Protein AF-A0A420IFM3-F1 (afdb_monomer)

Mean predicted aligned error: 18.94 Å

Foldseek 3Di:
DDDDDDDDDDDPPDDPPPPDDDPVVVVVVVVVVVVVCVVDDDPDDDDWDWDWDWDFDPDPDTQTKIWIWTFDQDQLAGTWTWIWIAGPPVRDIDTFIDRPGAQDQWWKKKKAKDADLVQQQKKKWADQQKWKAFDVLRDIDHRHTTDIDGNLCVLVVVLVVLVVCLVVCVVVPVVVSVVSVVSSVVSVCVSVVNDDTTMMMMTGRSNRIDIHDDPPDDPPRMDMDTHQDDQVSLVVVVLNDDPPPDPPPDPPPPPQDDAPPVRHDDAQDWGWDWDQRSRSRHIWIKIWHWHDDVPDAIKIWIWTADPSRRNTDTAIDGDDDQDQWWKKKKFKQQFVVQQFWWKWAALQKWKDWVVLRDTDHRNRVHTDTGGNLVVLVVVLVVVCSVPPPPPVVPPPPPPDPPDDPPDDPVVSVVVVVSSVVSVCVSVSVDIIMMMIIGGRNNIDIDDPPPPDDRPRMDMDIHRDDPVSCVVVCVVVDDPDDPPPPPPPPDPPDDPDDDDDDDD

Radius of gyration: 29.91 Å; Cα contacts (8 Å, |Δi|>4): 785; chains: 1; bounding box: 73×94×93 Å

Organism: NCBI:txid62708

Nearest PDB structures (foldseek):
  2qkd-assembly1_A  TM=4.202E-01  e=2.305E-38  Mus musculus

pLDDT: mean 71.42, std 21.1, range [23.67, 97.06]

InterPro domains:
  IPR004457 Zinc finger, ZPR1-type [PF03367] (63-105)
  IPR004457 Zinc finger, ZPR1-type [PF03367] (269-324)
  IPR004457 Zinc finger, ZPR1-type [SM00709] (62-213)
  IPR004457 Zinc finger, ZPR1-type [SM00709] (275-447)
  IPR004457 Zinc finger, ZPR1-type [TIGR00310] (73-214)
  IPR004457 Zinc finger, ZPR1-type [TIGR00310] (276-479)
  IPR040141 ZPR1 [PTHR10876] (62-484)
  IPR042451 ZPR1, A/B domain [G3DSA:2.60.120.1040] (102-239)
  IPR042451 ZPR1, A/B domain [G3DSA:2.60.120.1040] (321-474)
  IPR042452 ZPR1, zinc finger domain [G3DSA:2.20.25.420] (61-101)
  IPR042452 ZPR1, zinc finger domain [G3DSA:2.20.25.420] (266-320)
  IPR056180 ZPR1, jelly-roll domain [PF22794] (119-239)
  IPR056180 ZPR1, jelly-roll domain [PF22794] (338-474)

Sequence (503 aa):
MIIHSSENENSVVLKSNDLFDDLGKQTKFIAATKEKNEEVGSNTGGTNYVREVTDESSDEESQRGVTRLLLTRIPFFREVILSSFFCSHCSFKNSEIQSAGEIQQKGCRYELRLLNMSDFSRQVVKSDTCTVKFIELDIEIPPGRGQLTNVEGLLRMTLEDLELKQPERKEQTPEIWAKIRELIAKGYKMLDGASFPFRLAINDPAGNSWIEPDHNDGVGKLLKFEFARTVEQNEMLGLGGGNEEDPLNADRNQKLGSLTENNDIIPDEVYSFPATCPGCTKYCVTHMKMVEIPHFKQVVIMSTVCDQCGYRSNEVKTGGEIPEKGKKITLKVMNSTDLARDILKAESCALECPELNLSVNPGTLGGRFTTVEGLLTQVRDDLHQNVFDVEAFENSANGCDIGRDSIDPQVKSTWKNFFDQIDEAIKGQFQFTIILTDPLASSYVQNLCLPDEDPHIKIEEYERTTEEEDDLGLTDMRTENYASDIPLGTENTEMVVEKAHDI

Solvent-accessible surface area (backbone atoms only — not comparable to full-atom values): 29587 Å² total; per-residue (Å²): 136,92,81,86,78,86,90,90,79,86,81,80,81,79,73,92,73,80,86,62,85,58,71,74,59,61,54,51,51,56,52,58,53,51,58,56,51,66,78,48,87,65,97,67,78,91,73,76,48,77,44,84,44,77,50,77,59,94,56,93,77,87,61,70,30,44,32,39,37,36,45,41,70,47,84,84,50,47,51,26,36,37,36,37,36,41,27,87,83,81,68,50,71,47,66,36,43,44,79,70,37,80,67,45,59,38,13,34,34,40,40,36,55,37,71,53,76,74,54,33,70,32,46,29,38,42,32,36,68,23,31,38,31,37,64,82,76,72,43,74,45,68,57,49,78,18,34,79,44,26,50,48,54,55,54,49,53,54,46,53,61,57,52,71,53,38,69,60,30,51,76,79,37,54,72,59,34,53,55,52,50,54,50,46,55,50,51,51,37,43,75,73,58,77,52,65,69,41,38,44,34,39,41,13,62,44,37,65,47,48,68,60,84,60,93,84,59,58,93,78,32,69,41,80,45,77,42,71,47,50,71,69,54,20,40,75,70,68,47,54,76,70,73,95,72,63,103,73,77,71,67,91,76,67,67,58,49,73,54,44,102,84,69,43,83,52,71,75,41,64,31,55,42,88,40,66,30,62,43,47,67,37,83,27,50,33,38,35,32,40,43,77,46,89,100,52,69,44,31,38,40,38,37,34,57,25,93,86,74,67,31,72,47,66,45,46,45,71,50,81,82,78,58,95,39,14,32,36,40,37,38,51,36,76,41,63,70,50,31,64,28,48,29,32,45,25,31,68,27,28,43,36,22,77,81,74,74,42,74,43,60,51,58,76,81,41,20,43,78,43,27,46,36,54,52,51,52,46,54,49,52,53,43,50,62,74,40,80,68,69,65,71,64,74,74,57,84,69,83,71,89,81,83,76,90,82,64,57,71,66,62,55,51,53,52,50,54,48,51,54,50,50,53,36,37,63,71,41,76,45,71,43,45,45,36,38,43,16,60,62,51,60,52,48,68,62,67,88,45,67,95,51,84,39,93,47,54,48,78,45,79,42,80,66,51,71,67,58,34,52,76,70,44,55,77,76,58,73,91,67,75,81,77,76,74,64,79,82,73,87,76,89,70,82,86,79,87,75,84,86,81,93,131

Secondary structure (DSSP, 8-state):
--------S------TTSSS--HHHHHHHHHHHHHHHHHTT---PPPPEEEEEEEE-SSSS--EEEEEEEEEE-TTSSEEEEEEEE-TTT--EEEEEEE-SPPPSSEEEEEEEE-SGGGGG-EEEE-TT-EEEETTTTEEE-S---EEEEHHHHHHHHHHHHHHTHHHHHHH-HHHHHHHHHHHHHHHHHHTTTT-SEEEEEEETTS--EE---TTPPTTSEEEEEEPPPHHHHHHTT--------TT---TTS-PPPBPTTSPBPTT-EEEEEEE-TTT-SEEEEEEEEE--TTS--EEEEEEE-TTT--EEEEEEE-SPPPSSEEEEEEEE-SHHHHTSEEEE-TT-EEEEGGGTEEE-TTSS-SEEEEHHHHHHHHHHHHHHHS--SGGGTS-TT----S-TTS-HHHHHHHHHHHHHHHHHHTT-S-EEEEEEETT---EE--TTTTSPPTTEEEEEEPPPHHHHHHTT-TT---S-GGGGS-----------------

Structure (mmCIF, N/CA/C/O backbone):
data_AF-A0A420IFM3-F1
#
_entry.id   AF-A0A420IFM3-F1
#
loop_
_atom_site.group_PDB
_atom_site.id
_atom_site.type_symbol
_atom_site.label_atom_id
_atom_site.label_alt_id
_atom_site.label_comp_id
_atom_site.label_asym_id
_atom_site.label_entity_id
_atom_site.label_seq_id
_atom_site.pdbx_PDB_ins_code
_atom_site.Cartn_x
_atom_site.Cartn_y
_atom_site.Cartn_z
_atom_site.occupancy
_atom_site.B_iso_or_equiv
_atom_site.auth_seq_id
_atom_site.auth_comp_id
_atom_site.auth_asym_id
_atom_site.auth_atom_id
_atom_site.pdbx_PDB_model_num
ATOM 1 N N . MET A 1 1 ? 4.801 14.428 -50.872 1.00 27.62 1 MET A N 1
ATOM 2 C CA . MET A 1 1 ? 5.208 14.249 -52.280 1.00 27.62 1 MET A CA 1
ATOM 3 C C . MET A 1 1 ? 4.880 12.811 -52.633 1.00 27.62 1 MET A C 1
ATOM 5 O O . MET A 1 1 ? 5.468 11.913 -52.052 1.00 27.62 1 MET A O 1
ATOM 9 N N . ILE A 1 2 ? 3.828 12.610 -53.425 1.00 27.80 2 ILE A N 1
ATOM 10 C CA . ILE A 1 2 ? 3.325 11.285 -53.801 1.00 27.80 2 ILE A CA 1
ATOM 11 C C . ILE A 1 2 ? 4.168 10.807 -54.982 1.00 27.80 2 ILE A C 1
ATOM 13 O O . ILE A 1 2 ? 4.239 11.504 -55.992 1.00 27.80 2 ILE A O 1
ATOM 17 N N . ILE A 1 3 ? 4.802 9.644 -54.850 1.00 24.47 3 ILE A N 1
ATOM 18 C CA . ILE A 1 3 ? 5.433 8.931 -55.961 1.00 24.47 3 ILE A CA 1
ATOM 19 C C . ILE A 1 3 ? 4.821 7.532 -55.981 1.00 24.47 3 ILE A C 1
ATOM 21 O O . ILE A 1 3 ? 5.034 6.738 -55.070 1.00 24.47 3 ILE A O 1
ATOM 25 N N . HIS A 1 4 ? 4.027 7.273 -57.017 1.00 26.33 4 HIS A N 1
ATOM 26 C CA . HIS A 1 4 ? 3.590 5.943 -57.419 1.00 26.33 4 HIS A CA 1
ATOM 27 C C . HIS A 1 4 ? 4.551 5.407 -58.485 1.00 26.33 4 HIS A C 1
ATOM 29 O O . HIS A 1 4 ? 4.819 6.102 -59.465 1.00 26.33 4 HIS A O 1
ATOM 35 N N . SER A 1 5 ? 4.974 4.150 -58.345 1.00 27.25 5 SER A N 1
ATOM 36 C CA . SER A 1 5 ? 5.420 3.312 -59.465 1.00 27.25 5 SER A CA 1
ATOM 37 C C . SER A 1 5 ? 5.159 1.823 -59.170 1.00 27.25 5 SER A C 1
ATOM 39 O O . SER A 1 5 ? 5.794 1.250 -58.289 1.00 27.25 5 SER A O 1
ATOM 41 N N . SER A 1 6 ? 4.173 1.286 -59.904 1.00 26.59 6 SER A N 1
ATOM 42 C CA . SER A 1 6 ? 3.849 -0.101 -60.328 1.00 26.59 6 SER A CA 1
ATOM 43 C C . SER A 1 6 ? 4.795 -1.242 -59.905 1.00 26.59 6 SER A C 1
ATOM 45 O O . SER A 1 6 ? 5.982 -1.189 -60.212 1.00 26.59 6 SER A O 1
ATOM 47 N N . GLU A 1 7 ? 4.327 -2.237 -59.138 1.00 29.77 7 GLU A N 1
ATOM 48 C CA . GLU A 1 7 ? 3.677 -3.512 -59.559 1.00 29.77 7 GLU A CA 1
ATOM 49 C C . GLU A 1 7 ? 4.596 -4.503 -60.304 1.00 29.77 7 GLU A C 1
ATOM 51 O O . GLU A 1 7 ? 4.787 -4.376 -61.510 1.00 29.77 7 GLU A O 1
ATOM 56 N N . ASN A 1 8 ? 5.131 -5.512 -59.594 1.00 26.48 8 ASN A N 1
ATOM 57 C CA . ASN A 1 8 ? 4.690 -6.923 -59.646 1.00 26.48 8 ASN A CA 1
ATOM 58 C C . ASN A 1 8 ? 5.658 -7.815 -58.839 1.00 26.48 8 ASN A C 1
ATOM 60 O O . ASN A 1 8 ? 6.777 -8.027 -59.287 1.00 26.48 8 ASN A O 1
ATOM 64 N N . GLU A 1 9 ? 5.229 -8.376 -57.704 1.00 27.67 9 GLU A N 1
ATOM 65 C CA . GLU A 1 9 ? 5.725 -9.662 -57.180 1.00 27.67 9 GLU A CA 1
ATOM 66 C C . GLU A 1 9 ? 4.771 -10.176 -56.085 1.00 27.67 9 GLU A C 1
ATOM 68 O O . GLU A 1 9 ? 4.264 -9.415 -55.263 1.00 27.67 9 GLU A O 1
ATOM 73 N N . ASN A 1 10 ? 4.443 -11.467 -56.159 1.00 25.33 10 ASN A N 1
ATOM 74 C CA . ASN A 1 10 ? 3.357 -12.133 -55.439 1.00 25.33 10 ASN A CA 1
ATOM 75 C C . ASN A 1 10 ? 3.435 -11.958 -53.913 1.00 25.33 10 ASN A C 1
ATOM 77 O O . ASN A 1 10 ? 4.313 -12.518 -53.259 1.00 25.33 10 ASN A O 1
ATOM 81 N N . SER A 1 11 ? 2.446 -11.280 -53.330 1.00 23.69 11 SER A N 1
ATOM 82 C CA . SER A 1 11 ? 2.211 -11.277 -51.889 1.00 23.69 11 SER A CA 1
ATOM 83 C C . SER A 1 11 ? 1.590 -12.606 -51.450 1.00 23.69 11 SER A C 1
ATOM 85 O O . SER A 1 11 ? 0.383 -12.831 -51.538 1.00 23.69 11 SER A O 1
ATOM 87 N N . VAL A 1 12 ? 2.419 -13.508 -50.926 1.00 24.98 12 VAL A N 1
ATOM 88 C CA . VAL A 1 12 ? 1.923 -14.581 -50.059 1.00 24.98 12 VAL A CA 1
ATOM 89 C C . VAL A 1 12 ? 1.647 -13.951 -48.696 1.00 24.98 12 VAL A C 1
ATOM 91 O O . VAL A 1 12 ? 2.542 -13.761 -47.879 1.00 24.98 12 VAL A O 1
ATOM 94 N N . VAL A 1 13 ? 0.391 -13.571 -48.468 1.00 26.16 13 VAL A N 1
ATOM 95 C CA . VAL A 1 13 ? -0.111 -13.193 -47.144 1.00 26.16 13 VAL A CA 1
ATOM 96 C C . VAL A 1 13 ? -0.119 -14.453 -46.275 1.00 26.16 13 VAL A C 1
ATOM 98 O O . VAL A 1 13 ? -1.035 -15.270 -46.366 1.00 26.16 13 VAL A O 1
ATOM 101 N N . LEU A 1 14 ? 0.907 -14.628 -45.441 1.00 23.67 14 LEU A N 1
ATOM 102 C CA . LEU A 1 14 ? 0.888 -15.614 -44.362 1.00 23.67 14 LEU A CA 1
ATOM 103 C C . LEU A 1 14 ? 0.019 -15.060 -43.228 1.00 23.67 14 LEU A C 1
ATOM 105 O O . LEU A 1 14 ? 0.360 -14.075 -42.576 1.00 23.67 14 LEU A O 1
ATOM 109 N N . LYS A 1 15 ? -1.152 -15.674 -43.039 1.00 25.38 15 LYS A N 1
ATOM 110 C CA . LYS A 1 15 ? -2.042 -15.420 -41.903 1.00 25.38 15 LYS A CA 1
ATOM 111 C C . LYS A 1 15 ? -1.348 -15.882 -40.619 1.00 25.38 15 LYS A C 1
ATOM 113 O O . LYS A 1 15 ? -0.903 -17.020 -40.536 1.00 25.38 15 LYS A O 1
ATOM 118 N N . SER A 1 16 ? -1.321 -15.022 -39.610 1.00 31.59 16 SER A N 1
ATOM 119 C CA . SER A 1 16 ? -0.703 -15.209 -38.288 1.00 31.59 16 SER A CA 1
ATOM 120 C C . SER A 1 16 ? -1.395 -16.239 -37.374 1.00 31.59 16 SER A C 1
ATOM 122 O O . SER A 1 16 ? -1.250 -16.155 -36.160 1.00 31.59 16 SER A O 1
ATOM 124 N N . ASN A 1 17 ? -2.167 -17.186 -37.917 1.00 28.14 17 ASN A N 1
ATOM 125 C CA . ASN A 1 17 ? -3.057 -18.042 -37.122 1.00 28.14 17 ASN A CA 1
ATOM 126 C C . ASN A 1 17 ? -2.541 -19.463 -36.844 1.00 28.14 17 ASN A C 1
ATOM 128 O O . ASN A 1 17 ? -3.231 -20.188 -36.139 1.00 28.14 17 ASN A O 1
ATOM 132 N N . ASP A 1 18 ? -1.358 -19.860 -37.326 1.00 29.89 18 ASP A N 1
ATOM 133 C CA . ASP A 1 18 ? -0.926 -21.270 -37.246 1.00 29.89 18 ASP A CA 1
ATOM 134 C C . ASP A 1 18 ? 0.354 -21.528 -36.421 1.00 29.89 18 ASP A C 1
ATOM 136 O O . ASP A 1 18 ? 0.867 -22.644 -36.451 1.00 29.89 18 ASP A O 1
ATOM 140 N N . LEU A 1 19 ? 0.881 -20.555 -35.656 1.00 35.66 19 LEU A N 1
ATOM 141 C CA . LEU A 1 19 ? 2.097 -20.781 -34.844 1.00 35.66 19 LEU A CA 1
ATOM 142 C C . LEU A 1 19 ? 1.846 -21.120 -33.365 1.00 35.66 19 LEU A C 1
ATOM 144 O O . LEU A 1 19 ? 2.772 -21.537 -32.676 1.00 35.66 19 LEU A O 1
ATOM 148 N N . PHE A 1 20 ? 0.616 -20.982 -32.870 1.00 36.91 20 PHE A N 1
ATOM 149 C CA . PHE A 1 20 ? 0.266 -21.334 -31.494 1.00 36.91 20 PHE A CA 1
ATOM 150 C C . PHE A 1 20 ? -1.147 -21.905 -31.456 1.00 36.91 20 PHE A C 1
ATOM 152 O O . PHE A 1 20 ? -2.091 -21.287 -31.945 1.00 36.91 20 PHE A O 1
ATOM 159 N N . ASP A 1 21 ? -1.288 -23.100 -30.883 1.00 35.38 21 ASP A N 1
ATOM 160 C CA . ASP A 1 21 ? -2.600 -23.661 -30.580 1.00 35.38 21 ASP A CA 1
ATOM 161 C C . ASP A 1 21 ? -3.391 -22.676 -29.699 1.00 35.38 21 ASP A C 1
ATOM 163 O O . ASP A 1 21 ? -2.909 -22.218 -28.664 1.00 35.38 21 ASP A O 1
ATOM 167 N N . ASP A 1 22 ? -4.614 -22.384 -30.140 1.00 34.62 22 ASP A N 1
ATOM 168 C CA . ASP A 1 22 ? -5.616 -21.509 -29.526 1.00 34.62 22 ASP A CA 1
ATOM 169 C C . ASP A 1 22 ? -5.678 -21.649 -27.985 1.00 34.62 22 ASP A C 1
ATOM 171 O O . ASP A 1 22 ? -5.763 -22.769 -27.461 1.00 34.62 22 ASP A O 1
ATOM 175 N N . LEU A 1 23 ? -5.682 -20.521 -27.252 1.00 35.19 23 LEU A N 1
ATOM 176 C CA . LEU A 1 23 ? -5.730 -20.440 -25.774 1.00 35.19 23 LEU A CA 1
ATOM 177 C C . LEU A 1 23 ? -6.840 -21.323 -25.162 1.00 35.19 23 LEU A C 1
ATOM 179 O O . LEU A 1 23 ? -6.731 -21.818 -24.034 1.00 35.19 23 LEU A O 1
ATOM 183 N N . GLY A 1 24 ? -7.906 -21.573 -25.926 1.00 31.12 24 GLY A N 1
ATOM 184 C CA . GLY A 1 24 ? -9.011 -22.457 -25.558 1.00 31.12 24 GLY A CA 1
ATOM 185 C C . GLY A 1 24 ? -8.645 -23.943 -25.406 1.00 31.12 24 GLY A C 1
ATOM 186 O O . GLY A 1 24 ? -9.369 -24.684 -24.741 1.00 31.12 24 GLY A O 1
ATOM 187 N N . LYS A 1 25 ? -7.544 -24.424 -26.000 1.00 37.38 25 LYS A N 1
ATOM 188 C CA . LYS A 1 25 ? -7.084 -25.819 -25.839 1.00 37.38 25 LYS A CA 1
ATOM 189 C C . LYS A 1 25 ? -6.235 -26.008 -24.581 1.00 37.38 25 LYS A C 1
ATOM 191 O O . LYS A 1 25 ? -6.353 -27.046 -23.929 1.00 37.38 25 LYS A O 1
ATOM 196 N N . GLN A 1 26 ? -5.432 -25.012 -24.205 1.00 42.16 26 GLN A N 1
ATOM 197 C CA . GLN A 1 26 ? -4.584 -25.070 -23.007 1.00 42.16 26 GLN A CA 1
ATOM 198 C C . GLN A 1 26 ? -5.407 -24.940 -21.714 1.00 42.16 26 GLN A C 1
ATOM 200 O O . GLN A 1 26 ? -5.177 -25.669 -20.751 1.00 42.16 26 GLN A O 1
ATOM 205 N N . THR A 1 27 ? -6.457 -24.119 -21.729 1.00 38.03 27 THR A N 1
ATOM 206 C CA . THR A 1 27 ? -7.427 -23.998 -20.623 1.00 38.03 27 THR A CA 1
ATOM 207 C C . THR A 1 27 ? -8.250 -25.275 -20.401 1.00 38.03 27 THR A C 1
ATOM 209 O O . THR A 1 27 ? -8.481 -25.670 -19.257 1.00 38.03 27 THR A O 1
ATOM 212 N N . LYS A 1 28 ? -8.618 -26.001 -21.469 1.00 36.34 28 LYS A N 1
ATOM 213 C CA . LYS A 1 28 ? -9.281 -27.319 -21.364 1.00 36.34 28 LYS A CA 1
ATOM 214 C C . LYS A 1 28 ? -8.394 -28.389 -20.721 1.00 36.34 28 LYS A C 1
ATOM 216 O O . LYS A 1 28 ? -8.913 -29.275 -20.049 1.00 36.34 28 LYS A O 1
ATOM 221 N N . PHE A 1 29 ? -7.073 -28.299 -20.881 1.00 41.94 29 PHE A N 1
ATOM 222 C CA . PHE A 1 29 ? -6.132 -29.211 -20.227 1.00 41.94 29 PHE A CA 1
ATOM 223 C C . PHE A 1 29 ? -6.034 -28.945 -18.715 1.00 41.94 29 PHE A C 1
ATOM 225 O O . PHE A 1 29 ? -6.022 -29.888 -17.926 1.00 41.94 29 PHE A O 1
ATOM 232 N N . ILE A 1 30 ? -6.065 -27.676 -18.296 1.00 43.66 30 ILE A N 1
ATOM 233 C CA . ILE A 1 30 ? -6.109 -27.281 -16.877 1.00 43.66 30 ILE A CA 1
ATOM 234 C C . ILE A 1 30 ? -7.414 -27.767 -16.218 1.00 43.66 30 ILE A C 1
ATOM 236 O O . ILE A 1 30 ? -7.380 -28.334 -15.126 1.00 43.66 30 ILE A O 1
ATOM 240 N N . ALA A 1 31 ? -8.553 -27.644 -16.911 1.00 39.62 31 ALA A N 1
ATOM 241 C CA . ALA A 1 31 ? -9.840 -28.163 -16.436 1.00 39.62 31 ALA A CA 1
ATOM 242 C C . ALA A 1 31 ? -9.855 -29.702 -16.316 1.00 39.62 31 ALA A C 1
ATOM 244 O O . ALA A 1 31 ? -10.252 -30.234 -15.283 1.00 39.62 31 ALA A O 1
ATOM 245 N N . ALA A 1 32 ? -9.324 -30.418 -17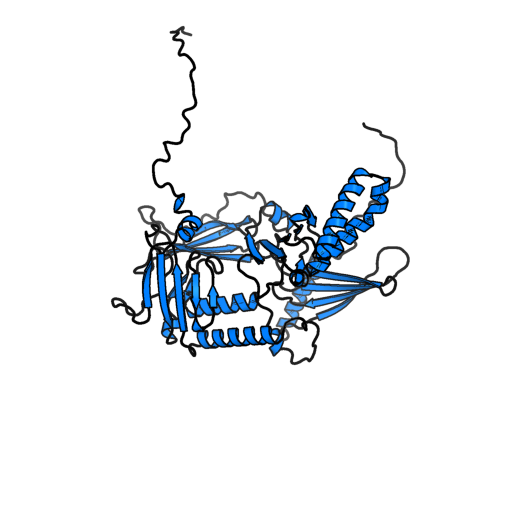.313 1.00 37.66 32 ALA A N 1
ATOM 246 C CA . ALA A 1 32 ? -9.220 -31.882 -17.282 1.00 37.66 32 ALA A CA 1
ATOM 247 C C . ALA A 1 32 ? -8.255 -32.408 -16.197 1.00 37.66 32 ALA A C 1
ATOM 249 O O . ALA A 1 32 ? -8.357 -33.558 -15.768 1.00 37.66 32 ALA A O 1
ATOM 250 N N . THR A 1 33 ? -7.315 -31.574 -15.742 1.00 41.88 33 THR A N 1
ATOM 251 C CA . THR A 1 33 ? -6.392 -31.912 -14.646 1.00 41.88 33 THR A CA 1
ATOM 252 C C . THR A 1 33 ? -7.048 -31.705 -13.273 1.00 41.88 33 THR A C 1
ATOM 254 O O . THR A 1 33 ? -6.757 -32.459 -12.347 1.00 41.88 33 THR A O 1
ATOM 257 N N . LYS A 1 34 ? -8.000 -30.765 -13.148 1.00 39.31 34 LYS A N 1
ATOM 258 C CA . LYS A 1 34 ? -8.846 -30.617 -11.947 1.00 39.31 34 LYS A CA 1
ATOM 259 C C . LYS A 1 34 ? -9.776 -31.814 -11.738 1.00 39.31 34 LYS A C 1
ATOM 261 O O . LYS A 1 34 ? -9.808 -32.344 -10.635 1.00 39.31 34 LYS A O 1
ATOM 266 N N . GLU A 1 35 ? -10.448 -32.292 -12.788 1.00 34.56 35 GLU A N 1
ATOM 267 C CA . GLU A 1 35 ? -11.367 -33.443 -12.684 1.00 34.56 35 GLU A CA 1
ATOM 268 C C . GLU A 1 35 ? -10.649 -34.733 -12.242 1.00 34.56 35 GLU A C 1
ATOM 270 O O . GLU A 1 35 ? -11.179 -35.508 -11.448 1.00 34.56 35 GLU A O 1
ATOM 275 N N . LYS A 1 36 ? -9.393 -34.940 -12.663 1.00 35.56 36 LYS A N 1
ATOM 276 C CA . LYS A 1 36 ? -8.590 -36.093 -12.214 1.00 35.56 36 LYS A CA 1
ATOM 277 C C . LYS A 1 36 ? -8.111 -36.003 -10.762 1.00 35.56 36 LYS A C 1
ATOM 279 O O . LYS A 1 36 ? -7.904 -37.045 -10.145 1.00 35.56 36 LYS A O 1
ATOM 284 N N . ASN A 1 37 ? -7.938 -34.796 -10.223 1.00 36.31 37 ASN A N 1
ATOM 285 C CA . ASN A 1 37 ? -7.558 -34.593 -8.822 1.00 36.31 37 ASN A CA 1
ATOM 286 C C . ASN A 1 37 ? -8.752 -34.729 -7.858 1.00 36.31 37 ASN A C 1
ATOM 288 O O . ASN A 1 37 ? -8.538 -34.977 -6.676 1.00 36.31 37 ASN A O 1
ATOM 292 N N . GLU A 1 38 ? -9.995 -34.614 -8.339 1.00 35.91 38 GLU A N 1
ATOM 293 C CA . GLU A 1 38 ? -11.196 -34.862 -7.524 1.00 35.91 38 GLU A CA 1
ATOM 294 C C . GLU A 1 38 ? -11.572 -36.354 -7.452 1.00 35.91 38 GLU A C 1
ATOM 296 O O . GLU A 1 38 ? -12.056 -36.811 -6.416 1.00 35.91 38 GLU A O 1
ATOM 301 N N . GLU A 1 39 ? -11.291 -37.152 -8.491 1.00 31.36 39 GLU A N 1
ATOM 302 C CA . GLU A 1 39 ? -11.527 -38.610 -8.462 1.00 31.36 39 GLU A CA 1
ATOM 303 C C . GLU A 1 39 ? -10.477 -39.393 -7.652 1.00 31.36 39 GLU A C 1
ATOM 305 O O . GLU A 1 39 ? -10.742 -40.511 -7.199 1.00 31.36 39 GLU A O 1
ATOM 310 N N . VAL A 1 40 ? -9.296 -38.814 -7.415 1.00 32.72 40 VAL A N 1
ATOM 311 C CA . VAL A 1 40 ? -8.255 -39.394 -6.559 1.00 32.72 40 VAL A CA 1
ATOM 312 C C . VAL A 1 40 ? -8.054 -38.470 -5.368 1.00 32.72 40 VAL A C 1
ATOM 314 O O . VAL A 1 40 ? -7.265 -37.536 -5.428 1.00 32.72 40 VAL A O 1
ATOM 317 N N . GLY A 1 41 ? -8.778 -38.728 -4.278 1.00 33.03 41 GLY A N 1
ATOM 318 C CA . GLY A 1 41 ? -8.696 -37.947 -3.043 1.00 33.03 41 GLY A CA 1
ATOM 319 C C . GLY A 1 41 ? -7.297 -37.939 -2.416 1.00 33.03 41 GLY A C 1
ATOM 320 O O . GLY A 1 41 ? -7.030 -38.699 -1.485 1.00 33.03 41 GLY A O 1
ATOM 321 N N . SER A 1 42 ? -6.412 -37.059 -2.891 1.00 27.30 42 SER A N 1
ATOM 322 C CA . SER A 1 42 ? -5.112 -36.788 -2.281 1.00 27.30 42 SER A CA 1
ATOM 323 C C . SER A 1 42 ? -5.010 -35.332 -1.832 1.00 27.30 42 SER A C 1
ATOM 325 O O . SER A 1 42 ? -4.844 -34.413 -2.632 1.00 27.30 42 SER A O 1
ATOM 327 N N . ASN A 1 43 ? -5.060 -35.157 -0.513 1.00 30.31 43 ASN A N 1
ATOM 328 C CA . ASN A 1 43 ? -4.699 -33.948 0.224 1.00 30.31 43 ASN A CA 1
ATOM 329 C C . ASN A 1 43 ? -3.170 -33.735 0.190 1.00 30.31 43 ASN A C 1
ATOM 331 O O . ASN A 1 43 ? -2.488 -33.909 1.199 1.00 30.31 43 ASN A O 1
ATOM 335 N N . THR A 1 44 ? -2.604 -33.389 -0.965 1.00 26.50 44 THR A N 1
ATOM 336 C CA . THR A 1 44 ? -1.174 -33.052 -1.075 1.00 26.50 44 THR A CA 1
ATOM 337 C C . THR A 1 44 ? -0.966 -31.834 -1.962 1.00 26.50 44 THR A C 1
ATOM 339 O O . THR A 1 44 ? -1.411 -31.809 -3.107 1.00 26.50 44 THR A O 1
ATOM 342 N N . GLY A 1 45 ? -0.310 -30.824 -1.381 1.00 30.02 45 GLY A N 1
ATOM 343 C CA . GLY A 1 45 ? -0.053 -29.507 -1.953 1.00 30.02 45 GLY A CA 1
ATOM 344 C C . GLY A 1 45 ? 0.700 -29.516 -3.284 1.00 30.02 45 GLY A C 1
ATOM 345 O O . GLY A 1 45 ? 1.341 -30.497 -3.662 1.00 30.02 45 GLY A O 1
ATOM 346 N N . GLY A 1 46 ? 0.570 -28.390 -3.992 1.00 31.20 46 GLY A N 1
ATOM 347 C CA . GLY A 1 46 ? 1.074 -28.166 -5.345 1.00 31.20 46 GLY A CA 1
ATOM 348 C C . GLY A 1 46 ? 2.519 -28.622 -5.527 1.00 31.20 46 GLY A C 1
ATOM 349 O O . GLY A 1 46 ? 3.434 -28.152 -4.857 1.00 31.20 46 GLY A O 1
ATOM 350 N N . THR A 1 47 ? 2.710 -29.557 -6.450 1.00 33.94 47 THR A N 1
ATOM 351 C CA . THR A 1 47 ? 4.020 -30.030 -6.891 1.00 33.94 47 THR A CA 1
ATOM 352 C C . THR A 1 47 ? 4.525 -29.104 -7.998 1.00 33.94 47 THR A C 1
ATOM 354 O O . THR A 1 47 ? 3.817 -28.867 -8.975 1.00 33.94 47 THR A O 1
ATOM 357 N N . ASN A 1 48 ? 5.746 -28.574 -7.864 1.00 38.25 48 ASN A N 1
ATOM 358 C CA . ASN A 1 48 ? 6.414 -27.855 -8.953 1.00 38.25 48 ASN A CA 1
ATOM 359 C C . ASN A 1 48 ? 6.584 -28.810 -10.144 1.00 38.25 48 ASN A C 1
ATOM 361 O O . ASN A 1 48 ? 7.205 -29.868 -10.011 1.00 38.25 48 ASN A O 1
ATOM 365 N N . TYR A 1 49 ? 6.032 -28.446 -11.301 1.00 41.47 49 TYR A N 1
ATOM 366 C CA . TYR A 1 49 ? 6.091 -29.267 -12.508 1.00 41.47 49 TYR A CA 1
ATOM 367 C C . TYR A 1 49 ? 7.146 -28.703 -13.459 1.00 41.47 49 TYR A C 1
ATOM 369 O O . TYR A 1 49 ? 7.030 -27.573 -13.938 1.00 41.47 49 TYR A O 1
ATOM 377 N N . VAL A 1 50 ? 8.179 -29.498 -13.741 1.00 42.38 50 VAL A N 1
ATOM 378 C CA . VAL A 1 50 ? 9.203 -29.173 -14.741 1.00 42.38 50 VAL A CA 1
ATOM 379 C C . VAL A 1 50 ? 8.868 -29.914 -16.026 1.00 42.38 50 VAL A C 1
ATOM 381 O O . VAL A 1 50 ? 8.838 -31.145 -16.049 1.00 42.38 50 VAL A O 1
ATOM 384 N N . ARG A 1 51 ? 8.637 -29.171 -17.108 1.00 43.41 51 ARG A N 1
ATOM 385 C CA . ARG A 1 51 ? 8.462 -29.721 -18.454 1.00 43.41 51 ARG A CA 1
ATOM 386 C C . ARG A 1 51 ? 9.571 -29.207 -19.357 1.00 43.41 51 ARG A C 1
ATOM 388 O O . ARG A 1 51 ? 9.736 -28.003 -19.513 1.00 43.41 51 ARG A O 1
ATOM 395 N N . GLU A 1 52 ? 10.294 -30.115 -19.998 1.00 45.31 52 GLU A N 1
ATOM 396 C CA . GLU A 1 52 ? 11.192 -29.754 -21.095 1.00 45.31 52 GLU A CA 1
ATOM 397 C C . GLU A 1 52 ? 10.403 -29.798 -22.409 1.00 45.31 52 GLU A C 1
ATOM 399 O O . GLU A 1 52 ? 9.774 -30.807 -22.740 1.00 45.31 52 GLU A O 1
ATOM 404 N N . VAL A 1 53 ? 10.397 -28.683 -23.135 1.00 56.81 53 VAL A N 1
ATOM 405 C CA . VAL A 1 53 ? 9.820 -28.560 -24.475 1.00 56.81 53 VAL A CA 1
ATOM 406 C C . VAL A 1 53 ? 10.964 -28.254 -25.438 1.00 56.81 53 VAL A C 1
ATOM 408 O O . VAL A 1 53 ? 11.860 -27.465 -25.140 1.00 56.81 53 VAL A O 1
ATOM 411 N N . THR A 1 54 ? 10.982 -28.950 -26.570 1.00 49.75 54 THR A N 1
ATOM 412 C CA . THR A 1 54 ? 11.943 -28.696 -27.648 1.00 49.75 54 THR A CA 1
ATOM 413 C C . THR A 1 54 ? 11.254 -27.809 -28.669 1.00 49.75 54 THR A C 1
ATOM 415 O O . THR A 1 54 ? 10.329 -28.263 -29.337 1.00 49.75 54 THR A O 1
ATOM 418 N N . ASP A 1 55 ? 11.682 -26.551 -28.750 1.00 50.19 55 ASP A N 1
ATOM 419 C CA . ASP A 1 55 ? 11.109 -25.582 -29.681 1.00 50.19 55 ASP A CA 1
ATOM 420 C C . ASP A 1 55 ? 11.913 -25.586 -30.987 1.00 50.19 55 ASP A C 1
ATOM 422 O O . ASP A 1 55 ? 13.147 -25.491 -30.990 1.00 50.19 55 ASP A O 1
ATOM 426 N N . GLU A 1 56 ? 11.206 -25.729 -32.109 1.00 46.78 56 GLU A N 1
ATOM 427 C CA . GLU A 1 56 ? 11.775 -25.620 -33.451 1.00 46.78 56 GLU A CA 1
ATOM 428 C C . GLU A 1 56 ? 11.676 -24.157 -33.899 1.00 46.78 56 GLU A C 1
ATOM 430 O O . GLU A 1 56 ? 10.583 -23.624 -34.084 1.00 46.78 56 GLU A O 1
ATOM 435 N N . SER A 1 57 ? 12.815 -23.475 -34.047 1.00 41.12 57 SER A N 1
ATOM 436 C CA . SER A 1 57 ? 12.837 -22.133 -34.629 1.00 41.12 57 SER A CA 1
ATOM 437 C C . SER A 1 57 ? 12.495 -22.219 -36.115 1.00 41.12 57 SER A C 1
ATOM 439 O O . SER A 1 57 ? 13.147 -22.954 -36.859 1.00 41.12 57 SER A O 1
ATOM 441 N N . SER A 1 58 ? 11.486 -21.464 -36.544 1.00 45.16 58 SER A N 1
ATOM 442 C CA . SER A 1 58 ? 11.070 -21.347 -37.939 1.00 45.16 58 SER A CA 1
ATOM 443 C C . SER A 1 58 ? 12.036 -20.458 -38.723 1.00 45.16 58 SER A C 1
ATOM 445 O O . SER A 1 58 ? 11.707 -19.318 -39.014 1.00 45.16 58 SER A O 1
ATOM 447 N N . ASP A 1 59 ? 13.218 -20.979 -39.027 1.00 42.72 59 ASP A N 1
ATOM 448 C CA . ASP A 1 59 ? 14.071 -20.542 -40.131 1.00 42.72 59 ASP A CA 1
ATOM 449 C C . ASP A 1 59 ? 14.930 -21.745 -40.550 1.00 42.72 59 ASP A C 1
ATOM 451 O O . ASP A 1 59 ? 15.276 -22.599 -39.731 1.00 42.72 59 ASP A O 1
ATOM 455 N N . GLU A 1 60 ? 15.167 -21.871 -41.854 1.00 46.97 60 GLU A N 1
ATOM 456 C CA . GLU A 1 60 ? 15.742 -23.048 -42.510 1.00 46.97 60 GLU A CA 1
ATOM 457 C C . GLU A 1 60 ? 17.049 -23.550 -41.848 1.00 46.97 60 GLU A C 1
ATOM 459 O O . GLU A 1 60 ? 17.915 -22.767 -41.473 1.00 46.97 60 GLU A O 1
ATOM 464 N N . GLU A 1 61 ? 17.174 -24.884 -41.747 1.00 43.72 61 GLU A N 1
ATOM 465 C CA . GLU A 1 61 ? 18.149 -25.675 -40.962 1.00 43.72 61 GLU A CA 1
ATOM 466 C C . GLU A 1 61 ? 17.900 -25.730 -39.441 1.00 43.72 61 GLU A C 1
ATOM 468 O O . GLU A 1 61 ? 18.510 -25.043 -38.630 1.00 43.72 61 GLU A O 1
ATOM 473 N N . SER A 1 62 ? 17.040 -26.683 -39.064 1.00 48.03 62 SER A N 1
ATOM 474 C CA . SER A 1 62 ? 16.727 -27.171 -37.712 1.00 48.03 62 SER A CA 1
ATOM 475 C C . SER A 1 62 ? 17.875 -27.079 -36.690 1.00 48.03 62 SER A C 1
ATOM 477 O O . SER A 1 62 ? 18.654 -28.020 -36.512 1.00 48.03 62 SER A O 1
ATOM 479 N N . GLN A 1 63 ? 17.910 -25.975 -35.944 1.00 54.38 63 GLN A N 1
ATOM 480 C CA . GLN A 1 63 ? 18.695 -25.812 -34.723 1.00 54.38 63 GLN A CA 1
ATOM 481 C C . GLN A 1 63 ? 17.736 -25.858 -33.530 1.00 54.38 63 GLN A C 1
ATOM 483 O O . GLN A 1 63 ? 16.969 -24.935 -33.285 1.00 54.38 63 GLN A O 1
ATOM 488 N N . ARG A 1 64 ? 17.743 -26.980 -32.805 1.00 56.38 64 ARG A N 1
ATOM 489 C CA . ARG A 1 64 ? 16.835 -27.219 -31.674 1.00 56.38 64 ARG A CA 1
ATOM 490 C C . ARG A 1 64 ? 17.371 -26.535 -30.418 1.00 56.38 64 ARG A C 1
ATOM 492 O O . ARG A 1 64 ? 18.415 -26.935 -29.902 1.00 56.38 64 ARG A O 1
ATOM 499 N N . GLY A 1 65 ? 16.661 -25.523 -29.929 1.00 63.56 65 GLY A N 1
ATOM 500 C CA . GLY A 1 65 ? 16.842 -25.010 -28.573 1.00 63.56 65 GLY A CA 1
ATOM 501 C C . GLY A 1 65 ? 16.046 -25.843 -27.567 1.00 63.56 65 GLY A C 1
ATOM 502 O O . GLY A 1 65 ? 15.086 -26.524 -27.932 1.00 63.56 65 GLY A O 1
ATOM 503 N N . VAL A 1 66 ? 16.455 -25.821 -26.298 1.00 69.56 66 VAL A N 1
ATOM 504 C CA . VAL A 1 66 ? 15.699 -26.463 -25.213 1.00 69.56 66 VAL A CA 1
ATOM 505 C C . VAL A 1 66 ? 15.063 -25.376 -24.363 1.00 69.56 66 VAL A C 1
ATOM 507 O O . VAL A 1 66 ? 15.775 -24.551 -23.788 1.00 69.56 66 VAL A O 1
ATOM 510 N N . THR A 1 67 ? 13.738 -25.412 -24.261 1.00 68.62 67 THR A N 1
ATOM 511 C CA . THR A 1 67 ? 12.955 -24.552 -23.376 1.00 68.62 67 THR A CA 1
ATOM 512 C C . THR A 1 67 ? 12.529 -25.358 -22.159 1.00 68.62 67 THR A C 1
ATOM 514 O O . THR A 1 67 ? 11.801 -26.347 -22.254 1.00 68.62 67 THR A O 1
ATOM 517 N N . ARG A 1 68 ? 12.992 -24.950 -20.983 1.00 70.44 68 ARG A N 1
ATOM 518 C CA . ARG A 1 68 ? 12.561 -25.512 -19.705 1.00 70.44 68 ARG A CA 1
ATOM 519 C C . ARG A 1 68 ? 11.435 -24.660 -19.159 1.00 70.44 68 ARG A C 1
ATOM 521 O O . ARG A 1 68 ? 11.672 -23.521 -18.772 1.00 70.44 68 ARG A O 1
ATOM 528 N N . LEU A 1 69 ? 10.234 -25.223 -19.122 1.00 63.19 69 LEU A N 1
ATOM 529 C CA . LEU A 1 69 ? 9.087 -24.620 -18.463 1.00 63.19 69 LEU A CA 1
ATOM 530 C C . LEU A 1 69 ? 9.054 -25.116 -17.021 1.00 63.19 69 LEU A C 1
ATOM 532 O O . LEU A 1 69 ? 8.838 -26.300 -16.755 1.00 63.19 69 LEU A O 1
ATOM 536 N N . LEU A 1 70 ? 9.284 -24.200 -16.096 1.00 66.94 70 LEU A N 1
ATOM 537 C CA . LEU A 1 70 ? 9.095 -24.391 -14.673 1.00 66.94 70 LEU A CA 1
ATOM 538 C C . LEU A 1 70 ? 7.791 -23.690 -14.296 1.00 66.94 70 LEU A C 1
ATOM 540 O O . LEU A 1 70 ? 7.747 -22.465 -14.192 1.00 66.94 70 LEU A O 1
ATOM 544 N N . LEU A 1 71 ? 6.729 -24.474 -14.100 1.00 58.16 71 LEU A N 1
ATOM 545 C CA . LEU A 1 71 ? 5.543 -23.960 -13.428 1.00 58.16 71 LEU A CA 1
ATOM 546 C C . LEU A 1 71 ? 5.880 -23.867 -11.949 1.00 58.16 71 LEU A C 1
ATOM 548 O O . LEU A 1 71 ? 6.089 -24.882 -11.281 1.00 58.16 71 LEU A O 1
ATOM 552 N N . THR A 1 72 ? 5.975 -22.639 -11.470 1.00 54.19 72 THR A N 1
ATOM 553 C CA . THR A 1 72 ? 6.230 -22.346 -10.070 1.00 54.19 72 THR A CA 1
ATOM 554 C C . THR A 1 72 ? 5.263 -21.273 -9.608 1.00 54.19 72 THR A C 1
ATOM 556 O O . THR A 1 72 ? 4.658 -20.548 -10.398 1.00 54.19 72 THR A O 1
ATOM 559 N N . ARG A 1 73 ? 5.100 -21.167 -8.301 1.00 47.88 73 ARG A N 1
ATOM 560 C CA . ARG A 1 73 ? 4.402 -20.051 -7.689 1.00 47.88 73 ARG A CA 1
ATOM 561 C C . ARG A 1 73 ? 5.473 -19.134 -7.121 1.00 47.88 73 ARG A C 1
ATOM 563 O O . ARG A 1 73 ? 6.115 -19.469 -6.131 1.00 47.88 73 ARG A O 1
ATOM 570 N N . ILE A 1 74 ? 5.716 -18.006 -7.782 1.00 49.78 74 ILE A N 1
ATOM 571 C CA . ILE A 1 74 ? 6.557 -16.947 -7.212 1.00 49.78 74 ILE A CA 1
ATOM 572 C C . ILE A 1 74 ? 5.633 -16.112 -6.321 1.00 49.78 74 ILE A C 1
ATOM 574 O O . ILE A 1 74 ? 4.586 -15.717 -6.814 1.00 49.78 74 ILE A O 1
ATOM 578 N N . PRO A 1 75 ? 5.969 -15.830 -5.050 1.00 38.44 75 PRO A N 1
ATOM 579 C CA . PRO A 1 75 ? 5.190 -14.927 -4.199 1.00 38.44 75 PRO A CA 1
ATOM 580 C C . PRO A 1 75 ? 4.812 -13.634 -4.941 1.00 38.44 75 PRO A C 1
ATOM 582 O O . PRO A 1 75 ? 5.577 -13.182 -5.791 1.00 38.44 75 PRO A O 1
ATOM 585 N N . PHE A 1 76 ? 3.634 -13.067 -4.654 1.00 41.16 76 PHE A N 1
ATOM 586 C CA . PHE A 1 76 ? 2.966 -11.966 -5.391 1.00 41.16 76 PHE A CA 1
ATOM 587 C C . PHE A 1 76 ? 2.438 -12.292 -6.779 1.00 41.16 76 PHE A C 1
ATOM 589 O O . PHE A 1 76 ? 1.407 -11.759 -7.188 1.00 41.16 76 PHE A O 1
ATOM 596 N N . PHE A 1 77 ? 3.092 -13.204 -7.483 1.00 45.22 77 PHE A N 1
ATOM 597 C CA . PHE A 1 77 ? 2.498 -13.829 -8.639 1.00 45.22 77 PHE A CA 1
ATOM 598 C C . PHE A 1 77 ? 1.643 -15.010 -8.187 1.00 45.22 77 PHE A C 1
ATOM 600 O O . PHE A 1 77 ? 1.926 -15.728 -7.228 1.00 45.22 77 PHE A O 1
ATOM 607 N N . ARG A 1 78 ? 0.524 -15.224 -8.871 1.00 52.53 78 ARG A N 1
ATOM 608 C CA . ARG A 1 78 ? -0.167 -16.510 -8.767 1.00 52.53 78 ARG A CA 1
ATOM 609 C C . ARG A 1 78 ? 0.687 -17.538 -9.523 1.00 52.53 78 ARG A C 1
ATOM 611 O O . ARG A 1 78 ? 1.914 -17.482 -9.492 1.00 52.53 78 ARG A O 1
ATOM 618 N N . GLU A 1 79 ? 0.088 -18.512 -10.179 1.00 54.81 79 GLU A N 1
ATOM 619 C CA . GLU A 1 79 ? 0.867 -19.434 -11.003 1.00 54.81 79 GLU A CA 1
ATOM 620 C C . GLU A 1 79 ? 1.670 -18.641 -12.055 1.00 54.81 7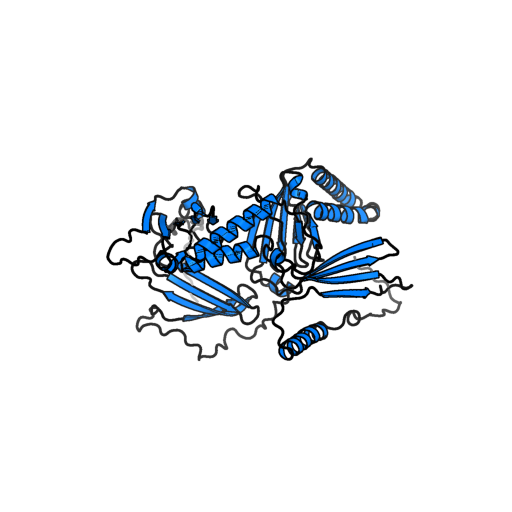9 GLU A C 1
ATOM 622 O O . GLU A 1 79 ? 1.132 -17.774 -12.746 1.00 54.81 79 GLU A O 1
ATOM 627 N N . VAL A 1 80 ? 2.978 -18.885 -12.132 1.00 58.69 80 VAL A N 1
ATOM 628 C CA . VAL A 1 80 ? 3.874 -18.299 -13.133 1.00 58.69 80 VAL A CA 1
ATOM 629 C C . VAL A 1 80 ? 4.633 -19.401 -13.833 1.00 58.69 80 VAL A C 1
ATOM 631 O O . VAL A 1 80 ? 5.073 -20.385 -13.237 1.00 58.69 80 VAL A O 1
ATOM 634 N N . ILE A 1 81 ? 4.792 -19.218 -15.132 1.00 65.56 81 ILE A N 1
ATOM 635 C CA . ILE A 1 81 ? 5.549 -20.119 -15.976 1.00 65.56 81 ILE A CA 1
ATOM 636 C C . ILE A 1 81 ? 6.893 -19.442 -16.213 1.00 65.56 81 ILE A C 1
ATOM 638 O O . ILE A 1 81 ? 6.994 -18.467 -16.955 1.00 65.56 81 ILE A O 1
ATOM 642 N N . LEU A 1 82 ? 7.926 -19.945 -15.543 1.00 64.81 82 LEU A N 1
ATOM 643 C CA . LEU A 1 82 ? 9.307 -19.594 -15.841 1.00 64.81 82 LEU A CA 1
ATOM 644 C C . LEU A 1 82 ? 9.750 -20.411 -17.051 1.00 64.81 82 LEU A C 1
ATOM 646 O O . LEU A 1 82 ? 9.894 -21.628 -16.966 1.00 64.81 82 LEU A O 1
ATOM 650 N N . SER A 1 83 ? 9.968 -19.746 -18.176 1.00 67.50 83 SER A N 1
ATOM 651 C CA . SER A 1 83 ? 10.471 -20.345 -19.404 1.00 67.50 83 SER A CA 1
ATOM 652 C C . SER A 1 83 ? 11.949 -20.009 -19.564 1.00 67.50 83 SER A C 1
ATOM 654 O O . SER A 1 83 ? 12.311 -18.868 -19.834 1.00 67.50 83 SER A O 1
ATOM 656 N N . SER A 1 84 ? 12.829 -20.990 -19.370 1.00 70.88 84 SER A N 1
ATOM 657 C CA . SER A 1 84 ? 14.266 -20.832 -19.596 1.00 70.88 84 SER A CA 1
ATOM 658 C C . SER A 1 84 ? 14.661 -21.498 -20.908 1.00 70.88 84 SER A C 1
ATOM 660 O O . SER A 1 84 ? 14.688 -22.724 -21.005 1.00 70.88 84 SER A O 1
ATOM 662 N N . PHE A 1 85 ? 14.966 -20.691 -21.919 1.00 72.62 85 PHE A N 1
ATOM 663 C CA . PHE A 1 85 ? 15.465 -21.148 -23.209 1.00 72.62 85 PHE A CA 1
ATOM 664 C C . PHE A 1 85 ? 16.993 -21.149 -23.220 1.00 72.62 85 PHE A C 1
ATOM 666 O O . PHE A 1 85 ? 17.642 -20.152 -22.887 1.00 72.62 85 PHE A O 1
ATOM 673 N N . PHE A 1 86 ? 17.573 -22.255 -23.675 1.00 68.25 86 PHE A N 1
ATOM 674 C CA . PHE A 1 86 ? 18.996 -22.367 -23.951 1.00 68.25 86 PHE A CA 1
ATOM 675 C C . PHE A 1 86 ? 19.226 -22.964 -25.337 1.00 68.25 86 PHE A C 1
ATOM 677 O O . PHE A 1 86 ? 18.784 -24.077 -25.632 1.00 68.25 86 PHE A O 1
ATOM 684 N N . CYS A 1 87 ? 19.985 -22.253 -26.169 1.00 64.62 87 CYS A N 1
ATOM 685 C CA . CYS A 1 87 ? 20.498 -22.800 -27.417 1.00 64.62 87 CYS A CA 1
ATOM 686 C C . CYS A 1 87 ? 21.937 -23.285 -27.225 1.00 64.62 87 CYS A C 1
ATOM 688 O O . CYS A 1 87 ? 22.849 -22.495 -26.979 1.00 64.62 87 CYS A O 1
ATOM 690 N N . SER A 1 88 ? 22.163 -24.586 -27.408 1.00 68.88 88 SER A N 1
ATOM 691 C CA . SER A 1 88 ? 23.494 -25.197 -27.306 1.00 68.88 88 SER A CA 1
ATOM 692 C C . SER A 1 88 ? 24.459 -24.778 -28.419 1.00 68.88 88 SER A C 1
ATOM 694 O O . SER A 1 88 ? 25.653 -25.029 -28.299 1.00 68.88 88 SER A O 1
ATOM 696 N N . HIS A 1 89 ? 23.962 -24.167 -29.499 1.00 64.62 89 HIS A N 1
ATOM 697 C CA . HIS A 1 89 ? 24.765 -23.815 -30.670 1.00 64.62 89 HIS A CA 1
ATOM 698 C C . HIS A 1 89 ? 25.248 -22.356 -30.644 1.00 64.62 89 HIS A C 1
ATOM 700 O O . HIS A 1 89 ? 26.446 -22.106 -30.738 1.00 64.62 89 HIS A O 1
ATOM 706 N N . CYS A 1 90 ? 24.347 -21.388 -30.441 1.00 66.44 90 CYS A N 1
ATOM 707 C CA . CYS A 1 90 ? 24.712 -19.968 -30.347 1.00 66.44 90 CYS A CA 1
ATOM 708 C C . CYS A 1 90 ? 24.928 -19.479 -28.904 1.00 66.44 90 CYS A C 1
ATOM 710 O O . CYS A 1 90 ? 25.222 -18.307 -28.693 1.00 66.44 90 CYS A O 1
ATOM 712 N N . SER A 1 91 ? 24.791 -20.363 -27.905 1.00 70.94 91 SER A N 1
ATOM 713 C CA . SER A 1 91 ? 24.883 -20.045 -26.467 1.00 70.94 91 SER A CA 1
ATOM 714 C C . SER A 1 91 ? 23.903 -18.968 -25.988 1.00 70.94 91 SER A C 1
ATOM 716 O O . SER A 1 91 ? 24.047 -18.458 -24.875 1.00 70.94 91 SER A O 1
ATOM 718 N N . PHE A 1 92 ? 22.894 -18.642 -26.799 1.00 57.97 92 PHE A N 1
ATOM 719 C CA . PHE A 1 92 ? 21.834 -17.722 -26.427 1.00 57.97 92 PHE A CA 1
ATOM 720 C C . PHE A 1 92 ? 21.045 -18.300 -25.252 1.00 57.97 92 PHE A C 1
ATOM 722 O O . PHE A 1 92 ? 20.624 -19.463 -25.274 1.00 57.97 92 PHE A O 1
ATOM 729 N N . LYS A 1 93 ? 20.875 -17.475 -24.219 1.00 61.69 93 LYS A N 1
ATOM 730 C CA . LYS A 1 93 ? 20.110 -17.790 -23.017 1.00 61.69 93 LYS A CA 1
ATOM 731 C C . LYS A 1 93 ? 18.990 -16.780 -22.908 1.00 61.69 93 LYS A C 1
ATOM 733 O O . LYS A 1 93 ? 19.240 -15.585 -23.017 1.00 61.69 93 LYS A O 1
ATOM 738 N N . ASN A 1 94 ? 17.786 -17.257 -22.652 1.00 61.72 94 ASN A N 1
ATOM 739 C CA . ASN A 1 94 ? 16.657 -16.401 -22.342 1.00 61.72 94 ASN A CA 1
ATOM 740 C C . ASN A 1 94 ? 15.914 -16.985 -21.142 1.00 61.72 94 ASN A C 1
ATOM 742 O O . ASN A 1 94 ? 15.835 -18.200 -20.991 1.00 61.72 94 ASN A O 1
ATOM 746 N N . SER A 1 95 ? 15.428 -16.128 -20.255 1.00 63.59 95 SER A N 1
ATOM 747 C CA . SER A 1 95 ? 14.573 -16.520 -19.136 1.00 63.59 95 SER A CA 1
ATOM 748 C C . SER A 1 95 ? 13.387 -15.576 -19.120 1.00 63.59 95 SER A C 1
ATOM 750 O O . SER A 1 95 ? 13.543 -14.373 -18.935 1.00 63.59 95 SER A O 1
ATOM 752 N N . GLU A 1 96 ? 12.216 -16.128 -19.378 1.00 64.31 96 GLU A N 1
ATOM 753 C CA . GLU A 1 96 ? 10.963 -15.410 -19.512 1.00 64.31 96 GLU A CA 1
ATOM 754 C C . GLU A 1 96 ? 10.047 -15.798 -18.358 1.00 64.31 96 GLU A C 1
ATOM 756 O O . GLU A 1 96 ? 9.951 -16.968 -17.987 1.00 64.31 96 GLU A O 1
ATOM 761 N N . ILE A 1 97 ? 9.374 -14.804 -17.789 1.00 66.50 97 ILE A N 1
ATOM 762 C CA . ILE A 1 97 ? 8.251 -15.040 -16.888 1.00 66.50 97 ILE A CA 1
ATOM 763 C C . ILE A 1 97 ? 6.985 -14.798 -17.681 1.00 66.50 97 ILE A C 1
ATOM 765 O O . ILE A 1 97 ? 6.758 -13.689 -18.164 1.00 66.50 97 ILE A O 1
ATOM 769 N N . GLN A 1 98 ? 6.149 -15.825 -17.754 1.00 60.06 98 GLN A N 1
ATOM 770 C CA . GL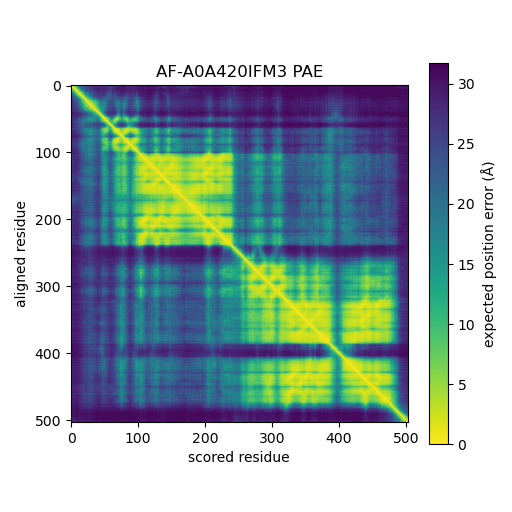N A 1 98 ? 4.771 -15.685 -18.180 1.00 60.06 98 GLN A CA 1
ATOM 771 C C . GLN A 1 98 ? 3.876 -15.767 -16.954 1.00 60.06 98 GLN A C 1
ATOM 773 O O . GLN A 1 98 ? 3.840 -16.763 -16.227 1.00 60.06 98 GLN A O 1
ATOM 778 N N . SER A 1 99 ? 3.162 -14.679 -16.721 1.00 59.44 99 SER A N 1
ATOM 779 C CA . SER A 1 99 ? 2.113 -14.578 -15.720 1.00 59.44 99 SER A CA 1
ATOM 780 C C . SER A 1 99 ? 0.958 -15.486 -16.142 1.00 59.44 99 SER A C 1
ATOM 782 O O . SER A 1 99 ? 0.200 -15.130 -17.035 1.00 59.44 99 SER A O 1
ATOM 784 N N . ALA A 1 100 ? 0.803 -16.656 -15.518 1.00 53.41 100 ALA A N 1
ATOM 785 C CA . ALA A 1 100 ? -0.432 -17.441 -15.641 1.00 53.41 100 ALA A CA 1
ATOM 786 C C . ALA A 1 100 ? -1.504 -16.970 -14.632 1.00 53.41 100 ALA A C 1
ATOM 788 O O . ALA A 1 100 ? -2.613 -17.499 -14.593 1.00 53.41 100 ALA A O 1
ATOM 789 N N . GLY A 1 101 ? -1.176 -15.965 -13.811 1.00 55.66 101 GLY A N 1
ATOM 790 C CA . GLY A 1 101 ? -2.066 -15.369 -12.825 1.00 55.66 101 GLY A CA 1
ATOM 791 C C . GLY A 1 101 ? -3.128 -14.444 -13.417 1.00 55.66 101 GLY A C 1
ATOM 792 O O . GLY A 1 101 ? -2.892 -13.741 -14.395 1.00 55.66 101 GLY A O 1
ATOM 793 N N . GLU A 1 102 ? -4.292 -14.408 -12.764 1.00 60.53 102 GLU A N 1
ATOM 794 C CA . GLU A 1 102 ? -5.322 -13.397 -13.012 1.00 60.53 102 GLU A CA 1
ATOM 795 C C . GLU A 1 102 ? -4.758 -11.987 -12.795 1.00 60.53 102 GLU A C 1
ATOM 797 O O . GLU A 1 102 ? -3.998 -11.744 -11.855 1.00 60.53 102 GLU A O 1
ATOM 802 N N . ILE A 1 103 ? -5.160 -11.056 -13.658 1.00 70.62 103 ILE A N 1
ATOM 803 C CA . ILE A 1 103 ? -4.826 -9.636 -13.550 1.00 70.62 103 ILE A CA 1
ATOM 804 C C . ILE A 1 103 ? -5.274 -9.121 -12.171 1.00 70.62 103 ILE A C 1
ATOM 806 O O . ILE A 1 103 ? -6.405 -9.385 -11.753 1.00 70.62 103 ILE A O 1
ATOM 810 N N . GLN A 1 104 ? -4.423 -8.364 -11.470 1.00 73.50 104 GLN A N 1
ATOM 811 C CA . GLN A 1 104 ? -4.740 -7.888 -10.122 1.00 73.50 104 GLN A CA 1
ATOM 812 C C . GLN A 1 104 ? -5.941 -6.933 -10.106 1.00 73.50 104 GLN A C 1
ATOM 814 O O . GLN A 1 104 ? -6.396 -6.407 -11.128 1.00 73.50 104 GLN A O 1
ATOM 819 N N . GLN A 1 105 ? -6.469 -6.687 -8.906 1.00 68.00 105 GLN A N 1
ATOM 820 C CA . GLN A 1 105 ? -7.607 -5.791 -8.693 1.00 68.00 105 GLN A CA 1
ATOM 821 C C . GLN A 1 105 ? -7.280 -4.324 -9.012 1.00 68.00 105 GLN A C 1
ATOM 823 O O . GLN A 1 105 ? -8.131 -3.619 -9.561 1.00 68.00 105 GLN A O 1
ATOM 828 N N . LYS A 1 106 ? -6.054 -3.889 -8.702 1.00 77.75 106 LYS A N 1
ATOM 829 C CA . LYS A 1 106 ? -5.524 -2.542 -8.946 1.00 77.75 106 LYS A CA 1
ATOM 830 C C . LYS A 1 106 ? -4.224 -2.627 -9.745 1.00 77.75 106 LYS A C 1
ATOM 832 O O . LYS A 1 106 ? -3.513 -3.625 -9.650 1.00 77.75 106 LYS A O 1
ATOM 837 N N . GLY A 1 107 ? -3.916 -1.573 -10.496 1.00 84.06 107 GLY A N 1
ATOM 838 C CA . GLY A 1 107 ? -2.577 -1.382 -11.046 1.00 84.06 107 GLY A CA 1
ATOM 839 C C . GLY A 1 107 ? -1.611 -0.948 -9.945 1.00 84.06 107 GLY A C 1
ATOM 840 O O . GLY A 1 107 ? -2.032 -0.400 -8.922 1.00 84.06 107 GLY A O 1
ATOM 841 N N . CYS A 1 108 ? -0.317 -1.177 -10.145 1.00 86.69 108 CYS A N 1
ATOM 842 C CA . CYS A 1 108 ? 0.718 -0.775 -9.199 1.00 86.69 108 CYS A CA 1
ATOM 843 C C . CYS A 1 108 ? 1.767 0.111 -9.869 1.00 86.69 108 CYS A C 1
ATOM 845 O O . CYS A 1 108 ? 2.185 -0.125 -11.004 1.00 86.69 108 CYS A O 1
ATOM 847 N N . ARG A 1 109 ? 2.237 1.118 -9.137 1.00 92.06 109 ARG A N 1
ATOM 848 C CA . ARG A 1 109 ? 3.363 1.965 -9.504 1.00 92.06 109 ARG A CA 1
ATOM 849 C C . ARG A 1 109 ? 4.388 1.948 -8.381 1.00 92.06 109 ARG A C 1
ATOM 851 O O . ARG A 1 109 ? 4.068 2.301 -7.252 1.00 92.06 109 ARG A O 1
ATOM 858 N N . TYR A 1 110 ? 5.620 1.598 -8.710 1.00 90.62 110 TYR A N 1
ATOM 859 C CA . TYR A 1 110 ? 6.759 1.702 -7.810 1.00 90.62 110 TYR A CA 1
ATOM 860 C C . TYR A 1 110 ? 7.642 2.876 -8.223 1.00 90.62 110 TYR A C 1
ATOM 862 O O . TYR A 1 110 ? 7.888 3.079 -9.411 1.00 90.62 110 TYR A O 1
ATOM 870 N N . GLU A 1 111 ? 8.138 3.633 -7.251 1.00 92.69 111 GLU A N 1
ATOM 871 C CA . GLU A 1 111 ? 9.185 4.635 -7.438 1.00 92.69 111 GLU A CA 1
ATOM 872 C C . GLU A 1 111 ? 10.320 4.345 -6.455 1.00 92.69 111 GLU A C 1
ATOM 874 O O . GLU A 1 111 ? 10.155 4.458 -5.242 1.00 92.69 111 GLU A O 1
ATOM 879 N N . LEU A 1 112 ? 11.468 3.933 -6.989 1.00 92.06 112 LEU A N 1
ATOM 880 C CA . LEU A 1 112 ? 12.682 3.636 -6.241 1.00 92.06 112 LEU A CA 1
ATOM 881 C C . LEU A 1 112 ? 13.700 4.753 -6.465 1.00 92.06 112 LEU A C 1
ATOM 883 O O . LEU A 1 112 ? 14.094 5.026 -7.599 1.00 92.06 112 LEU A O 1
ATOM 887 N N . ARG A 1 113 ? 14.177 5.362 -5.381 1.00 91.12 113 ARG A N 1
ATOM 888 C CA . ARG A 1 113 ? 15.297 6.303 -5.390 1.00 91.12 113 ARG A CA 1
ATOM 889 C C . ARG A 1 113 ? 16.599 5.555 -5.117 1.00 91.12 113 ARG A C 1
ATOM 891 O O . ARG A 1 113 ? 16.838 5.098 -4.003 1.00 91.12 113 ARG A O 1
ATOM 898 N N . LEU A 1 114 ? 17.454 5.476 -6.129 1.00 90.00 114 LEU A N 1
ATOM 899 C CA . LEU A 1 114 ? 18.778 4.885 -6.022 1.00 90.00 114 LEU A CA 1
ATOM 900 C C . LEU A 1 114 ? 19.766 5.928 -5.502 1.00 90.00 114 LEU A C 1
ATOM 902 O O . LEU A 1 114 ? 19.930 6.999 -6.095 1.00 90.00 114 LEU A O 1
ATOM 906 N N . LEU A 1 115 ? 20.411 5.609 -4.381 1.00 88.00 115 LEU A N 1
ATOM 907 C CA . LEU A 1 115 ? 21.393 6.474 -3.721 1.00 88.00 115 LEU A CA 1
ATOM 908 C C . LEU A 1 115 ? 22.796 5.866 -3.766 1.00 88.00 115 LEU A C 1
ATOM 910 O O . LEU A 1 115 ? 23.774 6.602 -3.869 1.00 88.00 115 LEU A O 1
ATOM 914 N N . ASN A 1 116 ? 22.877 4.534 -3.693 1.00 88.06 116 ASN A N 1
ATOM 915 C CA . ASN A 1 116 ? 24.124 3.792 -3.550 1.00 88.06 116 ASN A CA 1
ATOM 916 C C . ASN A 1 116 ? 24.205 2.634 -4.551 1.00 88.06 116 ASN A C 1
ATOM 918 O O . ASN A 1 116 ? 23.197 2.149 -5.059 1.00 88.06 116 ASN A O 1
ATOM 922 N N . MET A 1 117 ? 25.415 2.098 -4.739 1.00 86.81 117 MET A N 1
ATOM 923 C CA . MET A 1 117 ? 25.641 0.913 -5.577 1.00 86.81 117 MET A CA 1
ATOM 924 C C . MET A 1 117 ? 24.902 -0.341 -5.089 1.00 86.81 117 MET A C 1
ATOM 926 O O . MET A 1 117 ? 24.578 -1.200 -5.897 1.00 86.81 117 MET A O 1
ATOM 930 N N . SER A 1 118 ? 24.593 -0.450 -3.795 1.00 85.38 118 SER A N 1
ATOM 931 C CA . SER A 1 118 ? 23.805 -1.568 -3.259 1.00 85.38 118 SER A CA 1
ATOM 932 C C . SER A 1 118 ? 22.360 -1.577 -3.765 1.00 85.38 118 SER A C 1
ATOM 934 O O . SER A 1 118 ? 21.739 -2.629 -3.814 1.00 85.38 118 SER A O 1
ATOM 936 N N . ASP A 1 119 ? 21.810 -0.432 -4.180 1.00 86.69 119 ASP A N 1
ATOM 937 C CA . ASP A 1 119 ? 20.435 -0.379 -4.685 1.00 86.69 119 ASP A CA 1
ATOM 938 C C . ASP A 1 119 ? 20.302 -1.054 -6.061 1.00 86.69 119 ASP A C 1
ATOM 940 O O . ASP A 1 119 ? 19.213 -1.485 -6.439 1.00 86.69 119 ASP A O 1
ATOM 944 N N . PHE A 1 120 ? 21.411 -1.202 -6.795 1.00 87.38 120 PHE A N 1
ATOM 945 C CA . PHE A 1 120 ? 21.443 -1.861 -8.099 1.00 87.38 120 PHE A CA 1
ATOM 946 C C . PHE A 1 120 ? 21.220 -3.378 -8.035 1.00 87.38 120 PHE A C 1
ATOM 948 O O . PHE A 1 120 ? 20.736 -3.959 -9.010 1.00 87.38 120 PHE A O 1
ATOM 955 N N . SER A 1 121 ? 21.542 -4.019 -6.905 1.00 86.00 121 SER A N 1
ATOM 956 C CA . SER A 1 121 ? 21.372 -5.467 -6.734 1.00 86.00 121 SER A CA 1
ATOM 957 C C . SER A 1 121 ? 19.935 -5.885 -6.432 1.00 86.00 121 SER A C 1
ATOM 959 O O . SER A 1 121 ? 19.655 -7.082 -6.463 1.00 86.00 121 SER A O 1
ATOM 961 N N . ARG A 1 122 ? 19.037 -4.925 -6.172 1.00 86.00 122 ARG A N 1
ATOM 962 C CA . ARG A 1 122 ? 17.625 -5.199 -5.891 1.00 86.00 122 ARG A CA 1
ATOM 963 C C . ARG A 1 122 ? 16.976 -5.947 -7.033 1.00 86.00 122 ARG A C 1
ATOM 965 O O . ARG A 1 122 ? 17.059 -5.512 -8.185 1.00 86.00 122 ARG A O 1
ATOM 972 N N . GLN A 1 123 ? 16.293 -7.028 -6.691 1.00 82.38 123 GLN A N 1
ATOM 973 C CA . GLN A 1 123 ? 15.503 -7.790 -7.639 1.00 82.38 123 GLN A CA 1
ATOM 974 C C . GLN A 1 123 ? 14.306 -6.968 -8.126 1.00 82.38 123 GLN A C 1
ATOM 976 O O . GLN A 1 123 ? 13.637 -6.262 -7.372 1.00 82.38 123 GLN A O 1
ATOM 981 N N . VAL A 1 124 ? 14.048 -7.070 -9.421 1.00 86.19 124 VAL A N 1
ATOM 982 C CA . VAL A 1 124 ? 12.966 -6.420 -10.142 1.00 86.19 124 VAL A CA 1
ATOM 983 C C . VAL A 1 124 ? 12.256 -7.485 -10.958 1.00 86.19 124 VAL A C 1
ATOM 985 O O . VAL A 1 124 ? 12.846 -8.134 -11.826 1.00 86.19 124 VAL A O 1
ATOM 988 N N . VAL A 1 125 ? 10.962 -7.627 -10.708 1.00 82.94 125 VAL A N 1
ATOM 989 C CA . VAL A 1 125 ? 10.069 -8.382 -11.576 1.00 82.94 125 VAL A CA 1
ATOM 990 C C . VAL A 1 125 ? 9.356 -7.378 -12.463 1.00 82.94 125 VAL A C 1
ATOM 992 O O . VAL A 1 125 ? 8.539 -6.586 -11.995 1.00 82.94 125 VAL A O 1
ATOM 995 N N . LYS A 1 126 ? 9.683 -7.396 -13.751 1.00 85.81 126 LYS A N 1
ATOM 996 C CA . LYS A 1 126 ? 8.995 -6.614 -14.773 1.00 85.81 126 LYS A CA 1
ATOM 997 C C . LYS A 1 126 ? 7.951 -7.517 -15.419 1.00 85.81 126 LYS A C 1
ATOM 999 O O . LYS A 1 126 ? 8.329 -8.502 -16.048 1.00 85.81 126 LYS A O 1
ATOM 1004 N N . SER A 1 127 ? 6.667 -7.189 -15.308 1.00 83.69 127 SER A N 1
ATOM 1005 C CA . SER A 1 127 ? 5.622 -7.880 -16.071 1.00 83.69 127 SER A CA 1
ATOM 1006 C C . SER A 1 127 ? 5.643 -7.485 -17.557 1.00 83.69 127 SER A C 1
ATOM 1008 O O . SER A 1 127 ? 6.371 -6.584 -18.001 1.00 83.69 127 SER A O 1
ATOM 1010 N N . ASP A 1 128 ? 4.855 -8.190 -18.356 1.00 82.06 128 ASP A N 1
ATOM 1011 C CA . ASP A 1 128 ? 4.690 -7.925 -19.779 1.00 82.06 128 ASP A CA 1
ATOM 1012 C C . ASP A 1 128 ? 3.959 -6.601 -20.058 1.00 82.06 128 ASP A C 1
ATOM 1014 O O . ASP A 1 128 ? 4.322 -5.851 -20.964 1.00 82.06 128 ASP A O 1
ATOM 1018 N N . THR A 1 129 ? 3.009 -6.240 -19.203 1.00 84.69 129 THR A N 1
ATOM 1019 C CA . THR A 1 129 ? 2.216 -5.003 -19.287 1.00 84.69 129 THR A CA 1
ATOM 1020 C C . THR A 1 129 ? 2.893 -3.785 -18.660 1.00 84.69 129 THR A C 1
ATOM 1022 O O . THR A 1 129 ? 2.356 -2.678 -18.703 1.00 84.69 129 THR A O 1
ATOM 1025 N N . CYS A 1 130 ? 4.077 -3.970 -18.080 1.00 89.56 130 CYS A N 1
ATOM 1026 C CA . CYS A 1 130 ? 4.776 -2.948 -17.323 1.00 89.56 130 CYS A CA 1
ATOM 1027 C C . CYS A 1 130 ? 5.622 -2.001 -18.179 1.00 89.56 130 CYS A C 1
ATOM 1029 O O . CYS A 1 130 ? 6.485 -2.437 -18.947 1.00 89.56 130 CYS A O 1
ATOM 1031 N N . THR A 1 131 ? 5.491 -0.706 -17.895 1.00 92.38 131 THR A N 1
ATOM 1032 C CA . THR A 1 131 ? 6.379 0.357 -18.375 1.00 92.38 131 THR A CA 1
ATOM 1033 C C . THR A 1 131 ? 7.423 0.694 -17.315 1.00 92.38 131 THR A C 1
ATOM 1035 O O . THR A 1 131 ? 7.089 0.907 -16.148 1.00 92.38 131 THR A O 1
ATOM 1038 N N . VAL A 1 132 ? 8.692 0.784 -17.708 1.00 94.44 132 VAL A N 1
ATOM 1039 C CA . VAL A 1 132 ? 9.796 1.150 -16.807 1.00 94.44 132 VAL A CA 1
ATOM 1040 C C . VAL A 1 132 ? 10.392 2.477 -17.261 1.00 94.44 132 VAL A C 1
ATOM 1042 O O . VAL A 1 132 ? 10.663 2.656 -18.443 1.00 94.44 132 VAL A O 1
ATOM 1045 N N . LYS A 1 133 ? 10.626 3.411 -16.339 1.00 94.62 133 LYS A N 1
ATOM 1046 C CA . LYS A 1 133 ? 11.195 4.726 -16.628 1.00 94.62 133 LYS A CA 1
ATOM 1047 C C . LYS A 1 133 ? 12.386 5.042 -15.727 1.00 94.62 133 LYS A C 1
ATOM 1049 O O . LYS A 1 133 ? 12.257 5.040 -14.504 1.00 94.62 133 LYS A O 1
ATOM 1054 N N . PHE A 1 134 ? 13.517 5.387 -16.339 1.00 93.56 134 PHE A N 1
ATOM 1055 C CA . PHE A 1 134 ? 14.655 6.011 -15.660 1.00 93.56 134 PHE A CA 1
ATOM 1056 C C . PHE A 1 134 ? 14.498 7.528 -15.769 1.00 93.56 134 PHE A C 1
ATOM 1058 O O . PHE A 1 134 ? 14.719 8.096 -16.839 1.00 93.56 134 PHE A O 1
ATOM 1065 N N . ILE A 1 135 ? 14.066 8.178 -14.685 1.00 90.50 135 ILE A N 1
ATOM 1066 C CA . ILE A 1 135 ? 13.538 9.551 -14.731 1.00 90.50 135 ILE A CA 1
ATOM 1067 C C . ILE A 1 135 ? 14.612 10.553 -15.169 1.00 90.50 135 ILE A C 1
ATOM 1069 O O . ILE A 1 135 ? 14.387 11.347 -16.075 1.00 90.50 135 ILE A O 1
ATOM 1073 N N . GLU A 1 136 ? 15.794 10.500 -14.564 1.00 90.12 136 GLU A N 1
ATOM 1074 C CA . GLU A 1 136 ? 16.886 11.445 -14.816 1.00 90.12 136 GLU A CA 1
ATOM 1075 C C . GLU A 1 136 ? 17.631 11.155 -16.131 1.00 90.12 136 GLU A C 1
ATOM 1077 O O . GLU A 1 136 ? 18.327 12.029 -16.649 1.00 90.12 136 GLU A O 1
ATOM 1082 N N . LEU A 1 137 ? 17.481 9.945 -16.684 1.00 87.06 137 LEU A N 1
ATOM 1083 C CA . LEU A 1 137 ? 18.020 9.572 -17.997 1.00 87.06 137 LEU A CA 1
ATOM 1084 C C . LEU A 1 137 ? 17.011 9.820 -19.135 1.00 87.06 137 LEU A C 1
ATOM 1086 O O . LEU A 1 137 ? 17.388 9.741 -20.301 1.00 87.06 137 LEU A O 1
ATOM 1090 N N . ASP A 1 138 ? 15.756 10.119 -18.783 1.00 87.19 138 ASP A N 1
ATOM 1091 C CA . ASP A 1 138 ? 14.597 10.257 -19.673 1.00 87.19 138 ASP A CA 1
ATOM 1092 C C . ASP A 1 138 ? 14.457 9.088 -20.666 1.00 87.19 138 ASP A C 1
ATOM 1094 O O . ASP A 1 138 ? 14.167 9.260 -21.849 1.00 87.19 138 ASP A O 1
ATOM 1098 N N . ILE A 1 139 ? 14.701 7.870 -20.169 1.00 90.00 139 ILE A N 1
ATOM 1099 C CA . ILE A 1 139 ? 14.471 6.627 -20.911 1.00 90.00 139 ILE A CA 1
ATOM 1100 C C . ILE A 1 139 ? 13.195 5.985 -20.401 1.00 90.00 139 ILE A C 1
ATOM 1102 O O . ILE A 1 139 ? 13.051 5.742 -19.202 1.00 90.00 139 ILE A O 1
ATOM 1106 N N . GLU A 1 140 ? 12.321 5.637 -21.336 1.00 91.56 140 GLU A N 1
ATOM 1107 C CA . GLU A 1 140 ? 11.121 4.857 -21.087 1.00 91.56 140 GLU A CA 1
ATOM 1108 C C . GLU A 1 140 ? 11.178 3.550 -21.881 1.00 91.56 140 GLU A C 1
ATOM 1110 O O . GLU A 1 140 ? 11.383 3.542 -23.095 1.00 91.56 140 GLU A O 1
ATOM 1115 N N . ILE A 1 141 ? 11.028 2.440 -21.167 1.00 90.38 141 ILE A N 1
ATOM 1116 C CA . ILE A 1 141 ? 10.969 1.086 -21.700 1.00 90.38 141 ILE A CA 1
ATOM 1117 C C . ILE A 1 141 ? 9.484 0.717 -21.765 1.00 90.38 141 ILE A C 1
ATOM 1119 O O . ILE A 1 141 ? 8.852 0.604 -20.706 1.00 90.38 141 ILE A O 1
ATOM 1123 N N . PRO A 1 142 ? 8.913 0.550 -22.970 1.00 89.25 142 PRO A N 1
ATOM 1124 C CA . PRO A 1 142 ? 7.498 0.248 -23.129 1.00 89.25 142 PRO A CA 1
ATOM 1125 C C . PRO A 1 142 ? 7.147 -1.164 -22.621 1.00 89.25 142 PRO A C 1
ATOM 1127 O O . PRO A 1 142 ? 8.046 -1.990 -22.399 1.00 89.25 142 PRO A O 1
ATOM 1130 N N . PRO A 1 143 ? 5.841 -1.468 -22.485 1.00 87.19 143 PRO A N 1
ATOM 1131 C CA . PRO A 1 143 ? 5.360 -2.826 -22.258 1.00 87.19 143 PRO A CA 1
ATOM 1132 C C . PRO A 1 143 ? 5.958 -3.795 -23.282 1.00 87.19 143 PRO A C 1
ATOM 1134 O O . PRO A 1 143 ? 6.182 -3.452 -24.445 1.00 87.19 143 PRO A O 1
ATOM 1137 N N . GLY A 1 144 ? 6.278 -5.002 -22.838 1.00 82.56 144 GLY A N 1
ATOM 1138 C CA . GLY A 1 144 ? 7.062 -5.946 -23.621 1.00 82.56 144 GLY A CA 1
ATOM 1139 C C . GLY A 1 144 ? 7.085 -7.310 -22.961 1.00 82.56 144 GLY A C 1
ATOM 1140 O O . GLY A 1 144 ? 6.093 -7.741 -22.405 1.00 82.56 144 GLY A O 1
ATOM 1141 N N . ARG A 1 145 ? 8.213 -8.014 -22.994 1.00 77.06 145 ARG A N 1
ATOM 1142 C CA . ARG A 1 145 ? 8.308 -9.323 -22.330 1.00 77.06 145 ARG A CA 1
ATOM 1143 C C . ARG A 1 145 ? 8.491 -9.175 -20.820 1.00 77.06 145 ARG A C 1
ATOM 1145 O O . ARG A 1 145 ? 9.118 -8.206 -20.368 1.00 77.06 145 ARG A O 1
ATOM 1152 N N . GLY A 1 146 ? 7.953 -10.141 -20.076 1.00 77.56 146 GLY A N 1
ATOM 1153 C CA . GLY A 1 146 ? 8.147 -10.270 -18.636 1.00 77.56 146 GLY A CA 1
ATOM 1154 C C . GLY A 1 146 ? 9.547 -10.790 -18.301 1.00 77.56 146 GLY A C 1
ATOM 1155 O O . GLY A 1 146 ? 10.057 -11.687 -18.975 1.00 77.56 146 GLY A O 1
ATOM 1156 N N . GLN A 1 147 ? 10.195 -10.207 -17.293 1.00 77.50 147 GLN A N 1
ATOM 1157 C CA . GLN A 1 147 ? 11.588 -10.489 -16.936 1.00 77.50 147 GLN A CA 1
ATOM 1158 C C . GLN A 1 147 ? 11.790 -10.448 -15.417 1.00 77.50 147 GLN A C 1
ATOM 1160 O O . GLN A 1 147 ? 11.296 -9.541 -14.747 1.00 77.50 147 GLN A O 1
ATOM 1165 N N . LEU A 1 148 ? 12.569 -11.397 -14.893 1.00 79.81 148 LEU A N 1
ATOM 1166 C CA . LEU A 1 148 ? 13.163 -11.326 -13.555 1.00 79.81 148 LEU A CA 1
ATOM 1167 C C . LEU A 1 148 ? 14.618 -10.910 -13.707 1.00 79.81 148 LEU A C 1
ATOM 1169 O O . LEU A 1 148 ? 15.421 -11.641 -14.283 1.00 79.81 148 LEU A O 1
ATOM 1173 N N . THR A 1 149 ? 14.941 -9.727 -13.213 1.00 84.12 149 THR A N 1
ATOM 1174 C CA . THR A 1 149 ? 16.281 -9.147 -13.296 1.00 84.12 149 THR A CA 1
ATOM 1175 C C . THR A 1 149 ? 16.555 -8.334 -12.037 1.00 84.12 149 THR A C 1
ATOM 1177 O O . THR A 1 149 ? 15.755 -8.339 -11.111 1.00 84.12 149 THR A O 1
ATOM 1180 N N . ASN A 1 150 ? 17.675 -7.631 -11.976 1.00 88.62 150 ASN A N 1
ATOM 1181 C CA . ASN A 1 150 ? 17.913 -6.589 -10.986 1.00 88.62 150 ASN A CA 1
ATOM 1182 C C . ASN A 1 150 ? 17.933 -5.208 -11.659 1.00 88.62 150 ASN A C 1
ATOM 1184 O O . ASN A 1 150 ? 17.891 -5.095 -12.889 1.00 88.62 150 ASN A O 1
ATOM 1188 N N . VAL A 1 151 ? 17.984 -4.138 -10.865 1.00 90.44 151 VAL A N 1
ATOM 1189 C CA . VAL A 1 151 ? 17.996 -2.769 -11.413 1.00 90.44 151 VAL A CA 1
ATOM 1190 C C . VAL A 1 151 ? 19.196 -2.546 -12.346 1.00 90.44 151 VAL A C 1
ATOM 1192 O O . VAL A 1 151 ? 19.059 -1.895 -13.385 1.00 90.44 151 VAL A O 1
ATOM 1195 N N . GLU A 1 152 ? 20.359 -3.120 -12.019 1.00 89.94 152 GLU A N 1
ATOM 1196 C CA . GLU A 1 152 ? 21.563 -3.047 -12.859 1.00 89.94 152 GLU A CA 1
ATOM 1197 C C . GLU A 1 152 ? 21.352 -3.684 -14.233 1.00 89.94 152 GLU A C 1
ATOM 1199 O O . GLU A 1 152 ? 21.649 -3.078 -15.262 1.00 89.94 152 GLU A O 1
ATOM 1204 N N . GLY A 1 153 ? 20.832 -4.910 -14.243 1.00 88.25 153 GLY A N 1
ATOM 1205 C CA . GLY A 1 153 ? 20.597 -5.703 -15.438 1.00 88.25 153 GLY A CA 1
ATOM 1206 C C . GLY A 1 153 ? 19.568 -5.044 -16.342 1.00 88.25 153 GLY A C 1
ATOM 1207 O O . GLY A 1 153 ? 19.764 -5.003 -17.554 1.00 88.25 153 GLY A O 1
ATOM 1208 N N . LEU A 1 154 ? 18.525 -4.446 -15.760 1.00 90.00 154 LEU A N 1
ATOM 1209 C CA . LEU A 1 154 ? 17.520 -3.697 -16.510 1.00 90.00 154 LEU A CA 1
ATOM 1210 C C . LEU A 1 154 ? 18.128 -2.487 -17.235 1.00 90.00 154 LEU A C 1
ATOM 1212 O O . LEU A 1 154 ? 17.877 -2.292 -18.427 1.00 90.00 154 LEU A O 1
ATOM 1216 N N . LEU A 1 155 ? 18.959 -1.695 -16.546 1.00 90.56 155 LEU A N 1
ATOM 1217 C CA . LEU A 1 155 ? 19.629 -0.544 -17.156 1.00 90.56 155 LEU A CA 1
ATOM 1218 C C . LEU A 1 155 ? 20.650 -0.988 -18.212 1.00 90.56 155 LEU A C 1
ATOM 1220 O O . LEU A 1 155 ? 20.664 -0.452 -19.317 1.00 90.56 155 LEU A O 1
ATOM 1224 N N . ARG A 1 156 ? 21.476 -1.989 -17.898 1.00 90.00 156 ARG A N 1
ATOM 1225 C CA . ARG A 1 156 ? 22.520 -2.496 -18.796 1.00 90.00 156 ARG A CA 1
ATOM 1226 C C . ARG A 1 156 ? 21.944 -3.039 -20.097 1.00 90.00 156 ARG A C 1
ATOM 1228 O O . ARG A 1 156 ? 22.374 -2.605 -21.160 1.00 90.00 156 ARG A O 1
ATOM 1235 N N . MET A 1 157 ? 20.937 -3.904 -20.012 1.00 87.94 157 MET A N 1
ATOM 1236 C CA . MET A 1 157 ? 20.263 -4.465 -21.185 1.00 87.94 157 MET A CA 1
ATOM 1237 C C . MET A 1 157 ? 19.677 -3.356 -22.069 1.00 87.94 157 MET A C 1
ATOM 1239 O O . MET A 1 157 ? 19.844 -3.370 -23.283 1.00 87.94 157 MET A O 1
ATOM 1243 N N . THR A 1 158 ? 19.070 -2.333 -21.460 1.00 88.75 158 THR A N 1
ATOM 1244 C CA . THR A 1 158 ? 18.511 -1.191 -22.201 1.00 88.75 158 THR A CA 1
ATOM 1245 C C . THR A 1 158 ? 19.589 -0.400 -22.949 1.00 88.75 158 THR A C 1
ATOM 1247 O O . THR A 1 158 ? 19.370 0.047 -24.075 1.00 88.75 158 THR A O 1
ATOM 1250 N N . LEU A 1 159 ? 20.766 -0.219 -22.345 1.00 90.00 159 LEU A N 1
ATOM 1251 C CA . LEU A 1 159 ? 21.888 0.472 -22.984 1.00 90.00 159 LEU A CA 1
ATOM 1252 C C . LEU A 1 159 ? 22.498 -0.357 -24.121 1.00 90.00 159 LEU A C 1
ATOM 1254 O O . LEU A 1 159 ? 22.768 0.199 -25.186 1.00 90.00 159 LEU A O 1
ATOM 1258 N N . GLU A 1 160 ? 22.655 -1.666 -23.922 1.00 89.19 160 GLU A N 1
ATOM 1259 C CA . GLU A 1 160 ? 23.148 -2.602 -24.940 1.00 89.19 160 GLU A CA 1
ATOM 1260 C C . GLU A 1 160 ? 22.209 -2.646 -26.161 1.00 89.19 160 GLU A C 1
ATOM 1262 O O . GLU A 1 160 ? 22.666 -2.524 -27.302 1.00 89.19 160 GLU A O 1
ATOM 1267 N N . ASP A 1 161 ? 20.891 -2.692 -25.940 1.00 86.81 161 ASP A N 1
ATOM 1268 C CA . ASP A 1 161 ? 19.880 -2.646 -27.005 1.00 86.81 161 ASP A CA 1
ATOM 1269 C C . ASP A 1 161 ? 19.924 -1.329 -27.800 1.00 86.81 161 ASP A C 1
ATOM 1271 O O . ASP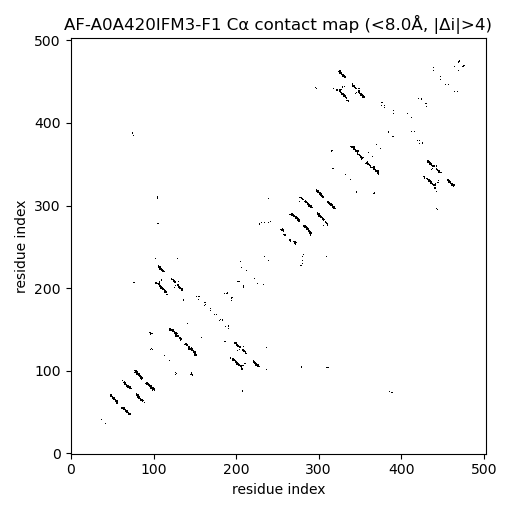 A 1 161 ? 19.759 -1.303 -29.029 1.00 86.81 161 ASP A O 1
ATOM 1275 N N . LEU A 1 162 ? 20.158 -0.205 -27.112 1.00 87.06 162 LEU A N 1
ATOM 1276 C CA . LEU A 1 162 ? 20.316 1.097 -27.758 1.00 87.06 162 LEU A CA 1
ATOM 1277 C C . LEU A 1 162 ? 21.607 1.178 -28.573 1.00 87.06 162 LEU A C 1
ATOM 1279 O O . LEU A 1 162 ? 21.587 1.797 -29.645 1.00 87.06 162 LEU A O 1
ATOM 1283 N N . GLU A 1 163 ? 22.694 0.571 -28.090 1.00 88.56 163 GLU A N 1
ATOM 1284 C CA . GLU A 1 163 ? 24.003 0.547 -28.743 1.00 88.56 163 GLU A CA 1
ATOM 1285 C C . GLU A 1 163 ? 24.008 -0.332 -29.997 1.00 88.56 163 GLU A C 1
ATOM 1287 O O . GLU A 1 163 ? 24.561 0.080 -31.020 1.00 88.56 163 GLU A O 1
ATOM 1292 N N . LEU A 1 164 ? 23.310 -1.472 -29.970 1.00 87.56 164 LEU A N 1
ATOM 1293 C CA . LEU A 1 164 ? 23.240 -2.418 -31.087 1.00 87.56 164 LEU A CA 1
ATOM 1294 C C . LEU A 1 164 ? 22.817 -1.751 -32.408 1.00 87.56 164 LEU A C 1
ATOM 1296 O O . LEU A 1 164 ? 23.369 -2.046 -33.465 1.00 87.56 164 LEU A O 1
ATOM 1300 N N . LYS A 1 165 ? 21.877 -0.799 -32.346 1.00 83.88 165 LYS A N 1
ATOM 1301 C CA . LYS A 1 165 ? 21.342 -0.080 -33.520 1.00 83.88 165 LYS A CA 1
ATOM 1302 C C . LYS A 1 165 ? 22.123 1.190 -33.890 1.00 83.88 165 LYS A C 1
ATOM 1304 O O . LYS A 1 165 ? 21.763 1.886 -34.840 1.00 83.88 165 LYS A O 1
ATOM 1309 N N . GLN A 1 166 ? 23.181 1.547 -33.157 1.00 84.00 166 GLN A N 1
ATOM 1310 C CA . GLN A 1 166 ? 23.963 2.760 -33.433 1.00 84.00 166 GLN A CA 1
ATOM 1311 C C . GLN A 1 166 ? 24.749 2.742 -34.757 1.00 84.00 166 GLN A C 1
ATOM 1313 O O . GLN A 1 166 ? 24.844 3.814 -35.361 1.00 84.00 166 GLN A O 1
ATOM 1318 N N . PRO A 1 167 ? 25.311 1.618 -35.245 1.00 87.19 167 PRO A N 1
ATOM 1319 C CA . PRO A 1 167 ? 26.007 1.594 -36.534 1.00 87.19 167 PRO A CA 1
ATOM 1320 C C . PRO A 1 167 ? 25.102 2.019 -37.697 1.00 87.19 167 PRO A C 1
ATOM 1322 O O . PRO A 1 167 ? 25.469 2.910 -38.457 1.00 87.19 167 PRO A O 1
ATOM 1325 N N . GLU A 1 168 ? 23.881 1.482 -37.757 1.00 85.94 168 GLU A N 1
ATOM 1326 C CA . GLU A 1 168 ? 22.882 1.815 -38.783 1.00 85.94 168 GLU A CA 1
ATOM 1327 C C . GLU A 1 168 ? 22.422 3.277 -38.681 1.00 85.94 168 GLU A C 1
ATOM 1329 O O . GLU A 1 168 ? 22.368 4.006 -39.675 1.00 85.94 168 GLU A O 1
ATOM 1334 N N . ARG A 1 169 ? 22.157 3.756 -37.456 1.00 86.06 169 ARG A N 1
ATOM 1335 C CA . ARG A 1 169 ? 21.754 5.153 -37.210 1.00 86.06 169 ARG A CA 1
ATOM 1336 C C . ARG A 1 169 ? 22.835 6.155 -37.600 1.00 86.06 169 ARG A C 1
ATOM 1338 O O . ARG A 1 169 ? 22.505 7.269 -37.996 1.00 86.06 169 ARG A O 1
ATOM 1345 N N . LYS A 1 170 ? 24.114 5.784 -37.506 1.00 85.69 170 LYS A N 1
ATOM 1346 C CA . LYS A 1 170 ? 25.228 6.654 -37.903 1.00 85.69 170 LYS A CA 1
ATOM 1347 C C . LYS A 1 170 ? 25.203 6.967 -39.401 1.00 85.69 170 LYS A C 1
ATOM 1349 O O . LYS A 1 170 ? 25.601 8.062 -39.789 1.00 85.69 170 LYS A O 1
ATOM 1354 N N . GLU A 1 171 ? 24.746 6.023 -40.217 1.00 85.50 171 GLU A N 1
ATOM 1355 C CA . GLU A 1 171 ? 24.669 6.168 -41.672 1.00 85.50 171 GLU A CA 1
ATOM 1356 C C . GLU A 1 171 ? 23.367 6.841 -42.113 1.00 85.50 171 GLU A C 1
ATOM 1358 O O . GLU A 1 171 ? 23.393 7.731 -42.960 1.00 85.50 171 GLU A O 1
ATOM 1363 N N . GLN A 1 172 ? 22.235 6.463 -41.511 1.00 87.81 172 GLN A N 1
ATOM 1364 C CA . GLN A 1 172 ? 20.916 6.963 -41.915 1.00 87.81 172 GLN A CA 1
ATOM 1365 C C . GLN A 1 172 ? 20.552 8.308 -41.275 1.00 87.81 172 GLN A C 1
ATOM 1367 O O . GLN A 1 172 ? 19.895 9.140 -41.904 1.00 87.81 172 GLN A O 1
ATOM 1372 N N . THR A 1 173 ? 20.926 8.543 -40.012 1.00 87.56 173 THR A N 1
ATOM 1373 C CA . THR A 1 173 ? 20.497 9.737 -39.264 1.00 87.56 173 THR A CA 1
ATOM 1374 C C . THR A 1 173 ? 21.539 10.176 -38.216 1.00 87.56 173 THR A C 1
ATOM 1376 O O . THR A 1 173 ? 21.383 9.920 -37.015 1.00 87.56 173 THR A O 1
ATOM 1379 N N . PRO A 1 174 ? 22.593 10.905 -38.642 1.00 86.88 174 PRO A N 1
ATOM 1380 C CA . PRO A 1 174 ? 23.714 11.309 -37.782 1.00 86.88 174 PRO A CA 1
ATOM 1381 C C . PRO A 1 174 ? 23.321 12.160 -36.562 1.00 86.88 174 PRO A C 1
ATOM 1383 O O . PRO A 1 174 ? 23.964 12.079 -35.515 1.00 86.88 174 PRO A O 1
ATOM 1386 N N . GLU A 1 175 ? 22.256 12.961 -36.669 1.00 89.50 175 GLU A N 1
ATOM 1387 C CA . GLU A 1 175 ? 21.773 13.807 -35.568 1.00 89.50 175 GLU A CA 1
ATOM 1388 C C . GLU A 1 175 ? 21.198 12.986 -34.403 1.00 89.50 175 GLU A C 1
ATOM 1390 O O . GLU A 1 175 ? 21.496 13.261 -33.239 1.00 89.50 175 GLU A O 1
ATOM 1395 N N . ILE A 1 176 ? 20.408 11.947 -34.704 1.00 86.38 176 ILE A N 1
ATOM 1396 C CA . ILE A 1 176 ? 19.825 11.049 -33.693 1.00 86.38 176 ILE A CA 1
ATOM 1397 C C . ILE A 1 176 ? 20.927 10.220 -33.037 1.00 86.38 176 ILE A C 1
ATOM 1399 O O . ILE A 1 176 ? 20.953 10.065 -31.815 1.00 86.38 176 ILE A O 1
ATOM 1403 N N . TRP A 1 177 ? 21.881 9.742 -33.836 1.00 90.00 177 TRP A N 1
ATOM 1404 C CA . TRP A 1 177 ? 23.030 8.989 -33.346 1.00 90.00 177 TRP A CA 1
ATOM 1405 C C . TRP A 1 177 ? 23.822 9.746 -32.270 1.00 90.00 177 TRP A C 1
ATOM 1407 O O . TRP A 1 177 ? 24.201 9.150 -31.257 1.00 90.00 177 TRP A O 1
ATOM 1417 N N . ALA A 1 178 ? 24.044 11.054 -32.460 1.00 88.62 178 ALA A N 1
ATOM 1418 C CA . ALA A 1 178 ? 24.783 11.885 -31.511 1.00 88.62 178 ALA A CA 1
ATOM 1419 C C . ALA A 1 178 ? 24.050 12.005 -30.165 1.00 88.62 178 ALA A C 1
ATOM 1421 O O . ALA A 1 178 ? 24.671 11.831 -29.116 1.00 88.62 178 ALA A O 1
ATOM 1422 N N . LYS A 1 179 ? 22.727 12.219 -30.196 1.00 89.12 179 LYS A N 1
ATOM 1423 C CA . LYS A 1 179 ? 21.890 12.300 -28.986 1.00 89.12 179 LYS A CA 1
ATOM 1424 C C . LYS A 1 179 ? 21.853 10.973 -28.226 1.00 89.12 179 LYS A C 1
ATOM 1426 O O . LYS A 1 179 ? 22.053 10.954 -27.015 1.00 89.12 179 LYS A O 1
ATOM 1431 N N . ILE A 1 180 ? 21.667 9.856 -28.934 1.00 87.00 180 ILE A N 1
ATOM 1432 C CA . ILE A 1 180 ? 21.640 8.520 -28.317 1.00 87.00 180 ILE A CA 1
ATOM 1433 C C . ILE A 1 180 ? 23.006 8.166 -27.728 1.00 87.00 180 ILE A C 1
ATOM 1435 O O . ILE A 1 180 ? 23.077 7.597 -26.647 1.00 87.00 180 ILE A O 1
ATOM 1439 N N . ARG A 1 181 ? 24.106 8.548 -28.384 1.00 89.81 181 ARG A N 1
ATOM 1440 C CA . ARG A 1 181 ? 25.454 8.344 -27.843 1.00 89.81 181 ARG A CA 1
ATOM 1441 C C . ARG A 1 181 ? 25.670 9.101 -26.532 1.00 89.81 181 ARG A C 1
ATOM 1443 O O . ARG A 1 181 ? 26.274 8.549 -25.617 1.00 89.81 181 ARG A O 1
ATOM 1450 N N . GLU A 1 182 ? 25.213 10.349 -26.440 1.00 89.75 182 GLU A N 1
ATOM 1451 C CA . GLU A 1 182 ? 25.306 11.123 -25.197 1.00 89.75 182 GLU A CA 1
ATOM 1452 C C . GLU A 1 182 ? 24.509 10.455 -24.068 1.00 89.75 182 GLU A C 1
ATOM 1454 O O . GLU A 1 182 ? 24.992 10.348 -22.942 1.00 89.75 182 GLU A O 1
ATOM 1459 N N . LEU A 1 183 ? 23.316 9.954 -24.389 1.00 89.56 183 LEU A N 1
ATOM 1460 C CA . LEU A 1 183 ? 22.452 9.237 -23.458 1.00 89.56 183 LEU A CA 1
ATOM 1461 C C . LEU A 1 183 ? 23.078 7.908 -23.003 1.00 89.56 183 LEU A C 1
ATOM 1463 O O . LEU A 1 183 ? 23.134 7.655 -21.803 1.00 89.56 183 LEU A O 1
ATOM 1467 N N . ILE A 1 184 ? 23.649 7.116 -23.918 1.00 89.75 184 ILE A N 1
ATOM 1468 C CA . ILE A 1 184 ? 24.378 5.883 -23.579 1.00 89.75 184 ILE A CA 1
ATOM 1469 C C . ILE A 1 184 ? 25.553 6.196 -22.640 1.00 89.75 184 ILE A C 1
ATOM 1471 O O . ILE A 1 184 ? 25.736 5.532 -21.622 1.00 89.75 184 ILE A O 1
ATOM 1475 N N . ALA A 1 185 ? 26.314 7.257 -22.926 1.00 90.44 185 ALA A N 1
ATOM 1476 C CA . ALA A 1 185 ? 27.422 7.679 -22.071 1.00 90.44 185 ALA A CA 1
ATOM 1477 C C . ALA A 1 185 ? 26.959 8.117 -20.669 1.00 90.44 185 ALA A C 1
ATOM 1479 O O . ALA A 1 185 ? 27.661 7.865 -19.690 1.00 90.44 185 ALA A O 1
ATOM 1480 N N . LYS A 1 186 ? 25.790 8.762 -20.547 1.00 89.88 186 LYS A N 1
ATOM 1481 C CA . LYS A 1 186 ? 25.175 9.074 -19.244 1.00 89.88 186 LYS A CA 1
ATOM 1482 C C . LYS A 1 186 ? 24.730 7.803 -18.515 1.00 89.88 186 LYS A C 1
ATOM 1484 O O . LYS A 1 186 ? 24.986 7.690 -17.322 1.00 89.88 186 LYS A O 1
ATOM 1489 N N . GLY A 1 187 ? 24.148 6.837 -19.224 1.00 89.31 187 GLY A N 1
ATOM 1490 C CA . GLY A 1 187 ? 23.732 5.554 -18.655 1.00 89.31 187 GLY A CA 1
ATOM 1491 C C . GLY A 1 187 ? 24.897 4.749 -18.072 1.00 89.31 187 GLY A C 1
ATOM 1492 O O . GLY A 1 187 ? 24.814 4.289 -16.937 1.00 89.31 187 GLY A O 1
ATOM 1493 N N . TYR A 1 188 ? 26.026 4.660 -18.781 1.00 91.06 188 TYR A N 1
ATOM 1494 C CA . TYR A 1 188 ? 27.223 4.007 -18.236 1.00 91.06 188 TYR A CA 1
ATOM 1495 C C . TYR A 1 188 ? 27.804 4.747 -17.024 1.00 91.06 188 TYR A C 1
ATOM 1497 O O . TYR A 1 188 ? 28.201 4.106 -16.060 1.00 91.06 188 TYR A O 1
ATOM 1505 N N . LYS A 1 189 ? 27.759 6.088 -16.993 1.00 89.88 189 LYS A N 1
ATOM 1506 C CA . LYS A 1 189 ? 28.142 6.850 -15.787 1.00 89.88 189 LYS A CA 1
ATOM 1507 C C . LYS A 1 189 ? 27.234 6.570 -14.586 1.00 89.88 189 LYS A C 1
ATOM 1509 O O . LYS A 1 189 ? 27.708 6.632 -13.453 1.00 89.88 189 LYS A O 1
ATOM 1514 N N . MET A 1 190 ? 25.950 6.285 -14.816 1.00 88.31 190 MET A N 1
ATOM 1515 C CA . MET A 1 190 ? 25.036 5.840 -13.758 1.00 88.31 190 MET A CA 1
ATOM 1516 C C . MET A 1 190 ? 25.414 4.442 -13.257 1.00 88.31 190 MET A C 1
ATOM 1518 O O . MET A 1 190 ? 25.469 4.250 -12.046 1.00 88.31 190 MET A O 1
ATOM 1522 N N . LEU A 1 191 ? 25.743 3.506 -14.158 1.00 88.06 191 LEU A N 1
ATOM 1523 C CA . LEU A 1 191 ? 26.220 2.160 -13.800 1.00 88.06 191 LEU A CA 1
ATOM 1524 C C . LEU A 1 191 ? 27.551 2.180 -13.030 1.00 88.06 191 LEU A C 1
ATOM 1526 O O . LEU A 1 191 ? 27.735 1.382 -12.118 1.00 88.06 191 LEU A O 1
ATOM 1530 N N . ASP A 1 192 ? 28.445 3.118 -13.344 1.00 87.44 192 ASP A N 1
ATOM 1531 C CA . ASP A 1 192 ? 29.711 3.319 -12.621 1.00 87.44 192 ASP A CA 1
ATOM 1532 C C . ASP A 1 192 ? 29.525 4.018 -11.257 1.00 87.44 192 ASP A C 1
ATOM 1534 O O . ASP A 1 192 ? 30.490 4.247 -10.525 1.00 87.44 192 ASP A O 1
ATOM 1538 N N . GLY A 1 193 ? 28.294 4.411 -10.915 1.00 83.25 193 GLY A N 1
ATOM 1539 C CA . GLY A 1 193 ? 27.966 5.100 -9.669 1.00 83.25 193 GLY A CA 1
ATOM 1540 C C . GLY A 1 193 ? 28.379 6.574 -9.617 1.00 83.25 193 GLY A C 1
ATOM 1541 O O . GLY A 1 193 ? 28.354 7.193 -8.555 1.00 83.25 193 GLY A O 1
ATOM 1542 N N . ALA A 1 194 ? 28.734 7.177 -10.753 1.00 81.50 194 ALA A N 1
ATOM 1543 C CA . ALA A 1 194 ? 29.166 8.573 -10.839 1.00 81.50 194 ALA A CA 1
ATOM 1544 C C . ALA A 1 194 ? 28.001 9.575 -10.972 1.00 81.50 194 ALA A C 1
ATOM 1546 O O . ALA A 1 194 ? 28.233 10.775 -11.113 1.00 81.50 194 ALA A O 1
ATOM 1547 N N . SER A 1 195 ? 26.749 9.108 -11.014 1.00 82.06 195 SER A N 1
ATOM 1548 C CA . SER A 1 195 ? 25.566 9.939 -11.313 1.00 82.06 195 SER A CA 1
ATOM 1549 C C . SER A 1 195 ? 24.385 9.696 -10.367 1.00 82.06 195 SER A C 1
ATOM 1551 O O . SER A 1 195 ? 23.233 9.830 -10.768 1.00 82.06 195 SER A O 1
ATOM 1553 N N . PHE A 1 196 ? 24.668 9.365 -9.105 1.00 83.00 196 PHE A N 1
ATOM 1554 C CA . PHE A 1 196 ? 23.661 9.368 -8.042 1.00 83.00 196 PHE A CA 1
ATOM 1555 C C . PHE A 1 196 ? 23.311 10.796 -7.579 1.00 83.00 196 PHE A C 1
ATOM 1557 O O . PHE A 1 196 ? 24.172 11.681 -7.631 1.00 83.00 196 PHE A O 1
ATOM 1564 N N . PRO A 1 197 ? 22.096 11.020 -7.044 1.00 88.62 197 PRO A N 1
ATOM 1565 C CA . PRO A 1 197 ? 20.963 10.093 -6.979 1.00 88.62 197 PRO A CA 1
ATOM 1566 C C . PRO A 1 197 ? 20.120 10.113 -8.264 1.00 88.62 197 PRO A C 1
ATOM 1568 O O . PRO A 1 197 ? 20.053 11.128 -8.953 1.00 88.62 197 PRO A O 1
ATOM 1571 N N . PHE A 1 198 ? 19.428 9.013 -8.554 1.00 90.75 198 PHE A N 1
ATOM 1572 C CA . PHE A 1 198 ? 18.444 8.944 -9.640 1.00 90.75 198 PHE A CA 1
ATOM 1573 C C . PHE A 1 198 ? 17.296 8.003 -9.268 1.00 90.75 198 PHE A C 1
ATOM 1575 O O . PHE A 1 198 ? 17.332 7.325 -8.239 1.00 90.75 198 PHE A O 1
ATOM 1582 N N . ARG A 1 199 ? 16.240 7.991 -10.075 1.00 92.44 199 ARG A N 1
ATOM 1583 C CA . ARG A 1 199 ? 14.982 7.315 -9.790 1.00 92.44 199 ARG A CA 1
ATOM 1584 C C . ARG A 1 199 ? 14.579 6.366 -10.902 1.00 92.44 199 ARG A C 1
ATOM 1586 O O . ARG A 1 199 ? 14.586 6.702 -12.088 1.00 92.44 199 ARG A O 1
ATOM 1593 N N . LEU A 1 200 ? 14.162 5.188 -10.464 1.00 94.19 200 LEU A N 1
ATOM 1594 C CA . LEU A 1 200 ? 13.529 4.165 -11.270 1.00 94.19 200 LEU A CA 1
ATOM 1595 C C . LEU A 1 200 ? 12.037 4.154 -10.947 1.00 94.19 200 LEU A C 1
ATOM 1597 O O . LEU A 1 200 ? 11.653 3.931 -9.802 1.00 94.19 200 LEU A O 1
ATOM 1601 N N . ALA A 1 201 ? 11.200 4.364 -11.955 1.00 93.62 201 ALA A N 1
ATOM 1602 C CA . ALA A 1 201 ? 9.761 4.197 -11.839 1.00 93.62 201 ALA A CA 1
ATOM 1603 C C . ALA A 1 201 ? 9.302 2.981 -12.646 1.00 93.62 201 ALA A C 1
ATOM 1605 O O . ALA A 1 201 ? 9.663 2.828 -13.810 1.00 93.62 201 ALA A O 1
ATOM 1606 N N . ILE A 1 202 ? 8.477 2.137 -12.042 1.00 93.31 202 ILE A N 1
ATOM 1607 C CA . ILE A 1 202 ? 7.856 0.971 -12.671 1.00 93.31 202 ILE A CA 1
ATOM 1608 C C . ILE A 1 202 ? 6.354 1.179 -12.579 1.00 93.31 202 ILE A C 1
ATOM 1610 O O . ILE A 1 202 ? 5.835 1.392 -11.489 1.00 93.31 202 ILE A O 1
ATOM 1614 N N . ASN A 1 203 ? 5.659 1.167 -13.710 1.00 92.38 203 ASN A N 1
ATOM 1615 C CA . ASN A 1 203 ? 4.218 1.352 -13.780 1.00 92.38 203 ASN A CA 1
ATOM 1616 C C . ASN A 1 203 ? 3.593 0.147 -14.473 1.00 92.38 203 ASN A C 1
ATOM 1618 O O . ASN A 1 203 ? 3.799 -0.048 -15.671 1.00 92.38 203 ASN A O 1
ATOM 1622 N N . ASP A 1 204 ? 2.840 -0.646 -13.723 1.00 90.00 204 ASP A N 1
ATOM 1623 C CA . ASP A 1 204 ? 2.190 -1.839 -14.234 1.00 90.00 204 ASP A CA 1
ATOM 1624 C C . ASP A 1 204 ? 0.670 -1.788 -14.024 1.00 90.00 204 ASP A C 1
ATOM 1626 O O . ASP A 1 204 ? 0.188 -1.987 -12.902 1.00 90.00 204 ASP A O 1
ATOM 1630 N N . PRO A 1 205 ? -0.105 -1.585 -15.104 1.00 86.44 205 PRO A N 1
ATOM 1631 C CA . PRO A 1 205 ? -1.559 -1.662 -15.068 1.00 86.44 205 PRO A CA 1
ATOM 1632 C C . PRO A 1 205 ? -2.097 -3.017 -14.594 1.00 86.44 205 PRO A C 1
ATOM 1634 O O . PRO A 1 205 ? -3.182 -3.055 -14.020 1.00 86.44 205 PRO A O 1
ATOM 1637 N N . ALA A 1 206 ? -1.372 -4.122 -14.806 1.00 82.69 206 ALA A N 1
ATOM 1638 C CA . ALA A 1 206 ? -1.813 -5.444 -14.363 1.00 82.69 206 ALA A CA 1
ATOM 1639 C C . ALA A 1 206 ? -1.570 -5.706 -12.869 1.00 82.69 206 ALA A C 1
ATOM 1641 O O . ALA A 1 206 ? -2.113 -6.679 -12.345 1.00 82.69 206 ALA A O 1
ATOM 1642 N N . GLY A 1 207 ? -0.787 -4.855 -12.194 1.00 81.06 207 GLY A N 1
ATOM 1643 C CA . GLY A 1 207 ? -0.476 -4.969 -10.765 1.00 81.06 207 GLY A CA 1
ATOM 1644 C C . GLY A 1 207 ? 0.530 -6.069 -10.409 1.00 81.06 207 GLY A C 1
ATOM 1645 O O . GLY A 1 207 ? 0.629 -6.460 -9.252 1.00 81.06 207 GLY A O 1
ATOM 1646 N N . ASN A 1 208 ? 1.239 -6.600 -11.399 1.00 80.88 208 ASN A N 1
ATOM 1647 C CA . ASN A 1 208 ? 2.046 -7.804 -11.293 1.00 80.88 208 ASN A CA 1
ATOM 1648 C C . ASN A 1 208 ? 3.551 -7.501 -11.163 1.00 80.88 208 ASN A C 1
ATOM 1650 O O . ASN A 1 208 ? 4.305 -8.336 -10.684 1.00 80.88 208 ASN A O 1
ATOM 1654 N N . SER A 1 209 ? 4.025 -6.319 -11.551 1.00 84.12 209 SER A N 1
ATOM 1655 C CA . SER A 1 209 ? 5.425 -5.929 -11.343 1.00 84.12 209 SER A CA 1
ATOM 1656 C C . SER A 1 209 ? 5.782 -5.720 -9.871 1.00 84.12 209 SER A C 1
ATOM 1658 O O . SER A 1 209 ? 4.946 -5.337 -9.056 1.00 84.12 209 SER A O 1
ATOM 1660 N N . TRP A 1 210 ? 7.059 -5.911 -9.537 1.00 84.75 210 TRP A N 1
ATOM 1661 C CA . TRP A 1 210 ? 7.553 -5.820 -8.163 1.00 84.75 210 TRP A CA 1
ATOM 1662 C C . TRP A 1 210 ? 9.014 -5.358 -8.102 1.00 84.75 210 TRP A C 1
ATOM 1664 O O . TRP A 1 210 ? 9.808 -5.667 -8.992 1.00 84.75 210 TRP A O 1
ATOM 1674 N N . ILE A 1 211 ? 9.370 -4.637 -7.037 1.00 84.88 211 ILE A N 1
ATOM 1675 C CA . ILE A 1 211 ? 10.748 -4.255 -6.699 1.00 84.88 211 ILE A CA 1
ATOM 1676 C C . ILE A 1 211 ? 11.032 -4.718 -5.274 1.00 84.88 211 ILE A C 1
ATOM 1678 O O . ILE A 1 211 ? 10.225 -4.469 -4.378 1.00 84.88 211 ILE A O 1
ATOM 1682 N N . GLU A 1 212 ? 12.193 -5.332 -5.071 1.00 80.44 212 GLU A N 1
ATOM 1683 C CA . GLU A 1 212 ? 12.651 -5.790 -3.765 1.00 80.44 212 GLU A CA 1
ATOM 1684 C C . GLU A 1 212 ? 12.768 -4.633 -2.750 1.00 80.44 212 GLU A C 1
ATOM 1686 O O . GLU A 1 212 ? 13.539 -3.683 -2.972 1.00 80.44 212 GLU A O 1
ATOM 1691 N N . PRO A 1 213 ? 12.010 -4.683 -1.635 1.00 79.38 213 PRO A N 1
ATOM 1692 C CA . PRO A 1 213 ? 12.174 -3.746 -0.535 1.00 79.38 213 PRO A CA 1
ATOM 1693 C C . PRO A 1 213 ? 13.428 -4.099 0.274 1.00 79.38 213 PRO A C 1
ATOM 1695 O O . PRO A 1 213 ? 13.706 -5.270 0.523 1.00 79.38 213 PRO A O 1
ATOM 1698 N N . ASP A 1 214 ? 14.167 -3.085 0.721 1.00 77.50 214 ASP A N 1
ATOM 1699 C CA . ASP A 1 214 ? 15.313 -3.253 1.619 1.00 77.50 214 ASP A CA 1
ATOM 1700 C C . ASP A 1 214 ? 14.925 -2.751 3.016 1.00 77.50 214 ASP A C 1
ATOM 1702 O O . ASP A 1 214 ? 14.375 -1.663 3.171 1.00 77.50 214 ASP A O 1
ATOM 1706 N N . HIS A 1 215 ? 15.203 -3.544 4.050 1.00 72.94 215 HIS A N 1
ATOM 1707 C CA . HIS A 1 215 ? 14.878 -3.212 5.439 1.00 72.94 215 HIS A CA 1
ATOM 1708 C C . HIS A 1 215 ? 15.664 -2.004 5.976 1.00 72.94 215 HIS A C 1
ATOM 1710 O O . HIS A 1 215 ? 15.280 -1.418 6.986 1.00 72.94 215 HIS A O 1
ATOM 1716 N N . ASN A 1 216 ? 16.768 -1.632 5.323 1.00 72.88 216 ASN A N 1
ATOM 1717 C CA . ASN A 1 216 ? 17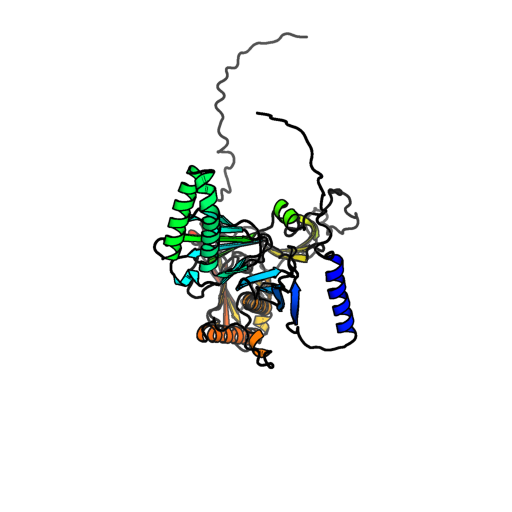.540 -0.433 5.647 1.00 72.88 216 ASN A CA 1
ATOM 1718 C C . ASN A 1 216 ? 16.998 0.822 4.949 1.00 72.88 216 ASN A C 1
ATOM 1720 O O . ASN A 1 216 ? 17.585 1.902 5.079 1.00 72.88 216 ASN A O 1
ATOM 1724 N N . ASP A 1 217 ? 15.920 0.699 4.172 1.00 77.75 217 ASP A N 1
ATOM 1725 C CA . ASP A 1 217 ? 15.323 1.839 3.501 1.00 77.75 217 ASP A CA 1
ATOM 1726 C C . ASP A 1 217 ? 14.659 2.781 4.502 1.00 77.75 217 ASP A C 1
ATOM 1728 O O . ASP A 1 217 ? 13.746 2.421 5.242 1.00 77.75 217 ASP A O 1
ATOM 1732 N N . GLY A 1 218 ? 15.107 4.037 4.490 1.00 72.06 218 GLY A N 1
ATOM 1733 C CA . GLY A 1 218 ? 14.382 5.123 5.133 1.00 72.06 218 GLY A CA 1
ATOM 1734 C C . GLY A 1 218 ? 13.078 5.445 4.397 1.00 72.06 218 GLY A C 1
ATOM 1735 O O . GLY A 1 218 ? 12.887 5.092 3.227 1.00 72.06 218 GLY A O 1
ATOM 1736 N N . VAL A 1 219 ? 12.198 6.183 5.078 1.00 73.88 219 VAL A N 1
ATOM 1737 C CA . VAL A 1 219 ? 10.928 6.665 4.519 1.00 73.88 219 VAL A CA 1
ATOM 1738 C C . VAL A 1 219 ? 11.175 7.385 3.186 1.00 73.88 219 VAL A C 1
ATOM 1740 O O . VAL A 1 219 ? 12.024 8.270 3.084 1.00 73.88 219 VAL A O 1
ATOM 1743 N N . GLY A 1 220 ? 10.437 6.986 2.148 1.00 75.12 220 GLY A N 1
ATOM 1744 C CA . GLY A 1 220 ? 10.473 7.628 0.832 1.00 75.12 220 GLY A CA 1
ATOM 1745 C C . GLY A 1 220 ? 11.550 7.132 -0.137 1.00 75.12 220 GLY A C 1
ATOM 1746 O O . GLY A 1 220 ? 11.662 7.688 -1.232 1.00 75.12 220 GLY A O 1
ATOM 1747 N N . LYS A 1 221 ? 12.341 6.107 0.216 1.00 85.00 221 LYS A N 1
ATOM 1748 C CA . LYS A 1 221 ? 13.311 5.509 -0.717 1.00 85.00 221 LYS A CA 1
ATOM 1749 C C . LYS A 1 221 ? 12.656 4.582 -1.743 1.00 85.00 221 LYS A C 1
ATOM 1751 O O . LYS A 1 221 ? 12.958 4.698 -2.928 1.00 85.00 221 LYS A O 1
ATOM 1756 N N . LEU A 1 222 ? 11.743 3.719 -1.304 1.00 86.38 222 LEU A N 1
ATOM 1757 C CA . LEU A 1 222 ? 10.859 2.938 -2.166 1.00 86.38 222 LEU A CA 1
ATOM 1758 C C . LEU A 1 222 ? 9.416 3.337 -1.859 1.00 86.38 222 LEU A C 1
ATOM 1760 O O . LEU A 1 222 ? 8.962 3.217 -0.724 1.00 86.38 222 LEU A O 1
ATOM 1764 N N . LEU A 1 223 ? 8.703 3.822 -2.868 1.00 83.75 223 LEU A N 1
ATOM 1765 C CA . LEU A 1 223 ? 7.297 4.196 -2.775 1.00 83.75 223 LEU A CA 1
ATOM 1766 C C . LEU A 1 223 ? 6.474 3.254 -3.647 1.00 83.75 223 LEU A C 1
ATOM 1768 O O . LEU A 1 223 ? 6.805 3.052 -4.815 1.00 83.75 223 LEU A O 1
ATOM 1772 N N . LYS A 1 224 ? 5.397 2.700 -3.091 1.00 85.12 224 LYS A N 1
ATOM 1773 C CA . LYS A 1 224 ? 4.410 1.901 -3.821 1.00 85.12 224 LYS A CA 1
ATOM 1774 C C . LYS A 1 224 ? 3.083 2.651 -3.814 1.00 85.12 224 LYS A C 1
ATOM 1776 O O . LYS A 1 224 ? 2.566 2.982 -2.753 1.00 85.12 224 LYS A O 1
ATOM 1781 N N . PHE A 1 225 ? 2.525 2.871 -4.996 1.00 83.94 225 PHE A N 1
ATOM 1782 C CA . PHE A 1 225 ? 1.200 3.441 -5.197 1.00 83.94 225 PHE A CA 1
ATOM 1783 C C . PHE A 1 225 ? 0.332 2.430 -5.930 1.00 83.94 225 PHE A C 1
ATOM 1785 O O . PHE A 1 225 ? 0.738 1.877 -6.951 1.00 83.94 225 PHE A O 1
ATOM 1792 N N . GLU A 1 226 ? -0.874 2.204 -5.437 1.00 83.31 226 GLU A N 1
ATOM 1793 C CA . GLU A 1 226 ? -1.872 1.404 -6.139 1.00 83.31 226 GLU A CA 1
ATOM 1794 C C . GLU A 1 226 ? -2.915 2.335 -6.746 1.00 83.31 226 GLU A C 1
ATOM 1796 O O . GLU A 1 226 ? -3.380 3.264 -6.087 1.00 83.31 226 GLU A O 1
ATOM 1801 N N . PHE A 1 227 ? -3.287 2.097 -8.000 1.00 81.62 227 PHE A N 1
ATOM 1802 C CA . PHE A 1 227 ? -4.226 2.952 -8.723 1.00 81.62 227 PHE A CA 1
ATOM 1803 C C . PHE A 1 227 ? -5.339 2.138 -9.386 1.00 81.62 227 PHE A C 1
ATOM 1805 O O . PHE A 1 227 ? -5.170 0.969 -9.745 1.00 81.62 227 PHE A O 1
ATOM 1812 N N . ALA A 1 228 ? -6.504 2.768 -9.546 1.00 78.81 228 ALA A N 1
ATOM 1813 C CA . ALA A 1 228 ? -7.581 2.226 -10.363 1.00 78.81 228 ALA A CA 1
ATOM 1814 C C . ALA A 1 228 ? -7.211 2.363 -11.846 1.00 78.81 228 ALA A C 1
ATOM 1816 O O . ALA A 1 228 ? -6.753 3.424 -12.275 1.00 78.81 228 ALA A O 1
ATOM 1817 N N . ARG A 1 229 ? -7.390 1.288 -12.618 1.00 84.56 229 ARG A N 1
ATOM 1818 C CA . ARG A 1 229 ? -7.059 1.274 -14.047 1.00 84.56 229 ARG A CA 1
ATOM 1819 C C . ARG A 1 229 ? -7.966 2.217 -14.823 1.00 84.56 229 ARG A C 1
ATOM 1821 O O . ARG A 1 229 ? -9.161 2.314 -14.545 1.00 84.56 229 ARG A O 1
ATOM 1828 N N . THR A 1 230 ? -7.404 2.865 -15.835 1.00 81.88 230 THR A N 1
ATOM 1829 C CA . THR A 1 230 ? -8.198 3.601 -16.822 1.00 81.88 230 THR A CA 1
ATOM 1830 C C . THR A 1 230 ? -8.938 2.635 -17.751 1.00 81.88 230 THR A C 1
ATOM 1832 O O . THR A 1 230 ? -8.613 1.448 -17.831 1.00 81.88 230 THR A O 1
ATOM 1835 N N . VAL A 1 231 ? -9.929 3.145 -18.488 1.00 78.75 231 VAL A N 1
ATOM 1836 C CA . VAL A 1 231 ? -10.659 2.357 -19.499 1.00 78.75 231 VAL A CA 1
ATOM 1837 C C . VAL A 1 231 ? -9.698 1.821 -20.565 1.00 78.75 231 VAL A C 1
ATOM 1839 O O . VAL A 1 231 ? -9.709 0.628 -20.844 1.00 78.75 231 VAL A O 1
ATOM 1842 N N . GLU A 1 232 ? -8.785 2.660 -21.062 1.00 82.44 232 GLU A N 1
ATOM 1843 C CA . GLU A 1 232 ? -7.753 2.271 -22.037 1.00 82.44 232 GLU A CA 1
ATOM 1844 C C . GLU A 1 232 ? -6.842 1.152 -21.503 1.00 82.44 232 GLU A C 1
ATOM 1846 O O . GLU A 1 232 ? -6.513 0.203 -22.213 1.00 82.44 232 GLU A O 1
ATOM 1851 N N . GLN A 1 233 ? -6.458 1.224 -20.223 1.00 82.81 233 GLN A N 1
ATOM 1852 C CA . GLN A 1 233 ? -5.671 0.173 -19.577 1.00 82.81 233 GLN A CA 1
ATOM 1853 C C . GLN A 1 233 ? -6.466 -1.128 -19.447 1.00 82.81 233 GLN A C 1
ATOM 1855 O O . GLN A 1 233 ? -5.908 -2.205 -19.633 1.00 82.81 233 GLN A O 1
ATOM 1860 N N . ASN A 1 234 ? -7.766 -1.052 -19.159 1.00 77.88 234 ASN A N 1
ATOM 1861 C CA . ASN A 1 234 ? -8.629 -2.229 -19.119 1.00 77.88 234 ASN A CA 1
ATOM 1862 C C . ASN A 1 234 ? -8.795 -2.864 -20.501 1.00 77.88 234 ASN A C 1
ATOM 1864 O O . ASN A 1 234 ? -8.727 -4.086 -20.614 1.00 77.88 234 ASN A O 1
ATOM 1868 N N . GLU A 1 235 ? -8.970 -2.070 -21.552 1.00 79.75 235 GLU A N 1
ATOM 1869 C CA . GLU A 1 235 ? -9.010 -2.557 -22.934 1.00 79.75 235 GLU A CA 1
ATOM 1870 C C . GLU A 1 235 ? -7.704 -3.248 -23.329 1.00 79.75 235 GLU A C 1
ATOM 1872 O O . GLU A 1 235 ? -7.739 -4.377 -23.819 1.00 79.75 235 GLU A O 1
ATOM 1877 N N . MET A 1 236 ? -6.554 -2.634 -23.029 1.00 79.06 236 MET A N 1
ATOM 1878 C CA . MET A 1 236 ? -5.233 -3.219 -23.291 1.00 79.06 236 MET A CA 1
ATOM 1879 C C . MET A 1 236 ? -5.044 -4.574 -22.595 1.00 79.06 236 MET A C 1
ATOM 1881 O O . MET A 1 236 ? -4.412 -5.473 -23.143 1.00 79.06 236 MET A O 1
ATOM 1885 N N . LEU A 1 237 ? -5.610 -4.731 -21.399 1.00 76.38 237 LEU A N 1
ATOM 1886 C CA . LEU A 1 237 ? -5.555 -5.965 -20.615 1.00 76.38 237 LEU A CA 1
ATOM 1887 C C . LEU A 1 237 ? -6.637 -6.989 -21.006 1.00 76.38 237 LEU A C 1
ATOM 1889 O O . LEU A 1 237 ? -6.779 -8.011 -20.339 1.00 76.38 237 LEU A O 1
ATOM 1893 N N . GLY A 1 238 ? -7.441 -6.719 -22.040 1.00 72.88 238 GLY A N 1
ATOM 1894 C CA . GLY A 1 238 ? -8.555 -7.585 -22.442 1.00 72.88 238 GLY A CA 1
ATOM 1895 C C . GLY A 1 238 ? -9.715 -7.616 -21.438 1.00 72.88 238 GLY A C 1
ATOM 1896 O O . GLY A 1 238 ? -10.600 -8.466 -21.526 1.00 72.88 238 GLY A O 1
ATOM 1897 N N . LEU A 1 239 ? -9.730 -6.689 -20.477 1.00 69.94 239 LEU A N 1
ATOM 1898 C CA . LEU A 1 239 ? -10.833 -6.465 -19.540 1.00 69.94 239 LEU A CA 1
ATOM 1899 C C . LEU A 1 239 ? -11.926 -5.575 -20.157 1.00 69.94 239 LEU A C 1
ATOM 1901 O O . LEU A 1 239 ? -13.078 -5.619 -19.713 1.00 69.94 239 LEU A O 1
ATOM 1905 N N . GLY A 1 240 ? -11.576 -4.807 -21.193 1.00 53.97 240 GLY A N 1
ATOM 1906 C CA . GLY A 1 240 ? -12.479 -3.992 -22.002 1.00 53.97 240 GLY A CA 1
ATOM 1907 C C . GLY A 1 240 ? -13.293 -4.850 -22.966 1.00 53.97 240 GLY A C 1
ATOM 1908 O O . GLY A 1 240 ? -12.874 -5.156 -24.075 1.00 53.97 240 GLY A O 1
ATOM 1909 N N . GLY A 1 241 ? -14.466 -5.268 -22.507 1.00 51.34 241 GLY A N 1
ATOM 1910 C CA . GLY A 1 241 ? -15.427 -6.047 -23.286 1.00 51.34 241 GLY A CA 1
ATOM 1911 C C . GLY A 1 241 ? -16.809 -5.993 -22.653 1.00 51.34 241 GLY A C 1
ATOM 1912 O O . GLY A 1 241 ? -17.463 -7.020 -22.492 1.00 51.34 241 GLY A O 1
ATOM 1913 N N . GLY A 1 242 ? -17.199 -4.816 -22.163 1.00 47.75 242 GLY A N 1
ATOM 1914 C CA . GLY A 1 242 ? -18.584 -4.528 -21.822 1.00 47.75 242 GLY A CA 1
ATOM 1915 C C . GLY A 1 242 ? -19.197 -3.803 -23.005 1.00 47.75 242 GLY A C 1
ATOM 1916 O O . GLY A 1 242 ? -18.825 -2.662 -23.257 1.00 47.75 242 GLY A O 1
ATOM 1917 N N . ASN A 1 243 ? -20.071 -4.485 -23.743 1.00 41.19 243 ASN A N 1
ATOM 1918 C CA . ASN A 1 243 ? -20.904 -3.880 -24.772 1.00 41.19 243 ASN A CA 1
ATOM 1919 C C . ASN A 1 243 ? -21.508 -2.559 -24.266 1.00 41.19 243 ASN A C 1
ATOM 1921 O O . ASN A 1 243 ? -21.876 -2.449 -23.094 1.00 41.19 243 ASN A O 1
ATOM 1925 N N . GLU A 1 244 ? -21.694 -1.610 -25.181 1.00 43.75 244 GLU A N 1
ATOM 1926 C CA . GLU A 1 244 ? -22.655 -0.504 -25.078 1.00 43.75 244 GLU A CA 1
ATOM 1927 C C . GLU A 1 244 ? -24.109 -1.031 -24.987 1.00 43.75 244 GLU A C 1
ATOM 1929 O O . GLU A 1 244 ? -24.996 -0.603 -25.720 1.00 43.75 244 GLU A O 1
ATOM 1934 N N . GLU A 1 245 ? -24.380 -2.003 -24.118 1.00 42.25 245 GLU A N 1
ATOM 1935 C CA . GLU A 1 245 ? -25.726 -2.486 -23.842 1.00 42.25 245 GLU A CA 1
ATOM 1936 C C . GLU A 1 245 ? -26.281 -1.730 -22.634 1.00 42.25 245 GLU A C 1
ATOM 1938 O O . GLU A 1 245 ? -26.035 -2.070 -21.481 1.00 42.25 245 GLU A O 1
ATOM 1943 N N . ASP A 1 246 ? -27.001 -0.660 -22.975 1.00 39.66 246 ASP A N 1
ATOM 1944 C CA . ASP A 1 246 ? -28.062 0.025 -22.231 1.00 39.66 246 ASP A CA 1
ATOM 1945 C C . ASP A 1 246 ? -27.864 0.248 -20.714 1.00 39.66 246 ASP A C 1
ATOM 1947 O O . ASP A 1 246 ? -28.077 -0.662 -19.909 1.00 39.66 246 ASP A O 1
ATOM 1951 N N . PRO A 1 247 ? -27.700 1.509 -20.262 1.00 41.84 247 PRO A N 1
ATOM 1952 C CA . PRO A 1 247 ? -27.810 1.891 -18.848 1.00 41.84 247 PRO A CA 1
ATOM 1953 C C . PRO A 1 247 ? -29.196 1.658 -18.198 1.00 41.84 247 PRO A C 1
ATOM 1955 O O . PRO A 1 247 ? -29.460 2.208 -17.131 1.00 41.84 247 PRO A O 1
ATOM 1958 N N . LEU A 1 248 ? -30.126 0.921 -18.822 1.00 38.84 248 LEU A N 1
ATOM 1959 C CA . LEU A 1 248 ? -31.558 0.977 -18.490 1.00 38.84 248 LEU A CA 1
ATOM 1960 C C . LEU A 1 248 ? -32.309 -0.360 -18.394 1.00 38.84 248 LEU A C 1
ATOM 1962 O O . LEU A 1 248 ? -33.514 -0.334 -18.152 1.00 38.84 248 LEU A O 1
ATOM 1966 N N . ASN A 1 24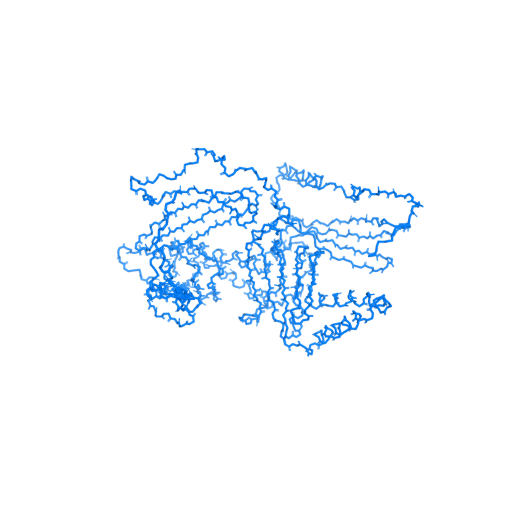9 ? -31.648 -1.517 -18.465 1.00 38.69 249 ASN A N 1
ATOM 1967 C CA . ASN A 1 249 ? -32.289 -2.795 -18.113 1.00 38.69 249 ASN A CA 1
ATOM 1968 C C . ASN A 1 249 ? -31.829 -3.300 -16.743 1.00 38.69 249 ASN A C 1
ATOM 1970 O O . ASN A 1 249 ? -31.401 -4.440 -16.579 1.00 38.69 249 ASN A O 1
ATOM 1974 N N . ALA A 1 250 ? -31.959 -2.439 -15.731 1.00 40.94 250 ALA A N 1
ATOM 1975 C CA . ALA A 1 250 ? -32.043 -2.915 -14.362 1.00 40.94 250 ALA A CA 1
ATOM 1976 C C . ALA A 1 250 ? -33.306 -3.776 -14.242 1.00 40.94 250 ALA A C 1
ATOM 1978 O O . ALA A 1 250 ? -34.426 -3.302 -14.458 1.00 40.94 250 ALA A O 1
ATOM 1979 N N . ASP A 1 251 ? -33.117 -5.043 -13.893 1.00 41.50 251 ASP A N 1
ATOM 1980 C CA . ASP A 1 251 ? -34.168 -5.873 -13.331 1.00 41.50 251 ASP A CA 1
ATOM 1981 C C . ASP A 1 251 ? -34.848 -5.064 -12.213 1.00 41.50 251 ASP A C 1
ATOM 1983 O O . ASP A 1 251 ? -34.251 -4.759 -11.178 1.00 41.50 251 ASP A O 1
ATOM 1987 N N . ARG A 1 252 ? -36.103 -4.656 -12.442 1.00 45.25 252 ARG A N 1
ATOM 1988 C CA . ARG A 1 252 ? -36.923 -3.844 -11.521 1.00 45.25 252 ARG A CA 1
ATOM 1989 C C . ARG A 1 252 ? -37.186 -4.531 -10.170 1.00 45.25 252 ARG A C 1
ATOM 1991 O O . ARG A 1 252 ? -37.938 -4.003 -9.357 1.00 45.25 252 ARG A O 1
ATOM 1998 N N . ASN A 1 253 ? -36.587 -5.696 -9.935 1.00 44.31 253 ASN A N 1
ATOM 1999 C CA . ASN A 1 253 ? -36.665 -6.472 -8.705 1.00 44.31 253 ASN A CA 1
ATOM 2000 C C . ASN A 1 253 ? -35.419 -6.376 -7.817 1.00 44.31 253 ASN A C 1
ATOM 2002 O O . ASN A 1 253 ? -35.360 -7.069 -6.798 1.00 44.31 253 ASN A O 1
ATOM 2006 N N . GLN A 1 254 ? -34.429 -5.538 -8.141 1.00 49.19 254 GLN A N 1
ATOM 2007 C CA . GLN A 1 254 ? -33.370 -5.258 -7.176 1.00 49.19 254 GLN A CA 1
ATOM 2008 C C . GLN A 1 254 ? -33.986 -4.444 -6.030 1.00 49.19 254 GLN A C 1
ATOM 2010 O O . GLN A 1 254 ? -34.384 -3.296 -6.218 1.00 49.19 254 GLN A O 1
ATOM 2015 N N . LYS A 1 255 ? -34.145 -5.078 -4.859 1.00 49.34 255 LYS A N 1
ATOM 2016 C CA . LYS A 1 255 ? -34.586 -4.423 -3.622 1.00 49.34 255 LYS A CA 1
ATOM 2017 C C . LYS A 1 255 ? -33.615 -3.285 -3.310 1.00 49.34 255 LYS A C 1
ATOM 2019 O O . LYS A 1 255 ? -32.582 -3.495 -2.679 1.00 49.34 255 LYS A O 1
ATOM 2024 N N . LEU A 1 256 ? -33.950 -2.085 -3.768 1.00 52.19 256 LEU A N 1
ATOM 2025 C CA . LEU A 1 256 ? -33.484 -0.862 -3.147 1.00 52.19 256 LEU A CA 1
ATOM 2026 C C . LEU A 1 256 ? -34.011 -0.935 -1.712 1.00 52.19 256 LEU A C 1
ATOM 2028 O O . LEU A 1 256 ? -35.210 -1.172 -1.534 1.00 52.19 256 LEU A O 1
ATOM 2032 N N . GLY A 1 257 ? -33.120 -0.860 -0.721 1.00 53.31 257 GLY A N 1
ATOM 2033 C CA . GLY A 1 257 ? -33.531 -0.865 0.683 1.00 53.31 257 GLY A CA 1
ATOM 2034 C C . GLY A 1 257 ? -34.685 0.118 0.883 1.00 53.31 257 GLY A C 1
ATOM 2035 O O . GLY A 1 257 ? -34.726 1.165 0.225 1.00 53.31 257 GLY A O 1
ATOM 2036 N N . SER A 1 258 ? -35.670 -0.254 1.695 1.00 60.50 258 SER A N 1
ATOM 2037 C CA . SER A 1 258 ? -36.832 0.604 1.900 1.00 60.50 258 SER A CA 1
ATOM 2038 C C . SER A 1 258 ? -36.354 1.886 2.570 1.00 60.50 258 SER A C 1
ATOM 2040 O O . SER A 1 258 ? -35.787 1.842 3.651 1.00 60.50 258 SER A O 1
ATOM 2042 N N . LEU A 1 259 ? -36.575 3.044 1.952 1.00 61.81 259 LEU A N 1
ATOM 2043 C CA . LEU A 1 259 ? -36.401 4.305 2.670 1.00 61.81 259 LEU A CA 1
ATOM 2044 C C . LEU A 1 259 ? -37.547 4.465 3.680 1.00 61.81 259 LEU A C 1
ATOM 2046 O O . LEU A 1 259 ? -38.613 3.853 3.530 1.00 61.81 259 LEU A O 1
ATOM 2050 N N . THR A 1 260 ? -37.342 5.279 4.716 1.00 60.91 260 THR A N 1
ATOM 2051 C CA . THR A 1 260 ? -38.438 5.684 5.608 1.00 60.91 260 THR A CA 1
ATOM 2052 C C . THR A 1 260 ? -39.489 6.498 4.842 1.00 60.91 260 THR A C 1
ATOM 2054 O O . THR A 1 260 ? -39.246 6.970 3.730 1.00 60.91 260 THR A O 1
ATOM 2057 N N . GLU A 1 261 ? -40.655 6.742 5.454 1.00 59.50 261 GLU A N 1
ATOM 2058 C CA . GLU A 1 261 ? -41.693 7.628 4.892 1.00 59.50 261 GLU A CA 1
ATOM 2059 C C . GLU A 1 261 ? -41.179 9.054 4.577 1.00 59.50 261 GLU A C 1
ATOM 2061 O O . GLU A 1 261 ? -41.785 9.758 3.772 1.00 59.50 261 GLU A O 1
ATOM 2066 N N . ASN A 1 262 ? -40.037 9.453 5.156 1.00 63.03 262 ASN A N 1
ATOM 2067 C CA . ASN A 1 262 ? -39.369 10.738 4.937 1.00 63.03 262 ASN A CA 1
ATOM 2068 C C . ASN A 1 262 ? -38.197 10.679 3.935 1.00 63.03 262 ASN A C 1
ATOM 2070 O O . ASN A 1 262 ? -37.471 11.660 3.810 1.00 63.03 262 ASN A O 1
ATOM 2074 N N . ASN A 1 263 ? -38.007 9.568 3.212 1.00 65.12 263 ASN A N 1
ATOM 2075 C CA . ASN A 1 263 ? -36.833 9.295 2.367 1.00 65.12 263 ASN A CA 1
ATOM 2076 C C . ASN A 1 263 ? -35.489 9.206 3.122 1.00 65.12 263 ASN A C 1
ATOM 2078 O O . ASN A 1 263 ? -34.432 9.303 2.495 1.00 65.12 263 ASN A O 1
ATOM 2082 N N . ASP A 1 264 ? -35.500 8.976 4.435 1.00 67.44 264 ASP A N 1
ATOM 2083 C CA . ASP A 1 264 ? -34.265 8.738 5.182 1.00 67.44 264 ASP A CA 1
ATOM 2084 C C . ASP A 1 264 ? -33.804 7.289 5.016 1.00 67.44 264 ASP A C 1
ATOM 2086 O O . ASP A 1 264 ? -34.603 6.355 4.886 1.00 67.44 264 ASP A O 1
ATOM 2090 N N . ILE A 1 265 ? -32.488 7.104 5.047 1.00 70.12 265 ILE A N 1
ATOM 2091 C CA . ILE A 1 265 ? -31.857 5.790 5.002 1.00 70.12 265 ILE A CA 1
ATOM 2092 C C . ILE A 1 265 ? -32.054 5.122 6.371 1.00 70.12 265 ILE A C 1
ATOM 2094 O O . ILE A 1 265 ? -31.560 5.607 7.388 1.00 70.12 265 ILE A O 1
ATOM 2098 N N . ILE A 1 266 ? -32.766 3.998 6.390 1.00 72.56 266 ILE A N 1
ATOM 2099 C CA . ILE A 1 266 ? -32.942 3.125 7.554 1.00 72.56 266 ILE A CA 1
ATOM 2100 C C . ILE A 1 266 ? -31.579 2.534 7.966 1.00 72.56 266 ILE A C 1
ATOM 2102 O O . ILE A 1 266 ? -30.939 1.872 7.137 1.00 72.56 266 ILE A O 1
ATOM 2106 N N . PRO A 1 267 ? -31.127 2.752 9.219 1.00 68.62 267 PRO A N 1
ATOM 2107 C CA . PRO A 1 267 ? -29.928 2.117 9.760 1.00 68.62 267 PRO A CA 1
ATOM 2108 C C . PRO A 1 267 ? -30.032 0.588 9.740 1.00 68.62 267 PRO A C 1
ATOM 2110 O O . PRO A 1 267 ? -31.116 0.021 9.840 1.00 68.62 267 PRO A O 1
ATOM 2113 N N . ASP A 1 268 ? -28.893 -0.086 9.618 1.00 69.06 268 ASP A N 1
ATOM 2114 C CA . ASP A 1 268 ? -28.758 -1.545 9.579 1.00 69.06 268 ASP A CA 1
ATOM 2115 C C . ASP A 1 268 ? -29.406 -2.290 8.399 1.00 69.06 268 ASP A C 1
ATOM 2117 O O . ASP A 1 268 ? -29.246 -3.510 8.285 1.00 69.06 268 ASP A O 1
ATOM 2121 N N . GLU A 1 269 ? -30.033 -1.584 7.460 1.00 75.88 269 GLU A N 1
ATOM 2122 C CA . GLU A 1 269 ? -30.474 -2.150 6.187 1.00 75.88 269 GLU A CA 1
ATOM 2123 C C . GLU A 1 269 ? -29.339 -2.138 5.147 1.00 75.88 269 GLU A C 1
ATOM 2125 O O . GLU A 1 269 ? -28.495 -1.237 5.112 1.00 75.88 269 GLU A O 1
ATOM 2130 N N . VAL A 1 270 ? -29.292 -3.174 4.302 1.00 78.31 270 VAL A N 1
ATOM 2131 C CA . VAL A 1 270 ? -28.321 -3.267 3.205 1.00 78.31 270 VAL A CA 1
ATOM 2132 C C . VAL A 1 270 ? -28.951 -2.681 1.949 1.00 78.31 270 VAL A C 1
ATOM 2134 O O . VAL A 1 270 ? -29.853 -3.266 1.349 1.00 78.31 270 VAL A O 1
ATOM 2137 N N . TYR A 1 271 ? -28.426 -1.544 1.524 1.00 81.00 271 TYR A N 1
ATOM 2138 C CA . TYR A 1 271 ? -28.748 -0.907 0.260 1.00 81.00 271 TYR A CA 1
ATOM 2139 C C . TYR A 1 271 ? -27.862 -1.490 -0.830 1.00 81.00 271 TYR A C 1
ATOM 2141 O O . TYR A 1 271 ? -26.682 -1.750 -0.616 1.00 81.00 271 TYR A O 1
ATOM 2149 N N . SER A 1 272 ? -28.423 -1.711 -2.011 1.00 80.62 272 SER A N 1
ATOM 2150 C CA . SER A 1 272 ? -27.668 -2.185 -3.169 1.00 80.62 272 SER A CA 1
ATOM 2151 C C . SER A 1 272 ? -27.793 -1.145 -4.263 1.00 80.62 272 SER A C 1
ATOM 2153 O O . SER A 1 272 ? -28.908 -0.828 -4.677 1.00 80.62 272 SER A O 1
ATOM 2155 N N . PHE A 1 273 ? -26.661 -0.605 -4.706 1.00 81.25 273 PHE A N 1
ATOM 2156 C CA . PHE A 1 273 ? -26.626 0.401 -5.757 1.00 81.25 273 PHE A CA 1
ATOM 2157 C C . PHE A 1 273 ? -25.883 -0.140 -6.980 1.00 81.25 273 PHE A C 1
ATOM 2159 O O . PHE A 1 273 ? -24.826 -0.764 -6.825 1.00 81.25 273 PHE A O 1
ATOM 2166 N N . PRO A 1 274 ? -26.410 0.096 -8.193 1.00 81.06 274 PRO A N 1
ATOM 2167 C CA . PRO A 1 274 ? -25.655 -0.145 -9.410 1.00 81.06 274 PRO A CA 1
ATOM 2168 C C . PRO A 1 274 ? -24.423 0.765 -9.426 1.00 81.06 274 PRO A C 1
ATOM 2170 O O . PRO A 1 274 ? -24.533 1.975 -9.225 1.00 81.06 274 PRO A O 1
ATOM 2173 N N . ALA A 1 275 ? -23.256 0.181 -9.663 1.00 80.81 275 ALA A N 1
ATOM 2174 C CA . ALA A 1 275 ? -21.983 0.877 -9.713 1.00 80.81 275 ALA A CA 1
ATOM 2175 C C . ALA A 1 275 ? -21.126 0.354 -10.871 1.00 80.81 275 ALA A C 1
ATOM 2177 O O . ALA A 1 275 ? -21.429 -0.651 -11.519 1.00 80.81 275 ALA A O 1
ATOM 2178 N N . THR A 1 276 ? -20.023 1.047 -11.119 1.00 78.81 276 THR A N 1
ATOM 2179 C CA . THR A 1 276 ? -19.010 0.625 -12.083 1.00 78.81 276 THR A CA 1
ATOM 2180 C C . THR A 1 276 ? -17.819 0.056 -11.328 1.00 78.81 276 THR A C 1
ATOM 2182 O O . THR A 1 276 ? -17.287 0.702 -10.426 1.00 78.81 276 THR A O 1
ATOM 2185 N N . CYS A 1 277 ? -17.384 -1.148 -11.695 1.00 77.81 277 CYS A N 1
ATOM 2186 C CA . CYS A 1 277 ? -16.267 -1.828 -11.054 1.00 77.81 277 CYS A CA 1
ATOM 2187 C C . CYS A 1 277 ? -14.972 -1.017 -11.230 1.00 77.81 277 CYS A C 1
ATOM 2189 O O . CYS A 1 277 ? -14.544 -0.830 -12.370 1.00 77.81 277 CYS A O 1
ATOM 2191 N N . PRO A 1 278 ? -14.280 -0.610 -10.148 1.00 73.69 278 PRO A N 1
ATOM 2192 C CA . PRO A 1 278 ? -12.999 0.098 -10.253 1.00 73.69 278 PRO A CA 1
ATOM 2193 C C . PRO A 1 278 ? -11.899 -0.734 -10.925 1.00 73.69 278 PRO A C 1
ATOM 2195 O O . PRO A 1 278 ? -10.932 -0.196 -11.456 1.00 73.69 278 PRO A O 1
ATOM 2198 N N . GLY A 1 279 ? -12.037 -2.063 -10.881 1.00 68.44 279 GLY A N 1
ATOM 2199 C CA . GLY A 1 279 ? -11.099 -2.994 -11.488 1.00 68.44 279 GLY A CA 1
ATOM 2200 C C . GLY A 1 279 ? -11.225 -3.039 -13.007 1.00 68.44 279 GLY A C 1
ATOM 2201 O O . GLY A 1 279 ? -10.266 -2.726 -13.696 1.00 68.44 279 GLY A O 1
ATOM 2202 N N . CYS A 1 280 ? -12.387 -3.438 -13.529 1.00 72.69 280 CYS A N 1
ATOM 2203 C CA . CYS A 1 280 ? -12.582 -3.710 -14.961 1.00 72.69 280 CYS A CA 1
ATOM 2204 C C . CYS A 1 280 ? -13.544 -2.749 -15.663 1.00 72.69 280 CYS A C 1
ATOM 2206 O O . CYS A 1 280 ? -13.872 -2.958 -16.829 1.00 72.69 280 CYS A O 1
ATOM 2208 N N . THR A 1 281 ? -14.050 -1.731 -14.964 1.00 76.94 281 THR A N 1
ATOM 2209 C CA . THR A 1 281 ? -15.010 -0.739 -15.478 1.00 76.94 281 THR A CA 1
ATOM 2210 C C . THR A 1 281 ? -16.335 -1.311 -15.999 1.00 76.94 281 THR A C 1
ATOM 2212 O O . THR A 1 281 ? -17.133 -0.591 -16.588 1.00 76.94 281 THR A O 1
ATOM 2215 N N . LYS A 1 282 ? -16.613 -2.596 -15.747 1.00 74.25 282 LYS A N 1
ATOM 2216 C CA . LYS A 1 282 ? -17.911 -3.221 -16.028 1.00 74.25 282 LYS A CA 1
ATOM 2217 C C . LYS A 1 282 ? -18.906 -2.934 -14.910 1.00 74.25 282 LYS A C 1
ATOM 2219 O O . LYS A 1 282 ? -18.513 -2.644 -13.780 1.00 74.25 282 LYS A O 1
ATOM 2224 N N . TYR A 1 283 ? -20.190 -3.077 -15.220 1.00 81.88 283 TYR A N 1
ATOM 2225 C CA . TYR A 1 283 ? -21.257 -3.012 -14.228 1.00 81.88 283 TYR A CA 1
ATOM 2226 C C . TYR A 1 283 ? -21.004 -3.990 -13.069 1.00 81.88 283 TYR A C 1
ATOM 2228 O O . TYR A 1 283 ? -20.673 -5.160 -13.280 1.00 81.88 283 TYR A O 1
ATOM 2236 N N . CYS A 1 284 ? -21.174 -3.510 -11.842 1.00 82.44 284 CYS A N 1
ATOM 2237 C CA . CYS A 1 284 ? -21.218 -4.325 -10.636 1.00 82.44 284 CYS A CA 1
ATOM 2238 C C . CYS A 1 284 ? -22.193 -3.719 -9.625 1.00 82.44 284 CYS A C 1
ATOM 2240 O O . CYS A 1 284 ? -22.650 -2.587 -9.769 1.00 82.44 284 CYS A O 1
ATOM 2242 N N . VAL A 1 285 ? -22.501 -4.466 -8.572 1.00 83.62 285 VAL A N 1
ATOM 2243 C CA . VAL A 1 285 ? -23.338 -3.974 -7.478 1.00 83.62 285 VAL A CA 1
ATOM 2244 C C . VAL A 1 285 ? -22.440 -3.627 -6.299 1.00 83.62 285 VAL A C 1
ATOM 2246 O O . VAL A 1 285 ? -21.599 -4.431 -5.892 1.00 83.62 285 VAL A O 1
ATOM 2249 N N . THR A 1 286 ? -22.626 -2.432 -5.747 1.00 84.88 286 THR A N 1
ATOM 2250 C CA . THR A 1 286 ? -22.034 -2.052 -4.464 1.00 84.88 286 THR A CA 1
ATOM 2251 C C . THR A 1 286 ? -23.109 -2.143 -3.391 1.00 84.88 286 THR A C 1
ATOM 2253 O O . THR A 1 286 ? -24.144 -1.477 -3.463 1.00 84.88 286 THR A O 1
ATOM 2256 N N . HIS A 1 287 ? -22.857 -2.972 -2.386 1.00 86.38 287 HIS A N 1
ATOM 2257 C CA . HIS A 1 287 ? -23.675 -3.076 -1.191 1.00 86.38 287 HIS A CA 1
ATOM 2258 C C . HIS A 1 287 ? -23.214 -2.038 -0.175 1.00 86.38 287 HIS A C 1
ATOM 2260 O O . HIS A 1 287 ? -22.047 -1.997 0.199 1.00 86.38 287 HIS A O 1
ATOM 2266 N N . MET A 1 288 ? -24.132 -1.204 0.283 1.00 84.62 288 MET A N 1
ATOM 2267 C CA . MET A 1 288 ? -23.905 -0.206 1.313 1.00 84.62 288 MET A CA 1
ATOM 2268 C C . MET A 1 288 ? -24.725 -0.570 2.544 1.00 84.62 288 MET A C 1
ATOM 2270 O O . MET A 1 288 ? -25.931 -0.773 2.448 1.00 84.62 288 MET A O 1
ATOM 2274 N N . LYS A 1 289 ? -24.089 -0.601 3.710 1.00 83.25 289 LYS A N 1
ATOM 2275 C CA . LYS A 1 289 ? -24.774 -0.724 4.994 1.00 83.25 289 LYS A CA 1
ATOM 2276 C C . LYS A 1 289 ? -24.394 0.458 5.873 1.00 83.25 289 LYS A C 1
ATOM 2278 O O . LYS A 1 289 ? -23.211 0.669 6.139 1.00 83.25 289 LYS A O 1
ATOM 2283 N N . MET A 1 290 ? -25.392 1.205 6.335 1.00 81.75 290 MET A N 1
ATOM 2284 C CA . MET A 1 290 ? -25.192 2.192 7.393 1.00 81.75 290 MET A CA 1
ATOM 2285 C C . MET A 1 290 ? -25.265 1.489 8.743 1.00 81.75 290 MET A C 1
ATOM 2287 O O . MET A 1 290 ? -26.281 0.883 9.070 1.00 81.75 290 MET A O 1
ATOM 2291 N N . VAL A 1 291 ? -24.173 1.542 9.496 1.00 80.25 291 VAL A N 1
ATOM 2292 C CA . VAL A 1 291 ? -24.034 0.934 10.818 1.00 80.25 291 VAL A CA 1
ATOM 2293 C C . VAL A 1 291 ? -23.922 2.053 11.843 1.00 80.25 291 VAL A C 1
ATOM 2295 O O . VAL A 1 291 ? -23.036 2.908 11.759 1.00 80.25 291 VAL A O 1
ATOM 2298 N N . GLU A 1 292 ? -24.829 2.048 12.812 1.00 75.81 292 GLU A N 1
ATOM 2299 C CA . GLU A 1 292 ? -24.760 2.931 13.970 1.00 75.81 292 GLU A CA 1
ATOM 2300 C C . GLU A 1 292 ? -24.072 2.176 15.108 1.00 75.81 292 GLU A C 1
ATOM 2302 O O . GLU A 1 292 ? -24.617 1.230 15.675 1.00 75.81 292 GLU A O 1
ATOM 2307 N N . ILE A 1 293 ? -22.830 2.553 15.405 1.00 76.50 293 ILE A N 1
ATOM 2308 C CA . ILE A 1 293 ? -22.079 1.966 16.513 1.00 76.50 293 ILE A CA 1
ATOM 2309 C C . ILE A 1 293 ? -22.429 2.771 17.774 1.00 76.50 293 ILE A C 1
ATOM 2311 O O . ILE A 1 293 ? -22.197 3.982 17.788 1.00 76.50 293 ILE A O 1
ATOM 2315 N N . PRO A 1 294 ? -22.961 2.150 18.845 1.00 70.50 294 PRO A N 1
ATOM 2316 C CA . PRO A 1 294 ? -23.292 2.865 20.072 1.00 70.50 294 PRO A CA 1
ATOM 2317 C C . PRO A 1 294 ? -22.106 3.678 20.600 1.00 70.50 294 PRO A C 1
ATOM 2319 O O . PRO A 1 294 ? -20.991 3.165 20.716 1.00 70.50 294 PRO A O 1
ATOM 2322 N N . HIS A 1 295 ? -22.357 4.942 20.947 1.00 69.56 295 HIS A N 1
ATOM 2323 C CA . HIS A 1 295 ? -21.339 5.893 21.419 1.00 69.56 295 HIS A CA 1
ATOM 2324 C C . HIS A 1 295 ? -20.221 6.199 20.406 1.00 69.56 295 HIS A C 1
ATOM 2326 O O . HIS A 1 295 ? -19.146 6.668 20.786 1.00 69.56 295 HIS A O 1
ATOM 2332 N N . PHE A 1 296 ? -20.468 5.965 19.117 1.00 77.25 296 PHE A N 1
ATOM 2333 C CA . PHE A 1 296 ? -19.556 6.309 18.036 1.00 77.25 296 PHE A CA 1
ATOM 2334 C C . PHE A 1 296 ? -20.320 6.892 16.839 1.00 77.25 296 PHE A C 1
ATOM 2336 O O . PHE A 1 296 ? -21.528 6.713 16.703 1.00 77.25 296 PHE A O 1
ATOM 2343 N N . LYS A 1 297 ? -19.623 7.656 15.991 1.00 78.50 297 LYS A N 1
ATOM 2344 C CA . LYS A 1 297 ? -20.236 8.300 14.822 1.00 78.50 297 LYS A CA 1
ATOM 2345 C C . LYS A 1 297 ? -20.762 7.271 13.823 1.00 78.50 297 LYS A C 1
ATOM 2347 O O . LYS A 1 297 ? -20.303 6.131 13.790 1.00 78.50 297 LYS A O 1
ATOM 2352 N N . GLN A 1 298 ? -21.721 7.691 13.002 1.00 79.38 298 GLN A N 1
ATOM 2353 C CA . GLN A 1 298 ? -22.316 6.843 11.974 1.00 79.38 298 GLN A CA 1
ATOM 2354 C C . GLN A 1 298 ? -21.242 6.343 10.999 1.00 79.38 298 GLN A C 1
ATOM 2356 O O . GLN A 1 298 ? -20.397 7.115 10.543 1.00 79.38 298 GLN A O 1
ATOM 2361 N N . VAL A 1 299 ? -21.276 5.054 10.667 1.00 82.62 299 VAL A N 1
ATOM 2362 C CA . VAL A 1 299 ? -20.309 4.420 9.767 1.00 82.62 299 VAL A CA 1
ATOM 2363 C C . VAL A 1 299 ? -21.034 3.845 8.558 1.00 82.62 299 VAL A C 1
ATOM 2365 O O . VAL A 1 299 ? -22.075 3.208 8.683 1.00 82.62 299 VAL A O 1
ATOM 2368 N N . VAL A 1 300 ? -20.473 4.047 7.373 1.00 84.25 300 VAL A N 1
ATOM 2369 C CA . VAL A 1 300 ? -20.956 3.484 6.116 1.00 84.25 300 VAL A CA 1
ATOM 2370 C C . VAL A 1 300 ? -19.972 2.418 5.653 1.00 84.25 300 VAL A C 1
ATOM 2372 O O . VAL A 1 300 ? -18.814 2.710 5.358 1.00 84.25 300 VAL A O 1
ATOM 2375 N N . ILE A 1 301 ? -20.436 1.174 5.581 1.00 83.19 301 ILE A N 1
ATOM 2376 C CA . ILE A 1 301 ? -19.670 0.055 5.031 1.00 83.19 301 ILE A CA 1
ATOM 2377 C C . ILE A 1 301 ? -20.101 -0.136 3.581 1.00 83.19 301 ILE A C 1
ATOM 2379 O O . ILE A 1 301 ? -21.277 -0.378 3.313 1.00 83.19 301 ILE A O 1
ATOM 2383 N N . MET A 1 302 ? -19.155 -0.033 2.651 1.00 84.88 302 MET A N 1
ATOM 2384 C CA . MET A 1 302 ? -19.360 -0.248 1.221 1.00 84.88 302 MET A CA 1
ATOM 2385 C C . MET A 1 302 ? -18.608 -1.504 0.787 1.00 84.88 302 MET A C 1
ATOM 2387 O O . MET A 1 302 ? -17.383 -1.555 0.839 1.00 84.88 302 MET A O 1
ATOM 2391 N N . SER A 1 303 ? -19.338 -2.522 0.347 1.00 84.38 303 SER A N 1
ATOM 2392 C CA . SER A 1 303 ? -18.782 -3.762 -0.181 1.00 84.38 303 SER A CA 1
ATOM 2393 C C . SER A 1 303 ? -19.088 -3.877 -1.667 1.00 84.38 303 SER A C 1
ATOM 2395 O O . SER A 1 303 ? -20.251 -3.882 -2.067 1.00 84.38 303 SER A O 1
ATOM 2397 N N . THR A 1 304 ? -18.054 -3.961 -2.498 1.00 83.25 304 THR A N 1
ATOM 2398 C CA . THR A 1 304 ? -18.205 -4.178 -3.941 1.00 83.25 304 THR A CA 1
ATOM 2399 C C . THR A 1 304 ? -17.606 -5.522 -4.297 1.00 83.25 304 THR A C 1
ATOM 2401 O O . THR A 1 304 ? -16.433 -5.760 -4.020 1.00 83.25 304 THR A O 1
ATOM 2404 N N . VAL A 1 305 ? -18.388 -6.388 -4.940 1.00 81.50 305 VAL A N 1
ATOM 2405 C CA . VAL A 1 305 ? -17.910 -7.653 -5.509 1.00 81.50 305 VAL A CA 1
ATOM 2406 C C . VAL A 1 305 ? -18.254 -7.658 -6.992 1.00 81.50 305 VAL A C 1
ATOM 2408 O O . VAL A 1 305 ? -19.410 -7.507 -7.375 1.00 81.50 305 VAL A O 1
ATOM 2411 N N . CYS A 1 306 ? -17.240 -7.782 -7.842 1.00 78.94 306 CYS A N 1
ATOM 2412 C CA . CYS A 1 306 ? -17.411 -7.844 -9.284 1.00 78.94 306 CYS A CA 1
ATOM 2413 C C . CYS A 1 306 ? -17.337 -9.293 -9.759 1.00 78.94 306 CYS A C 1
ATOM 2415 O O . CYS A 1 306 ? -16.270 -9.906 -9.722 1.00 78.94 306 CYS A O 1
ATOM 2417 N N . ASP A 1 307 ? -18.442 -9.801 -10.296 1.00 78.81 307 ASP A N 1
ATOM 2418 C CA . ASP A 1 307 ? -18.523 -11.167 -10.829 1.00 78.81 307 ASP A CA 1
ATOM 2419 C C . ASP A 1 307 ? -17.710 -11.365 -12.120 1.00 78.81 307 ASP A C 1
ATOM 2421 O O . ASP A 1 307 ? -17.451 -12.492 -12.527 1.00 78.81 307 ASP A O 1
ATOM 2425 N N . GLN A 1 308 ? -17.296 -10.273 -12.774 1.00 73.56 308 GLN A N 1
ATOM 2426 C CA . GLN A 1 308 ? -16.609 -10.314 -14.068 1.00 73.56 308 GLN A CA 1
ATOM 2427 C C . GLN A 1 308 ? -15.089 -10.442 -13.946 1.00 73.56 308 GLN A C 1
ATOM 2429 O O . GLN A 1 308 ? -14.474 -11.160 -14.726 1.00 73.56 308 GLN A O 1
ATOM 2434 N N . CYS A 1 309 ? -14.470 -9.720 -13.008 1.00 67.44 309 CYS A N 1
ATOM 2435 C CA . CYS A 1 309 ? -13.013 -9.738 -12.814 1.00 67.44 309 CYS A CA 1
ATOM 2436 C C . CYS A 1 309 ? -12.584 -10.156 -11.402 1.00 67.44 309 CYS A C 1
ATOM 2438 O O . CYS A 1 309 ? -11.400 -10.101 -11.088 1.00 67.44 309 CYS A O 1
ATOM 2440 N N . GLY A 1 310 ? -13.527 -10.506 -10.522 1.00 72.19 310 GLY A N 1
ATOM 2441 C CA . GLY A 1 310 ? -13.223 -10.893 -9.144 1.00 72.19 310 GLY A CA 1
ATOM 2442 C C . GLY A 1 310 ? -12.770 -9.738 -8.244 1.00 72.19 310 GLY A C 1
ATOM 2443 O O . GLY A 1 310 ? -12.256 -9.987 -7.151 1.00 72.19 310 GLY A O 1
ATOM 2444 N N . TYR A 1 311 ? -12.945 -8.477 -8.667 1.00 72.56 311 TYR A N 1
ATOM 2445 C CA . TYR A 1 311 ? -12.674 -7.316 -7.814 1.00 72.56 311 TYR A CA 1
ATOM 2446 C C . TYR A 1 311 ? -13.522 -7.388 -6.544 1.00 72.56 311 TYR A C 1
ATOM 2448 O O . TYR A 1 311 ? -14.737 -7.557 -6.620 1.00 72.56 311 TYR A O 1
ATOM 2456 N N . ARG A 1 312 ? -12.879 -7.262 -5.383 1.00 77.50 312 ARG A N 1
ATOM 2457 C CA . ARG A 1 312 ? -13.525 -7.226 -4.072 1.00 77.50 312 ARG A CA 1
ATOM 2458 C C . ARG A 1 312 ? -12.982 -6.045 -3.291 1.00 77.50 312 ARG A C 1
ATOM 2460 O O . ARG A 1 312 ? -11.779 -5.974 -3.069 1.00 77.50 312 ARG A O 1
ATOM 2467 N N . SER A 1 313 ? -13.856 -5.162 -2.835 1.00 77.00 313 SER A N 1
ATOM 2468 C CA . SER A 1 313 ? -13.498 -4.105 -1.892 1.00 77.00 313 SER A CA 1
ATOM 2469 C C . SER A 1 313 ? -14.471 -4.090 -0.726 1.00 77.00 313 SER A C 1
ATOM 2471 O O . SER A 1 313 ? -15.664 -4.306 -0.908 1.00 77.00 313 SER A O 1
ATOM 2473 N N . ASN A 1 314 ? -13.942 -3.847 0.470 1.00 76.81 314 ASN A N 1
ATOM 2474 C CA . ASN A 1 314 ? -14.712 -3.561 1.675 1.00 76.81 314 ASN A CA 1
ATOM 2475 C C . ASN A 1 314 ? -14.193 -2.236 2.221 1.00 76.81 314 ASN A C 1
ATOM 2477 O O . ASN A 1 314 ? -13.180 -2.200 2.909 1.00 76.81 314 ASN A O 1
ATOM 2481 N N . GLU A 1 315 ? -14.822 -1.137 1.848 1.00 76.81 315 GLU A N 1
ATOM 2482 C CA . GLU A 1 315 ? -14.447 0.194 2.303 1.00 76.81 315 GLU A CA 1
ATOM 2483 C C . GLU A 1 315 ? -15.307 0.578 3.496 1.00 76.81 315 GLU A C 1
ATOM 2485 O O . GLU A 1 315 ? -16.520 0.367 3.499 1.00 76.81 315 GLU A O 1
ATOM 2490 N N . VAL A 1 316 ? -14.679 1.153 4.515 1.00 80.25 316 VAL A N 1
ATOM 2491 C CA . VAL A 1 316 ? -15.393 1.684 5.669 1.00 80.25 316 VAL A CA 1
ATOM 2492 C C . VAL A 1 316 ? -15.164 3.182 5.724 1.00 80.25 316 VAL A C 1
ATOM 2494 O O . VAL A 1 316 ? -14.023 3.631 5.821 1.00 80.25 316 VAL A O 1
ATOM 2497 N N . LYS A 1 317 ? -16.250 3.949 5.640 1.00 80.25 317 LYS A N 1
ATOM 2498 C CA . LYS A 1 317 ? -16.237 5.410 5.689 1.00 80.25 317 LYS A CA 1
ATOM 2499 C C . LYS A 1 317 ? -16.978 5.875 6.926 1.00 80.25 317 LYS A C 1
ATOM 2501 O O . LYS A 1 317 ? -18.082 5.418 7.204 1.00 80.25 317 LYS A O 1
ATOM 2506 N N . THR A 1 318 ? -16.383 6.788 7.671 1.00 78.44 318 THR A N 1
ATOM 2507 C CA . THR A 1 318 ? -17.047 7.440 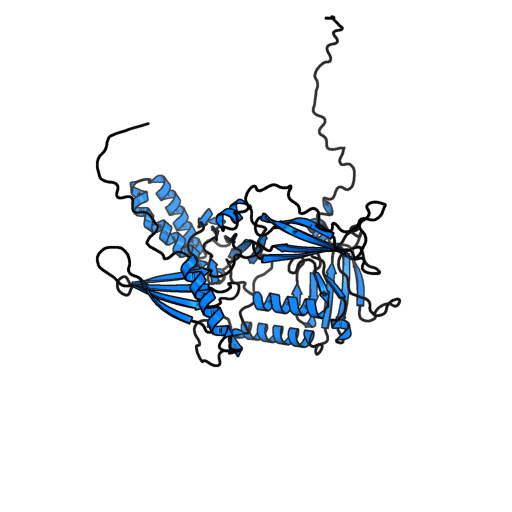8.795 1.00 78.44 318 THR A CA 1
ATOM 2508 C C . THR A 1 318 ? -17.824 8.648 8.288 1.00 78.44 318 THR A C 1
ATOM 2510 O O . THR A 1 318 ? -17.290 9.485 7.566 1.00 78.44 318 THR A O 1
ATOM 2513 N N . GLY A 1 319 ? -19.108 8.710 8.627 1.00 75.75 319 GLY A N 1
ATOM 2514 C CA . GLY A 1 319 ? -19.943 9.885 8.413 1.00 75.75 319 GLY A CA 1
ATOM 2515 C C . GLY A 1 319 ? -19.843 10.866 9.582 1.00 75.75 319 GLY A C 1
ATOM 2516 O O . GLY A 1 319 ? -19.277 10.553 10.632 1.00 75.75 319 GLY A O 1
ATOM 2517 N N . GLY A 1 320 ? -20.435 12.046 9.407 1.00 77.50 320 GLY A N 1
ATOM 2518 C CA . GLY A 1 320 ? -20.481 13.102 10.420 1.00 77.50 320 GLY A CA 1
ATOM 2519 C C . GLY A 1 320 ? -19.426 14.190 10.228 1.00 77.50 320 GLY A C 1
ATOM 2520 O O . GLY A 1 320 ? -18.676 14.193 9.253 1.00 77.50 320 GLY A O 1
ATOM 2521 N N . GLU A 1 321 ? -19.412 15.144 11.156 1.00 80.81 321 GLU A N 1
ATOM 2522 C CA . GLU A 1 321 ? -18.443 16.239 11.161 1.00 80.81 321 GLU A CA 1
ATOM 2523 C C . GLU A 1 321 ? -17.027 15.745 11.484 1.00 80.81 321 GLU A C 1
ATOM 2525 O O . GLU A 1 321 ? -16.836 14.758 12.205 1.00 80.81 321 GLU A O 1
ATOM 2530 N N . ILE A 1 322 ? -16.025 16.437 10.939 1.00 83.19 322 ILE A N 1
ATOM 2531 C CA . ILE A 1 322 ? -14.628 16.233 11.324 1.00 83.19 322 ILE A CA 1
ATOM 2532 C C . ILE A 1 322 ? -14.449 16.894 12.697 1.00 83.19 322 ILE A C 1
ATOM 2534 O O . ILE A 1 322 ? -14.652 18.103 12.797 1.00 83.19 322 ILE A O 1
ATOM 2538 N N . PRO A 1 323 ? -14.080 16.148 13.755 1.00 85.88 323 PRO A N 1
ATOM 2539 C CA . PRO A 1 323 ? -13.902 16.738 15.081 1.00 85.88 323 PRO A CA 1
ATOM 2540 C C . PRO A 1 323 ? -12.776 17.776 15.095 1.00 85.88 323 PRO A C 1
ATOM 2542 O O . PRO A 1 323 ? -11.871 17.721 14.268 1.00 85.88 323 PRO A O 1
ATOM 2545 N N . GLU A 1 324 ? -12.753 18.689 16.063 1.00 85.75 324 GLU A N 1
ATOM 2546 C CA . GLU A 1 324 ? -11.669 19.684 16.174 1.00 85.75 324 GLU A CA 1
ATOM 2547 C C . GLU A 1 324 ? -10.314 19.059 16.543 1.00 85.75 324 GLU A C 1
ATOM 2549 O O . GLU A 1 324 ? -9.269 19.609 16.214 1.00 85.75 324 GLU A O 1
ATOM 2554 N N . LYS A 1 325 ? -10.317 17.885 17.187 1.00 90.94 325 LYS A N 1
ATOM 2555 C CA . LYS A 1 325 ? -9.113 17.220 17.702 1.00 90.94 325 LYS A CA 1
ATOM 2556 C C . LYS A 1 325 ? -8.898 15.838 17.105 1.00 90.94 325 LYS A C 1
ATOM 2558 O O . LYS A 1 325 ? -9.848 15.147 16.728 1.00 90.94 325 LYS A O 1
ATOM 2563 N N . GLY A 1 326 ? -7.633 15.431 17.061 1.00 92.12 326 GLY A N 1
ATOM 2564 C CA . GLY A 1 326 ? -7.248 14.046 16.833 1.00 92.12 326 GLY A CA 1
ATOM 2565 C C . GLY A 1 326 ? -7.509 13.191 18.071 1.00 92.12 326 GLY A C 1
ATOM 2566 O O . GLY A 1 326 ? -7.683 13.696 19.184 1.00 92.12 326 GLY A O 1
ATOM 2567 N N . LYS A 1 327 ? -7.534 11.871 17.886 1.00 93.69 327 LYS A N 1
ATOM 2568 C CA . LYS A 1 327 ? -7.792 10.906 18.958 1.00 93.69 327 LYS A CA 1
ATOM 2569 C C . LYS A 1 327 ? -6.719 9.830 18.985 1.00 93.69 327 LYS A C 1
ATOM 2571 O O . LYS A 1 327 ? -6.417 9.219 17.963 1.00 93.69 327 LYS A O 1
ATOM 2576 N N . LYS A 1 328 ? -6.194 9.559 20.175 1.00 96.44 328 LYS A N 1
ATOM 2577 C CA . LYS A 1 328 ? -5.290 8.451 20.463 1.00 96.44 328 LYS A CA 1
ATOM 2578 C C . LYS A 1 328 ? -5.990 7.442 21.366 1.00 96.44 328 LYS A C 1
ATOM 2580 O O . LYS A 1 328 ? -6.400 7.773 22.476 1.00 96.44 328 LYS A O 1
ATOM 2585 N N . ILE A 1 329 ? -6.145 6.211 20.891 1.00 96.12 329 ILE A N 1
ATOM 2586 C CA . ILE A 1 329 ? -6.766 5.108 21.631 1.00 96.12 329 ILE A CA 1
ATOM 2587 C C . ILE A 1 329 ? -5.679 4.088 21.949 1.00 96.12 329 ILE A C 1
ATOM 2589 O O . ILE A 1 329 ? -5.051 3.548 21.048 1.00 96.12 329 ILE A O 1
ATOM 2593 N N . THR A 1 330 ? -5.454 3.823 23.229 1.00 97.06 330 THR A N 1
ATOM 2594 C CA . THR A 1 330 ? -4.519 2.801 23.706 1.00 97.06 330 THR A CA 1
ATOM 2595 C C . THR A 1 330 ? -5.316 1.658 24.320 1.00 97.06 330 THR A C 1
ATOM 2597 O O . THR A 1 330 ? -5.944 1.848 25.360 1.00 97.06 330 THR A O 1
ATOM 2600 N N . LEU A 1 331 ? -5.294 0.485 23.692 1.00 96.50 331 LEU A N 1
ATOM 2601 C CA . LEU A 1 331 ? -5.910 -0.746 24.184 1.00 96.50 331 LEU A CA 1
ATOM 2602 C C . LEU A 1 331 ? -4.824 -1.688 24.709 1.00 96.50 331 LEU A C 1
ATOM 2604 O O . LEU A 1 331 ? -3.926 -2.077 23.966 1.00 96.50 331 LEU A O 1
ATOM 2608 N N . LYS A 1 332 ? -4.937 -2.104 25.969 1.00 95.94 332 LYS A N 1
ATOM 2609 C CA . LYS A 1 332 ? -4.122 -3.179 26.546 1.00 95.94 332 LYS A CA 1
ATOM 2610 C C . LYS A 1 332 ? -4.823 -4.514 26.331 1.00 95.94 332 LYS A C 1
ATOM 2612 O O . LYS A 1 332 ? -5.900 -4.735 26.875 1.00 95.94 332 LYS A O 1
ATOM 2617 N N . VAL A 1 333 ? -4.212 -5.400 25.558 1.00 94.69 333 VAL A N 1
ATOM 2618 C CA . VAL A 1 333 ? -4.759 -6.724 25.262 1.00 94.69 333 VAL A CA 1
ATOM 2619 C C . VAL A 1 333 ? -4.190 -7.717 26.267 1.00 94.69 333 VAL A C 1
ATOM 2621 O O . VAL A 1 333 ? -3.002 -8.038 26.237 1.00 94.69 333 VAL A O 1
ATOM 2624 N N . MET A 1 334 ? -5.039 -8.181 27.188 1.00 90.75 334 MET A N 1
ATOM 2625 C CA . MET A 1 334 ? -4.610 -9.033 28.303 1.00 90.75 334 MET A CA 1
ATOM 2626 C C . MET A 1 334 ? -5.072 -10.485 28.160 1.00 90.75 334 MET A C 1
ATOM 2628 O O . MET A 1 334 ? -4.459 -11.386 28.735 1.00 90.75 334 MET A O 1
ATOM 2632 N N . ASN A 1 335 ? -6.183 -10.712 27.460 1.00 89.31 335 ASN A N 1
ATOM 2633 C CA . ASN A 1 335 ? -6.842 -12.010 27.340 1.00 89.31 335 ASN A CA 1
ATOM 2634 C C . ASN A 1 335 ? -7.601 -12.138 26.005 1.00 89.31 335 ASN A C 1
ATOM 2636 O O . ASN A 1 335 ? -7.709 -11.188 25.232 1.00 89.31 335 ASN A O 1
ATOM 2640 N N . SER A 1 336 ? -8.167 -13.320 25.750 1.00 90.12 336 SER A N 1
ATOM 2641 C CA . SER A 1 336 ? -8.947 -13.599 24.538 1.00 90.12 336 SER A CA 1
ATOM 2642 C C . SER A 1 336 ? -10.221 -12.761 24.406 1.00 90.12 336 SER A C 1
ATOM 2644 O O . SER A 1 336 ? -10.679 -12.524 23.293 1.00 90.12 336 SER A O 1
ATOM 2646 N N . THR A 1 337 ? -10.789 -12.273 25.510 1.00 91.56 337 THR A N 1
ATOM 2647 C CA . THR A 1 337 ? -11.932 -11.352 25.468 1.00 91.56 337 THR A CA 1
ATOM 2648 C C . THR A 1 337 ? -11.521 -10.006 24.873 1.00 91.56 337 THR A C 1
ATOM 2650 O O . THR A 1 337 ? -12.272 -9.438 24.088 1.00 91.56 337 THR A O 1
ATOM 2653 N N . ASP A 1 338 ? -10.317 -9.516 25.189 1.00 92.62 338 ASP A N 1
ATOM 2654 C CA . ASP A 1 338 ? -9.785 -8.290 24.586 1.00 92.62 338 ASP A CA 1
ATOM 2655 C C . ASP A 1 338 ? -9.463 -8.477 23.091 1.00 92.62 338 ASP A C 1
ATOM 2657 O O . ASP A 1 338 ? -9.672 -7.554 22.307 1.00 92.62 338 ASP A O 1
ATOM 2661 N N . LEU A 1 339 ? -9.027 -9.676 22.681 1.00 93.19 339 LEU A N 1
ATOM 2662 C CA . LEU A 1 339 ? -8.817 -10.031 21.267 1.00 93.19 339 LEU A CA 1
ATOM 2663 C C . LEU A 1 339 ? -10.121 -10.046 20.450 1.00 93.19 339 LEU A C 1
ATOM 2665 O O . LEU A 1 339 ? -10.118 -9.716 19.263 1.00 93.19 339 LEU A O 1
ATOM 2669 N N . ALA A 1 340 ? -11.238 -10.398 21.084 1.00 93.94 340 ALA A N 1
ATOM 2670 C CA . ALA A 1 340 ? -12.548 -10.467 20.445 1.00 93.94 340 ALA A CA 1
ATOM 2671 C C . ALA A 1 340 ? -13.260 -9.105 20.330 1.00 93.94 340 ALA A C 1
ATOM 2673 O O . ALA A 1 340 ? -14.346 -9.051 19.758 1.00 93.94 340 ALA A O 1
ATOM 2674 N N . ARG A 1 341 ? -12.685 -8.016 20.864 1.00 93.56 341 ARG A N 1
ATOM 2675 C CA . ARG A 1 341 ? -13.289 -6.675 20.805 1.00 93.56 341 ARG A CA 1
ATOM 2676 C C . ARG A 1 341 ? -13.438 -6.202 19.370 1.00 93.56 341 ARG A C 1
ATOM 2678 O O . ARG A 1 341 ? -12.478 -6.279 18.598 1.00 93.56 341 ARG A O 1
ATOM 2685 N N . ASP A 1 342 ? -14.591 -5.616 19.065 1.00 91.38 342 ASP A N 1
ATOM 2686 C CA . ASP A 1 342 ? -14.790 -4.925 17.795 1.00 91.38 342 ASP A CA 1
ATOM 2687 C C . ASP A 1 342 ? -13.873 -3.693 17.719 1.00 91.38 342 ASP A C 1
ATOM 2689 O O . ASP A 1 342 ? -13.811 -2.865 18.635 1.00 91.38 342 ASP A O 1
ATOM 2693 N N . ILE A 1 343 ? -13.157 -3.568 16.607 1.00 91.75 343 ILE A N 1
ATOM 2694 C CA . ILE A 1 343 ? -12.227 -2.485 16.304 1.00 91.75 343 ILE A CA 1
ATOM 2695 C C . ILE A 1 343 ? -12.537 -1.924 14.916 1.00 91.75 343 ILE A C 1
ATOM 2697 O O . ILE A 1 343 ? -12.632 -2.642 13.917 1.00 91.75 343 ILE A O 1
ATOM 2701 N N . LEU A 1 344 ? -12.679 -0.604 14.853 1.00 90.31 344 LEU A N 1
ATOM 2702 C CA . LEU A 1 344 ? -12.712 0.155 13.615 1.00 90.31 344 LEU A CA 1
ATOM 2703 C C . LEU A 1 344 ? -11.383 0.891 13.478 1.00 90.31 344 LEU A C 1
ATOM 2705 O O . LEU A 1 344 ? -11.135 1.856 14.201 1.00 90.31 344 LEU A O 1
ATOM 2709 N N . LYS A 1 345 ? -10.551 0.469 12.531 1.00 90.12 345 LYS A N 1
ATOM 2710 C CA . LYS A 1 345 ? -9.364 1.223 12.132 1.00 90.12 345 LYS A CA 1
ATOM 2711 C C . LYS A 1 345 ? -9.729 2.084 10.927 1.00 90.12 345 LYS A C 1
ATOM 2713 O O . LYS A 1 345 ? -10.039 1.541 9.868 1.00 90.12 345 LYS A O 1
ATOM 2718 N N . ALA A 1 346 ? -9.673 3.406 11.060 1.00 87.81 346 ALA A N 1
ATOM 2719 C CA . ALA A 1 346 ? -9.852 4.301 9.919 1.00 87.81 346 ALA A CA 1
ATOM 2720 C C . ALA A 1 346 ? -8.645 4.265 8.966 1.00 87.81 346 ALA A C 1
ATOM 2722 O O . ALA A 1 346 ? -7.536 3.859 9.332 1.00 87.81 346 ALA A O 1
ATOM 2723 N N . GLU A 1 347 ? -8.852 4.740 7.740 1.00 84.75 347 GLU A N 1
ATOM 2724 C CA . GLU A 1 347 ? -7.783 4.896 6.750 1.00 84.75 347 GLU A CA 1
ATOM 2725 C C . GLU A 1 347 ? -6.717 5.902 7.211 1.00 84.75 347 GLU A C 1
ATOM 2727 O O . GLU A 1 347 ? -5.527 5.604 7.125 1.00 84.75 347 GLU A O 1
ATOM 2732 N N . SER A 1 348 ? -7.139 7.023 7.805 1.00 85.62 348 SER A N 1
ATOM 2733 C CA . SER A 1 348 ? -6.276 8.062 8.393 1.00 85.62 348 SER A CA 1
ATOM 2734 C C . SER A 1 348 ? -5.531 7.625 9.658 1.00 85.62 348 SER A C 1
ATOM 2736 O O . SER A 1 348 ? -4.682 8.358 10.152 1.00 85.62 348 SER A O 1
ATOM 2738 N N . CYS A 1 349 ? -5.847 6.455 10.215 1.00 90.19 349 CYS A N 1
ATOM 2739 C CA . CYS A 1 349 ? -5.304 6.017 11.493 1.00 90.19 349 CYS A CA 1
ATOM 2740 C C . CYS A 1 349 ? -3.979 5.261 11.333 1.00 90.19 349 CYS A C 1
ATOM 2742 O O . CYS A 1 349 ? -3.893 4.298 10.562 1.00 90.19 349 CYS A O 1
ATOM 2744 N N . ALA A 1 350 ? -2.976 5.655 12.115 1.00 91.25 350 ALA A N 1
ATOM 2745 C CA . ALA A 1 350 ? -1.765 4.880 12.349 1.00 91.25 350 ALA A CA 1
ATOM 2746 C C . ALA A 1 350 ? -2.009 3.839 13.453 1.00 91.25 350 ALA A C 1
ATOM 2748 O O . ALA A 1 350 ? -2.647 4.140 14.465 1.00 91.25 350 ALA A O 1
ATOM 2749 N N . LEU A 1 351 ? -1.485 2.629 13.267 1.00 93.38 351 LEU A N 1
ATOM 2750 C CA . LEU A 1 351 ? -1.528 1.547 14.252 1.00 93.38 351 LEU A CA 1
ATOM 2751 C C . LEU A 1 351 ? -0.103 1.242 14.717 1.00 93.38 351 LEU A C 1
ATOM 2753 O O . LEU A 1 351 ? 0.765 0.975 13.895 1.00 93.38 351 LEU A O 1
ATOM 2757 N N . GLU A 1 352 ? 0.117 1.207 16.024 1.00 94.19 352 GLU A N 1
ATOM 2758 C CA . GLU A 1 352 ? 1.397 0.844 16.629 1.00 94.19 352 GLU A CA 1
ATOM 2759 C C . GLU A 1 352 ? 1.191 -0.231 17.702 1.00 94.19 352 GLU A C 1
ATOM 2761 O O . GLU A 1 352 ? 0.262 -0.160 18.509 1.00 94.19 352 GLU A O 1
ATOM 2766 N N . CYS A 1 353 ? 2.071 -1.228 17.714 1.00 94.06 353 CYS A N 1
ATOM 2767 C CA . CYS A 1 353 ? 2.203 -2.208 18.780 1.00 94.06 353 CYS A CA 1
ATOM 2768 C C . CYS A 1 353 ? 3.682 -2.292 19.193 1.00 94.06 353 CYS A C 1
ATOM 2770 O O . CYS A 1 353 ? 4.462 -3.006 18.548 1.00 94.06 353 CYS A O 1
ATOM 2772 N N . PRO A 1 354 ? 4.087 -1.546 20.240 1.00 91.19 354 PRO A N 1
ATOM 2773 C CA . PRO A 1 354 ? 5.484 -1.450 20.655 1.00 91.19 354 PRO A CA 1
ATOM 2774 C C . PRO A 1 354 ? 6.094 -2.801 21.029 1.00 91.19 354 PRO A C 1
ATOM 2776 O O . PRO A 1 354 ? 7.241 -3.078 20.689 1.00 91.19 354 PRO A O 1
ATOM 2779 N N . GLU A 1 355 ? 5.332 -3.665 21.703 1.00 91.75 355 GLU A N 1
ATOM 2780 C CA . GLU A 1 355 ? 5.819 -4.964 22.168 1.00 91.75 355 GLU A CA 1
ATOM 2781 C C . GLU A 1 355 ? 6.095 -5.945 21.017 1.00 91.75 355 GLU A C 1
ATOM 2783 O O . GLU A 1 355 ? 6.984 -6.785 21.138 1.00 91.75 355 GLU A O 1
ATOM 2788 N N . LEU A 1 356 ? 5.379 -5.806 19.895 1.00 88.69 356 LEU A N 1
ATOM 2789 C CA . LEU A 1 356 ? 5.584 -6.594 18.673 1.00 88.69 356 LEU A CA 1
ATOM 2790 C C . LEU A 1 356 ? 6.522 -5.901 17.668 1.00 88.69 356 LEU A C 1
ATOM 2792 O O . LEU A 1 356 ? 6.766 -6.438 16.591 1.00 88.69 356 LEU A O 1
ATOM 2796 N N . ASN A 1 357 ? 7.042 -4.707 17.988 1.00 87.94 357 ASN A N 1
ATOM 2797 C CA . ASN A 1 357 ? 7.773 -3.836 17.056 1.00 87.94 357 ASN A CA 1
ATOM 2798 C C . ASN A 1 357 ? 7.028 -3.620 15.726 1.00 87.94 357 ASN A C 1
ATOM 2800 O O . ASN A 1 357 ? 7.636 -3.534 14.658 1.00 87.94 357 ASN A O 1
ATOM 2804 N N . LEU A 1 358 ? 5.699 -3.548 15.791 1.00 89.00 358 LEU A N 1
ATOM 2805 C CA . LEU A 1 358 ? 4.834 -3.372 14.633 1.00 89.00 358 LEU A CA 1
ATOM 2806 C C . LEU A 1 358 ? 4.377 -1.915 14.567 1.00 89.00 358 LEU A C 1
ATOM 2808 O O . LEU A 1 358 ? 3.773 -1.405 15.507 1.00 89.00 358 LEU A O 1
ATOM 2812 N N . SER A 1 359 ? 4.616 -1.262 13.434 1.00 89.88 359 SER A N 1
ATOM 2813 C CA . SER A 1 359 ? 4.078 0.064 13.135 1.00 89.88 359 SER A CA 1
ATOM 2814 C C . SER A 1 359 ? 3.501 0.074 11.726 1.00 89.88 359 SER A C 1
ATOM 2816 O O . SER A 1 359 ? 4.154 -0.340 10.768 1.00 89.88 359 SER A O 1
ATOM 2818 N N . VAL A 1 360 ? 2.253 0.513 11.609 1.00 88.00 360 VAL A N 1
ATOM 2819 C CA . VAL A 1 360 ? 1.490 0.579 10.367 1.00 88.00 360 VAL A CA 1
ATOM 2820 C C . VAL A 1 360 ? 1.069 2.022 10.146 1.00 88.00 360 VAL A C 1
ATOM 2822 O O . VAL A 1 360 ? 0.255 2.577 10.889 1.00 88.00 360 VAL A O 1
ATOM 2825 N N . ASN A 1 361 ? 1.598 2.609 9.078 1.00 86.88 361 ASN A N 1
ATOM 2826 C CA . ASN A 1 361 ? 1.308 3.987 8.707 1.00 86.88 361 ASN A CA 1
ATOM 2827 C C . ASN A 1 361 ? -0.133 4.147 8.186 1.00 86.88 361 ASN A C 1
ATOM 2829 O O . ASN A 1 361 ? -0.698 3.184 7.638 1.00 86.88 361 ASN A O 1
ATOM 2833 N N . PRO A 1 362 ? -0.715 5.358 8.292 1.00 82.69 362 PRO A N 1
ATOM 2834 C CA . PRO A 1 362 ? -1.990 5.692 7.659 1.00 82.69 362 PRO A CA 1
ATOM 2835 C C . PRO A 1 362 ? -2.022 5.281 6.178 1.00 82.69 362 PRO A C 1
ATOM 2837 O O . PRO A 1 362 ? -1.004 5.308 5.489 1.00 82.69 362 PRO A O 1
ATOM 2840 N N . GLY A 1 363 ? -3.180 4.832 5.695 1.00 77.25 363 GLY A N 1
ATOM 2841 C CA . GLY A 1 363 ? -3.380 4.352 4.320 1.00 77.25 363 GLY A CA 1
ATOM 2842 C C . GLY A 1 363 ? -2.971 2.894 4.041 1.00 77.25 363 GLY A C 1
ATOM 2843 O O . GLY A 1 363 ? -3.571 2.263 3.177 1.00 77.25 363 GLY A O 1
ATOM 2844 N N . THR A 1 364 ? -2.040 2.301 4.800 1.00 72.50 364 THR A N 1
ATOM 2845 C CA . THR A 1 364 ? -1.450 0.977 4.472 1.00 72.50 364 THR A CA 1
ATOM 2846 C C . THR A 1 364 ? -2.453 -0.191 4.470 1.00 72.50 364 THR A C 1
ATOM 2848 O O . THR A 1 364 ? -2.377 -1.063 3.612 1.00 72.50 364 THR A O 1
ATOM 2851 N N . LEU A 1 365 ? -3.409 -0.213 5.410 1.00 73.06 365 LEU A N 1
ATOM 2852 C CA . LEU A 1 365 ? -4.442 -1.268 5.528 1.00 73.06 365 LEU A CA 1
ATOM 2853 C C . LEU A 1 365 ? -5.845 -0.805 5.086 1.00 73.06 365 LEU A C 1
ATOM 2855 O O . LEU A 1 365 ? -6.794 -1.594 5.076 1.00 73.06 365 LEU A O 1
ATOM 2859 N N . GLY A 1 366 ? -5.988 0.480 4.747 1.00 78.69 366 GLY A N 1
ATOM 2860 C CA . GLY A 1 366 ? -7.281 1.136 4.538 1.00 78.69 366 GLY A CA 1
ATOM 2861 C C . GLY A 1 366 ? -8.170 1.191 5.792 1.00 78.69 366 GLY A C 1
ATOM 2862 O O . GLY A 1 366 ? -7.722 0.933 6.914 1.00 78.69 366 GLY A O 1
ATOM 2863 N N . GLY A 1 367 ? -9.440 1.558 5.586 1.00 81.44 367 GLY A N 1
ATOM 2864 C CA . GLY A 1 367 ? -10.492 1.525 6.606 1.00 81.44 367 GLY A CA 1
ATOM 2865 C C . GLY A 1 367 ? -11.070 0.118 6.794 1.00 81.44 367 GLY A C 1
ATOM 2866 O O . GLY A 1 367 ? -11.465 -0.528 5.816 1.00 81.44 367 GLY A O 1
ATOM 2867 N N . ARG A 1 368 ? -11.127 -0.372 8.037 1.00 82.44 368 ARG A N 1
ATOM 2868 C CA . ARG A 1 368 ? -11.560 -1.740 8.372 1.00 82.44 368 ARG A CA 1
ATOM 2869 C C . ARG A 1 368 ? -12.364 -1.784 9.662 1.00 82.44 368 ARG A C 1
ATOM 2871 O O . ARG A 1 368 ? -11.960 -1.190 10.656 1.00 82.44 368 ARG A O 1
ATOM 2878 N N . PHE A 1 369 ? -13.450 -2.553 9.643 1.00 86.12 369 PHE A N 1
ATOM 2879 C CA . PHE A 1 369 ? -14.221 -2.941 10.822 1.00 86.12 369 PHE A CA 1
ATOM 2880 C C . PHE A 1 369 ? -14.066 -4.452 11.021 1.00 86.12 369 PHE A C 1
ATOM 2882 O O . PHE A 1 369 ? -14.447 -5.225 10.142 1.00 86.12 369 PHE A O 1
ATOM 2889 N N . THR A 1 370 ? -13.426 -4.860 12.112 1.00 90.00 370 THR A N 1
ATOM 2890 C CA . THR A 1 370 ? -13.057 -6.255 12.405 1.00 90.00 370 THR A CA 1
ATOM 2891 C C . THR A 1 370 ? -12.912 -6.443 13.920 1.00 90.00 370 THR A C 1
ATOM 2893 O O . THR A 1 370 ? -13.315 -5.566 14.677 1.00 90.00 370 THR A O 1
ATOM 2896 N N . THR A 1 371 ? -12.340 -7.554 14.379 1.00 93.81 371 THR A N 1
ATOM 2897 C CA . THR A 1 371 ? -11.898 -7.739 15.769 1.00 93.81 371 THR A CA 1
ATOM 2898 C C . THR A 1 371 ? -10.405 -7.453 15.919 1.00 93.81 371 THR A C 1
ATOM 2900 O O . THR A 1 371 ? -9.670 -7.409 14.930 1.00 93.81 371 THR A O 1
ATOM 2903 N N . VAL A 1 372 ? -9.918 -7.270 17.147 1.00 94.25 372 VAL A N 1
ATOM 2904 C CA . VAL A 1 372 ? -8.474 -7.105 17.406 1.00 94.25 372 VAL A CA 1
ATOM 2905 C C . VAL A 1 372 ? -7.670 -8.301 16.875 1.00 94.25 372 VAL A C 1
ATOM 2907 O O . VAL A 1 372 ? -6.644 -8.115 16.219 1.00 94.25 372 VAL A O 1
ATOM 2910 N N . GLU A 1 373 ? -8.174 -9.518 17.081 1.00 94.38 373 GLU A N 1
ATOM 2911 C CA . GLU A 1 373 ? -7.628 -10.748 16.496 1.00 94.38 373 GLU A CA 1
ATOM 2912 C C . GLU A 1 373 ? -7.607 -10.695 14.964 1.00 94.38 373 GLU A C 1
ATOM 2914 O O . GLU A 1 373 ? -6.582 -10.979 14.340 1.00 94.38 373 GLU A O 1
ATOM 2919 N N . GLY A 1 374 ? -8.727 -10.305 14.348 1.00 91.50 374 GLY A N 1
ATOM 2920 C CA . GLY A 1 374 ? -8.851 -10.219 12.896 1.00 91.50 374 GLY A CA 1
ATOM 2921 C C . GLY A 1 374 ? -7.909 -9.181 12.289 1.00 91.50 374 GLY A C 1
ATOM 2922 O O . GLY A 1 374 ? -7.340 -9.424 11.228 1.00 91.50 374 GLY A O 1
ATOM 2923 N N . LEU A 1 375 ? -7.688 -8.056 12.976 1.00 91.69 375 LEU A N 1
ATOM 2924 C CA . LEU A 1 375 ? -6.737 -7.027 12.558 1.00 91.69 375 LEU A CA 1
ATOM 2925 C C . LEU A 1 375 ? -5.297 -7.558 12.558 1.00 91.69 375 LEU A C 1
ATOM 2927 O O . LEU A 1 375 ? -4.585 -7.364 11.577 1.00 91.69 375 LEU A O 1
ATOM 2931 N N . LEU A 1 376 ? -4.872 -8.252 13.620 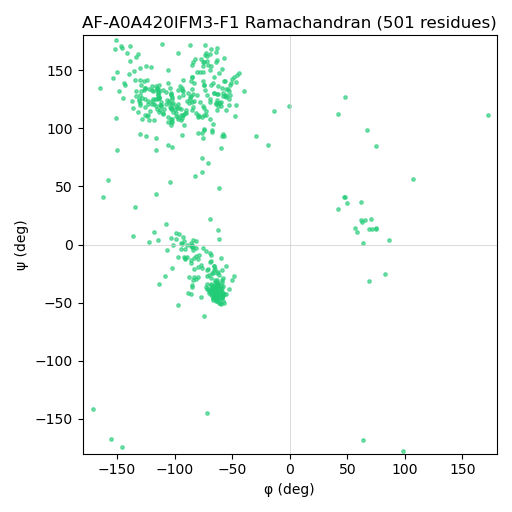1.00 92.19 376 LEU A N 1
ATOM 2932 C CA . LEU A 1 376 ? -3.529 -8.842 13.690 1.00 92.19 376 LEU A CA 1
ATOM 2933 C C . LEU A 1 376 ? -3.342 -9.989 12.699 1.00 92.19 376 LEU A C 1
ATOM 2935 O O . LEU A 1 376 ? -2.302 -10.066 12.053 1.00 92.19 376 LEU A O 1
ATOM 2939 N N . THR A 1 377 ? -4.356 -10.841 12.543 1.00 90.88 377 THR A N 1
ATOM 2940 C CA . THR A 1 377 ? -4.360 -11.924 11.550 1.00 90.88 377 THR A CA 1
ATOM 2941 C C . THR A 1 377 ? -4.191 -11.356 10.147 1.00 90.88 377 THR A C 1
ATOM 2943 O O . THR A 1 377 ? -3.366 -11.839 9.382 1.00 90.88 377 THR A O 1
ATOM 2946 N N . GLN A 1 378 ? -4.900 -10.272 9.831 1.00 85.62 378 GLN A N 1
ATOM 2947 C CA . GLN A 1 378 ? -4.755 -9.600 8.548 1.00 85.62 378 GLN A CA 1
ATOM 2948 C C . GLN A 1 378 ? -3.369 -8.977 8.374 1.00 85.62 378 GLN A C 1
ATOM 2950 O O . GLN A 1 378 ? -2.765 -9.162 7.327 1.00 85.62 378 GLN A O 1
ATOM 2955 N N . VAL A 1 379 ? -2.833 -8.285 9.386 1.00 88.25 379 VAL A N 1
ATOM 2956 C CA . VAL A 1 379 ? -1.461 -7.751 9.322 1.00 88.25 379 VAL A CA 1
ATOM 2957 C C . VAL A 1 379 ? -0.454 -8.870 9.075 1.00 88.25 379 VAL A C 1
ATOM 2959 O O . VAL A 1 379 ? 0.436 -8.717 8.243 1.00 88.25 379 VAL A O 1
ATOM 2962 N N . ARG A 1 380 ? -0.602 -9.999 9.770 1.00 87.44 380 ARG A N 1
ATOM 2963 C CA . ARG A 1 380 ? 0.238 -11.181 9.591 1.00 87.44 380 ARG A CA 1
ATOM 2964 C C . ARG A 1 380 ? 0.146 -11.712 8.166 1.00 87.44 380 ARG A C 1
ATOM 2966 O O . ARG A 1 380 ? 1.177 -11.917 7.541 1.00 87.44 380 ARG A O 1
ATOM 2973 N N . ASP A 1 381 ? -1.064 -11.918 7.657 1.00 83.75 381 ASP A N 1
ATOM 2974 C CA . ASP A 1 381 ? -1.300 -12.495 6.334 1.00 83.75 381 ASP A CA 1
ATOM 2975 C C . ASP A 1 381 ? -0.828 -11.547 5.222 1.00 83.75 381 ASP A C 1
ATOM 2977 O O . ASP A 1 381 ? -0.177 -11.986 4.275 1.00 83.75 381 ASP A O 1
ATOM 2981 N N . ASP A 1 382 ? -1.080 -10.244 5.362 1.00 79.12 382 ASP A N 1
ATOM 2982 C CA . ASP A 1 382 ? -0.593 -9.216 4.443 1.00 79.12 382 ASP A CA 1
ATOM 2983 C C . ASP A 1 382 ? 0.940 -9.155 4.482 1.00 79.12 382 ASP A C 1
ATOM 2985 O O . ASP A 1 382 ? 1.575 -9.060 3.434 1.00 79.12 382 ASP A O 1
ATOM 2989 N N . LEU A 1 383 ? 1.574 -9.256 5.654 1.00 79.19 383 LEU A N 1
ATOM 2990 C CA . LEU A 1 383 ? 3.033 -9.313 5.756 1.00 79.19 383 LEU A CA 1
ATOM 2991 C C . LEU A 1 383 ? 3.598 -10.630 5.226 1.00 79.19 383 LEU A C 1
ATOM 2993 O O . LEU A 1 383 ? 4.585 -10.576 4.517 1.00 79.19 383 LEU A O 1
ATOM 2997 N N . HIS A 1 384 ? 2.984 -11.789 5.461 1.00 74.62 384 HIS A N 1
ATOM 2998 C CA . HIS A 1 384 ? 3.406 -13.054 4.844 1.00 74.62 384 HIS A CA 1
ATOM 2999 C C . HIS A 1 384 ? 3.288 -13.023 3.321 1.00 74.62 384 HIS A C 1
ATOM 3001 O O . HIS A 1 384 ? 4.115 -13.601 2.620 1.00 74.62 384 HIS A O 1
ATOM 3007 N N . GLN A 1 385 ? 2.277 -12.331 2.793 1.00 65.88 385 GLN A N 1
ATOM 3008 C CA . GLN A 1 385 ? 2.178 -12.078 1.361 1.00 65.88 385 GLN A CA 1
ATOM 3009 C C . GLN A 1 385 ? 3.278 -11.122 0.894 1.00 65.88 385 GLN A C 1
ATOM 3011 O O . GLN A 1 385 ? 3.848 -11.354 -0.168 1.00 65.88 385 GLN A O 1
ATOM 3016 N N . ASN A 1 386 ? 3.580 -10.080 1.681 1.00 64.00 386 ASN A N 1
ATOM 3017 C CA . ASN A 1 386 ? 4.517 -9.004 1.342 1.00 64.00 386 ASN A CA 1
ATOM 3018 C C . ASN A 1 386 ? 5.999 -9.279 1.653 1.00 64.00 386 ASN A C 1
ATOM 3020 O O . ASN A 1 386 ? 6.889 -8.593 1.148 1.00 64.00 386 ASN A O 1
ATOM 3024 N N . VAL A 1 387 ? 6.281 -10.283 2.464 1.00 60.81 387 VAL A N 1
ATOM 3025 C CA . VAL A 1 387 ? 7.601 -10.627 2.971 1.00 60.81 387 VAL A CA 1
ATOM 3026 C C . VAL A 1 387 ? 7.827 -12.082 2.623 1.00 60.81 387 VAL A C 1
ATOM 3028 O O . VAL A 1 387 ? 7.084 -12.947 3.068 1.00 60.81 387 VAL A O 1
ATOM 3031 N N . PHE A 1 388 ? 8.861 -12.320 1.815 1.00 50.12 388 PHE A N 1
ATOM 3032 C CA . PHE A 1 388 ? 9.390 -13.623 1.417 1.00 50.12 388 PHE A CA 1
ATOM 3033 C C . PHE A 1 388 ? 8.884 -14.820 2.234 1.00 50.12 388 PHE A C 1
ATOM 3035 O O . PHE A 1 388 ? 9.224 -14.973 3.402 1.00 50.12 388 PHE A O 1
ATOM 3042 N N . ASP A 1 389 ? 8.153 -15.684 1.533 1.00 49.25 389 ASP A N 1
ATOM 3043 C CA . ASP A 1 389 ? 7.786 -17.067 1.838 1.00 49.25 389 ASP A CA 1
ATOM 3044 C C . ASP A 1 389 ? 8.664 -17.748 2.911 1.00 49.25 389 ASP A C 1
ATOM 3046 O O . ASP A 1 389 ? 9.649 -18.435 2.617 1.00 49.25 389 ASP A O 1
ATOM 3050 N N . VAL A 1 390 ? 8.299 -17.540 4.179 1.00 47.53 390 VAL A N 1
ATOM 3051 C CA . VAL A 1 390 ? 8.829 -18.311 5.310 1.00 47.53 390 VAL A CA 1
ATOM 3052 C C . VAL A 1 390 ? 8.241 -19.734 5.276 1.00 47.53 390 VAL A C 1
ATOM 3054 O O . VAL A 1 390 ? 8.862 -20.665 5.782 1.00 47.53 390 VAL A O 1
ATOM 3057 N N . GLU A 1 391 ? 7.101 -19.942 4.607 1.00 41.62 391 GLU A N 1
ATOM 3058 C CA . GLU A 1 391 ? 6.382 -21.222 4.546 1.00 41.62 391 GLU A CA 1
ATOM 3059 C C . GLU A 1 391 ? 6.981 -22.229 3.548 1.00 41.62 391 GLU A C 1
ATOM 3061 O O . GLU A 1 391 ? 6.948 -23.439 3.799 1.00 41.62 391 GLU A O 1
ATOM 3066 N N . ALA A 1 392 ? 7.644 -21.776 2.478 1.00 45.53 392 ALA A N 1
ATOM 3067 C CA . ALA A 1 392 ? 8.447 -22.641 1.605 1.00 45.53 392 ALA A CA 1
ATOM 3068 C C . ALA A 1 392 ? 9.591 -23.363 2.346 1.00 45.53 392 ALA A C 1
ATOM 3070 O O . ALA A 1 392 ? 10.187 -24.293 1.797 1.00 45.53 392 ALA A O 1
ATOM 3071 N N . PHE A 1 393 ? 9.897 -22.982 3.593 1.00 43.53 393 PHE A N 1
ATOM 3072 C CA . PHE A 1 393 ? 10.910 -23.652 4.406 1.00 43.53 393 PHE A CA 1
ATOM 3073 C C . PHE A 1 393 ? 10.422 -24.907 5.128 1.00 43.53 393 PHE A C 1
ATOM 3075 O O . PHE A 1 393 ? 11.244 -25.790 5.367 1.00 43.53 393 PHE A O 1
ATOM 3082 N N . GLU A 1 394 ? 9.137 -25.033 5.472 1.00 42.56 394 GLU A N 1
ATOM 3083 C CA . GLU A 1 394 ? 8.681 -26.176 6.283 1.00 42.56 394 GLU A CA 1
ATOM 3084 C C . GLU A 1 394 ? 8.313 -27.400 5.436 1.00 42.56 394 GLU A C 1
ATOM 3086 O O . GLU A 1 394 ? 8.512 -28.535 5.867 1.00 42.56 394 GLU A O 1
ATOM 3091 N N . ASN A 1 395 ? 7.879 -27.194 4.189 1.00 38.94 395 ASN A N 1
ATOM 3092 C CA . ASN A 1 395 ? 7.460 -28.286 3.304 1.00 38.94 395 ASN A CA 1
ATOM 3093 C C . ASN A 1 395 ? 8.570 -28.837 2.391 1.00 38.94 395 ASN A C 1
ATOM 3095 O O . ASN A 1 395 ? 8.315 -29.735 1.584 1.00 38.94 395 ASN A O 1
ATOM 3099 N N . SER A 1 396 ? 9.824 -28.395 2.546 1.00 40.31 396 SER A N 1
ATOM 3100 C CA . SER A 1 396 ? 10.971 -29.011 1.862 1.00 40.31 396 SER A CA 1
ATOM 3101 C C . SER A 1 396 ? 11.464 -30.261 2.605 1.00 40.31 396 SER A C 1
ATOM 3103 O O . SER A 1 396 ? 12.620 -30.383 3.000 1.00 40.31 396 SER A O 1
ATOM 3105 N N . ALA A 1 397 ? 10.582 -31.250 2.763 1.00 38.59 397 ALA A N 1
ATOM 3106 C CA . ALA A 1 397 ? 10.996 -32.619 3.085 1.00 38.59 397 ALA A CA 1
ATOM 3107 C C . ALA A 1 397 ? 11.732 -33.293 1.903 1.00 38.59 397 ALA A C 1
ATOM 3109 O O . ALA A 1 397 ? 12.300 -34.372 2.059 1.00 38.59 397 ALA A O 1
ATOM 3110 N N . ASN A 1 398 ? 11.761 -32.644 0.732 1.00 36.50 398 ASN A N 1
ATOM 3111 C CA . ASN A 1 398 ? 12.333 -33.170 -0.504 1.00 36.50 398 ASN A CA 1
ATOM 3112 C C . ASN A 1 398 ? 13.532 -32.355 -1.010 1.00 36.50 398 ASN A C 1
ATOM 3114 O O . ASN A 1 398 ? 13.606 -32.105 -2.205 1.00 36.50 398 ASN A O 1
ATOM 3118 N N . GLY A 1 399 ? 14.458 -31.956 -0.127 1.00 33.00 399 GLY A N 1
ATOM 3119 C CA . GLY A 1 399 ? 15.896 -31.779 -0.421 1.00 33.00 399 GLY A CA 1
ATOM 3120 C C . GLY A 1 399 ? 16.304 -31.120 -1.749 1.00 33.00 399 GLY A C 1
ATOM 3121 O O . GLY A 1 399 ? 17.345 -31.469 -2.302 1.00 33.00 399 GLY A O 1
ATOM 3122 N N . CYS A 1 400 ? 15.496 -30.208 -2.285 1.00 33.16 400 CYS A N 1
ATOM 3123 C CA . CYS A 1 400 ? 15.726 -29.556 -3.564 1.00 33.16 400 CYS A CA 1
ATOM 3124 C C . CYS A 1 400 ? 15.933 -28.076 -3.277 1.00 33.16 400 CYS A C 1
ATOM 3126 O O . CYS A 1 400 ? 15.015 -27.263 -3.338 1.00 33.16 400 CYS A O 1
ATOM 3128 N N . ASP A 1 401 ? 17.167 -27.777 -2.885 1.00 38.00 401 ASP A N 1
ATOM 3129 C CA . ASP A 1 401 ? 17.682 -26.448 -2.571 1.00 38.00 401 ASP A CA 1
ATOM 3130 C C . ASP A 1 401 ? 17.935 -25.684 -3.882 1.00 38.00 401 ASP A C 1
ATOM 3132 O O . ASP A 1 401 ? 19.066 -25.414 -4.283 1.00 38.00 401 ASP A O 1
ATOM 3136 N N . ILE A 1 402 ? 16.870 -25.448 -4.653 1.00 36.22 402 ILE A N 1
ATOM 3137 C CA . ILE A 1 402 ? 16.960 -24.744 -5.932 1.00 36.22 402 ILE A CA 1
ATOM 3138 C C . ILE A 1 402 ? 16.388 -23.340 -5.756 1.00 36.22 402 ILE A C 1
ATOM 3140 O O . ILE A 1 402 ? 15.230 -23.067 -6.060 1.00 36.22 402 ILE A O 1
ATOM 3144 N N . GLY A 1 403 ? 17.269 -22.444 -5.302 1.00 40.44 403 GLY A N 1
ATOM 3145 C CA . GLY A 1 403 ? 17.282 -21.058 -5.761 1.00 40.44 403 GLY A CA 1
ATOM 3146 C C . GLY A 1 403 ? 16.787 -19.989 -4.793 1.00 40.44 403 GLY A C 1
ATOM 3147 O O . GLY A 1 403 ? 15.920 -19.221 -5.195 1.00 40.44 403 GLY A O 1
ATOM 3148 N N . ARG A 1 404 ? 17.355 -19.871 -3.580 1.00 43.91 404 ARG A N 1
ATOM 3149 C CA . ARG A 1 404 ? 17.200 -18.666 -2.727 1.00 43.91 404 ARG A CA 1
ATOM 3150 C C . ARG A 1 404 ? 18.325 -18.511 -1.680 1.00 43.91 404 ARG A C 1
ATOM 3152 O O . ARG A 1 404 ? 18.070 -18.337 -0.495 1.00 43.91 404 ARG A O 1
ATOM 3159 N N . ASP A 1 405 ? 19.577 -18.493 -2.140 1.00 42.38 405 ASP A N 1
ATOM 3160 C CA . ASP A 1 405 ? 20.770 -18.226 -1.303 1.00 42.38 405 ASP A CA 1
ATOM 3161 C C . ASP A 1 405 ? 21.030 -16.721 -1.059 1.00 42.38 405 ASP A C 1
ATOM 3163 O O . ASP A 1 405 ? 22.040 -16.344 -0.469 1.00 42.38 405 ASP A O 1
ATOM 3167 N N . SER A 1 406 ? 20.157 -15.833 -1.546 1.00 51.91 406 SER A N 1
ATOM 3168 C CA . SER A 1 406 ? 20.414 -14.382 -1.587 1.00 51.91 406 SER A CA 1
ATOM 3169 C C . SER A 1 406 ? 19.867 -13.587 -0.397 1.00 51.91 406 SER A C 1
ATOM 3171 O O . SER A 1 406 ? 20.119 -12.389 -0.329 1.00 51.91 406 SER A O 1
ATOM 3173 N N . ILE A 1 407 ? 19.140 -14.213 0.535 1.00 55.03 407 ILE A N 1
ATOM 3174 C CA . ILE A 1 407 ? 18.650 -13.532 1.745 1.00 55.03 407 ILE A CA 1
ATOM 3175 C C . ILE A 1 407 ? 19.620 -13.803 2.887 1.00 55.03 407 ILE A C 1
ATOM 3177 O O . ILE A 1 407 ? 19.912 -14.959 3.198 1.00 55.03 407 ILE A O 1
ATOM 3181 N N . ASP A 1 408 ? 20.087 -12.732 3.529 1.00 65.50 408 ASP A N 1
ATOM 3182 C CA . ASP A 1 408 ? 20.935 -12.824 4.714 1.00 65.50 408 ASP A CA 1
ATOM 3183 C C . ASP A 1 408 ? 20.259 -13.721 5.779 1.00 65.50 408 ASP A C 1
ATOM 3185 O O . ASP A 1 408 ? 19.113 -13.458 6.177 1.00 65.50 408 ASP A O 1
ATOM 3189 N N . PRO A 1 409 ? 20.938 -14.777 6.269 1.00 70.38 409 PRO A N 1
ATOM 3190 C CA . PRO A 1 409 ? 20.431 -15.636 7.336 1.00 70.38 409 PRO A CA 1
ATOM 3191 C C . PRO A 1 409 ? 19.927 -14.866 8.566 1.00 70.38 409 PRO A C 1
ATOM 3193 O O . PRO A 1 409 ? 18.996 -15.323 9.235 1.00 70.38 409 PRO A O 1
ATOM 3196 N N . GLN A 1 410 ? 20.503 -13.694 8.858 1.00 73.69 410 GLN A N 1
ATOM 3197 C CA . GLN A 1 410 ? 20.058 -12.830 9.949 1.00 73.69 410 GLN A CA 1
ATOM 3198 C C . GLN A 1 410 ? 18.664 -12.255 9.683 1.00 73.69 410 GLN A C 1
ATOM 3200 O O . GLN A 1 410 ? 17.793 -12.376 10.544 1.00 73.69 410 GLN A O 1
ATOM 3205 N N . VAL A 1 411 ? 18.415 -11.715 8.487 1.00 73.06 411 VAL A N 1
ATOM 3206 C CA . VAL A 1 411 ? 17.111 -11.146 8.097 1.00 73.06 411 VAL A CA 1
ATOM 3207 C C . VAL A 1 411 ? 16.019 -12.213 8.155 1.00 73.06 411 VAL A C 1
ATOM 3209 O O . VAL A 1 411 ? 14.933 -11.968 8.680 1.00 73.06 411 VAL A O 1
ATOM 3212 N N . LYS A 1 412 ? 16.337 -13.436 7.715 1.00 71.94 412 LYS A N 1
ATOM 3213 C CA . LYS A 1 412 ? 15.429 -14.583 7.817 1.00 71.94 412 LYS A CA 1
ATOM 3214 C C . LYS A 1 412 ? 15.055 -14.906 9.267 1.00 71.94 412 LYS A C 1
ATOM 3216 O O . LYS A 1 412 ? 13.892 -15.179 9.553 1.00 71.94 412 LYS A O 1
ATOM 3221 N N . SER A 1 413 ? 16.026 -14.880 10.182 1.00 80.31 413 SER A N 1
ATOM 3222 C CA . SER A 1 413 ? 15.765 -15.143 11.603 1.00 80.31 413 SER A CA 1
ATOM 3223 C C . SER A 1 413 ? 14.899 -14.059 12.250 1.00 80.31 413 SER A C 1
ATOM 3225 O O . SER A 1 413 ? 14.012 -14.381 13.036 1.00 80.31 413 SER A O 1
ATOM 3227 N N . THR A 1 414 ? 15.096 -12.793 11.869 1.00 82.75 414 THR A N 1
ATOM 3228 C CA . THR A 1 414 ? 14.300 -11.664 12.363 1.00 82.75 414 THR A CA 1
ATOM 3229 C C . THR A 1 414 ? 12.836 -11.804 11.966 1.00 82.75 414 THR A C 1
ATOM 3231 O O . THR A 1 414 ? 11.964 -11.705 12.825 1.00 82.75 414 THR A O 1
ATOM 3234 N N . TRP A 1 415 ? 12.564 -12.099 10.691 1.00 81.75 415 TRP A N 1
ATOM 3235 C CA . TRP A 1 415 ? 11.196 -12.293 10.207 1.00 81.75 415 TRP A CA 1
ATOM 3236 C C . TRP A 1 415 ? 10.510 -13.484 10.853 1.00 81.75 415 TRP A C 1
ATOM 3238 O O . TRP A 1 415 ? 9.363 -13.366 11.270 1.00 81.75 415 TRP A O 1
ATOM 3248 N N . LYS A 1 416 ? 11.220 -14.607 10.999 1.00 83.94 416 LYS A N 1
ATOM 3249 C CA . LYS A 1 416 ? 10.676 -15.771 11.697 1.00 83.94 416 LYS A CA 1
ATOM 3250 C C . LYS A 1 416 ? 10.254 -15.421 13.127 1.00 83.94 416 LYS A C 1
ATOM 3252 O O . LYS A 1 416 ? 9.113 -15.664 13.492 1.00 83.94 416 LYS A O 1
ATOM 3257 N N . ASN A 1 417 ? 11.139 -14.782 13.895 1.00 87.00 417 ASN A N 1
ATOM 3258 C CA . ASN A 1 417 ? 10.835 -14.389 15.272 1.00 87.00 417 ASN A CA 1
ATOM 3259 C C . ASN A 1 417 ? 9.644 -13.420 15.350 1.00 87.00 417 ASN A C 1
ATOM 3261 O O . ASN A 1 417 ? 8.844 -13.508 16.275 1.00 87.00 417 ASN A O 1
ATOM 3265 N N . PHE A 1 418 ? 9.526 -12.501 14.391 1.00 88.94 418 PHE A N 1
ATOM 3266 C CA . PHE A 1 418 ? 8.408 -11.565 14.317 1.00 88.94 418 PHE A CA 1
ATOM 3267 C C . PHE A 1 418 ? 7.069 -12.272 14.043 1.00 88.94 418 PHE A C 1
ATOM 3269 O O . PHE A 1 418 ? 6.090 -12.010 14.740 1.00 88.94 418 PHE A O 1
ATOM 3276 N N . PHE A 1 419 ? 7.022 -13.198 13.079 1.00 89.12 419 PHE A N 1
ATOM 3277 C CA . PHE A 1 419 ? 5.806 -13.968 12.792 1.00 89.12 419 PHE A CA 1
ATOM 3278 C C . PHE A 1 419 ? 5.419 -14.889 13.952 1.00 89.12 419 PHE A C 1
ATOM 3280 O O . PHE A 1 419 ? 4.248 -14.918 14.327 1.00 89.12 419 PHE A O 1
ATOM 3287 N N . ASP A 1 420 ? 6.398 -15.543 14.585 1.00 89.69 420 ASP A N 1
ATOM 3288 C CA . ASP A 1 420 ? 6.171 -16.364 15.779 1.00 89.69 420 ASP A CA 1
ATOM 3289 C C . ASP A 1 420 ? 5.538 -15.522 16.911 1.00 89.69 420 ASP A C 1
ATOM 3291 O O . ASP A 1 420 ? 4.563 -15.944 17.533 1.00 89.69 420 ASP A O 1
ATOM 3295 N N . GLN A 1 421 ? 6.027 -14.293 17.135 1.00 90.94 421 GLN A N 1
ATOM 3296 C CA . GLN A 1 421 ? 5.465 -13.369 18.131 1.00 90.94 421 GLN A CA 1
ATOM 3297 C C . GLN A 1 421 ? 4.035 -12.928 17.803 1.00 90.94 421 GLN A C 1
ATOM 3299 O O . GLN A 1 421 ? 3.186 -12.882 18.696 1.00 90.94 421 GLN A O 1
ATOM 3304 N N . ILE A 1 422 ? 3.743 -12.614 16.537 1.00 91.44 422 ILE A N 1
ATOM 3305 C CA . ILE A 1 422 ? 2.382 -12.262 16.117 1.00 91.44 422 ILE A CA 1
ATOM 3306 C C . ILE A 1 422 ? 1.434 -13.452 16.293 1.00 91.44 422 ILE A C 1
ATOM 3308 O O . ILE A 1 422 ? 0.322 -13.275 16.790 1.00 91.44 422 ILE A O 1
ATOM 3312 N N . ASP A 1 423 ? 1.861 -14.667 15.955 1.00 91.38 423 ASP A N 1
ATOM 3313 C CA . ASP A 1 423 ? 1.048 -15.868 16.142 1.00 91.38 423 ASP A CA 1
ATOM 3314 C C . ASP A 1 423 ? 0.773 -16.167 17.622 1.00 91.38 423 ASP A C 1
ATOM 3316 O O . ASP A 1 423 ? -0.332 -16.586 17.976 1.00 91.38 423 ASP A O 1
ATOM 3320 N N . GLU A 1 424 ? 1.748 -15.949 18.507 1.00 91.75 424 GLU A N 1
ATOM 3321 C CA . GLU A 1 424 ? 1.547 -16.041 19.959 1.00 91.75 424 GLU A CA 1
ATOM 3322 C C . GLU A 1 424 ? 0.568 -14.974 20.475 1.00 91.75 424 GLU A C 1
ATOM 3324 O O . GLU A 1 424 ? -0.287 -15.273 21.319 1.00 91.75 424 GLU A O 1
ATOM 3329 N N . ALA A 1 425 ? 0.641 -13.753 19.937 1.00 91.56 425 ALA A N 1
ATOM 3330 C CA . ALA A 1 425 ? -0.287 -12.667 20.245 1.00 91.56 425 ALA A CA 1
ATOM 3331 C C . ALA A 1 425 ? -1.722 -12.985 19.794 1.00 91.56 425 ALA A C 1
ATOM 3333 O O . ALA A 1 425 ? -2.650 -12.848 20.591 1.00 91.56 425 ALA A O 1
ATOM 3334 N N . ILE A 1 426 ? -1.908 -13.498 18.573 1.00 91.81 426 ILE A N 1
ATOM 3335 C CA . ILE A 1 426 ? -3.215 -13.923 18.037 1.00 91.81 426 ILE A CA 1
ATOM 3336 C C . ILE A 1 426 ? -3.807 -15.069 18.872 1.00 91.81 426 ILE A C 1
ATOM 3338 O O . ILE A 1 426 ? -5.006 -15.096 19.133 1.00 91.81 426 ILE A O 1
ATOM 3342 N N . LYS A 1 427 ? -2.974 -15.993 19.370 1.00 90.25 427 LYS A N 1
ATOM 3343 C CA . LYS A 1 427 ? -3.408 -17.081 20.271 1.00 90.25 427 LYS A CA 1
ATOM 3344 C C . LYS A 1 427 ? -3.746 -16.606 21.692 1.00 90.25 427 LYS A C 1
ATOM 3346 O O . LYS A 1 427 ? -4.181 -17.422 22.507 1.00 90.25 427 LYS A O 1
ATOM 3351 N N . GLY A 1 428 ? -3.516 -15.333 22.020 1.00 87.62 428 GLY A N 1
ATOM 3352 C CA . GLY A 1 428 ? -3.728 -14.774 23.358 1.00 87.62 428 GLY A CA 1
ATOM 3353 C C . GLY A 1 428 ? -2.718 -15.256 24.401 1.00 87.62 428 GLY A C 1
ATOM 3354 O O . GLY A 1 428 ? -3.015 -15.243 25.595 1.00 87.62 428 GLY A O 1
ATOM 3355 N N . GLN A 1 429 ? -1.541 -15.717 23.965 1.00 87.50 429 GLN A N 1
ATOM 3356 C CA . GLN A 1 429 ? -0.461 -16.179 24.849 1.00 87.50 429 GLN A CA 1
ATOM 3357 C C . GLN A 1 429 ? 0.514 -15.055 25.220 1.00 87.50 429 GLN A C 1
ATOM 3359 O O . GLN A 1 429 ? 1.307 -15.203 26.149 1.00 87.50 429 GLN A O 1
ATOM 3364 N N . PHE A 1 430 ? 0.419 -13.925 24.524 1.00 84.81 430 PHE A N 1
ATOM 3365 C CA . PHE A 1 430 ? 1.256 -12.752 24.697 1.00 84.81 430 PHE A CA 1
ATOM 3366 C C . PHE A 1 430 ? 0.381 -11.537 25.022 1.00 84.81 430 PHE A C 1
ATOM 3368 O O . PHE A 1 430 ? -0.651 -11.328 24.386 1.00 84.81 430 PHE A O 1
ATOM 3375 N N . GLN A 1 431 ? 0.775 -10.752 26.028 1.00 92.75 431 GLN A N 1
ATOM 3376 C CA . GLN A 1 431 ? 0.111 -9.492 26.371 1.00 92.75 431 GLN A CA 1
ATOM 3377 C C . GLN A 1 431 ? 0.816 -8.350 25.657 1.00 92.75 431 GLN A C 1
ATOM 3379 O O . GLN A 1 431 ? 2.042 -8.260 25.698 1.00 92.75 431 GLN A O 1
ATOM 3384 N N . PHE A 1 432 ? 0.045 -7.471 25.035 1.00 95.12 432 PHE A N 1
ATOM 3385 C CA . PHE A 1 432 ? 0.580 -6.386 24.224 1.00 95.12 432 PHE A CA 1
ATOM 3386 C C . PHE A 1 432 ? -0.365 -5.193 24.220 1.00 95.12 432 PHE A C 1
ATOM 3388 O O . PHE A 1 432 ? -1.521 -5.279 24.648 1.00 95.12 432 PHE A O 1
ATOM 3395 N N . THR A 1 433 ? 0.132 -4.069 23.721 1.00 96.38 433 THR A N 1
ATOM 3396 C CA . THR A 1 433 ? -0.636 -2.836 23.626 1.00 96.38 433 THR A CA 1
ATOM 3397 C C . THR A 1 433 ? -0.859 -2.483 22.162 1.00 96.38 433 THR A C 1
ATOM 3399 O O . THR A 1 433 ? 0.075 -2.488 21.368 1.00 96.38 433 THR A O 1
ATOM 3402 N N . ILE A 1 434 ? -2.095 -2.144 21.805 1.00 95.81 434 ILE A N 1
ATOM 3403 C CA . ILE A 1 434 ? -2.434 -1.532 20.520 1.00 95.81 434 ILE A CA 1
ATOM 3404 C C . ILE A 1 434 ? -2.660 -0.043 20.735 1.00 95.81 434 ILE A C 1
ATOM 3406 O O . ILE A 1 434 ? -3.472 0.360 21.567 1.00 95.81 434 ILE A O 1
ATOM 3410 N N . ILE A 1 435 ? -1.965 0.772 19.953 1.00 96.69 435 ILE A N 1
ATOM 3411 C CA . ILE A 1 435 ? -2.097 2.221 19.941 1.00 96.69 435 ILE A CA 1
ATOM 3412 C C . ILE A 1 435 ? -2.629 2.629 18.569 1.00 96.69 435 ILE A C 1
ATOM 3414 O O . ILE A 1 435 ? -1.976 2.422 17.551 1.00 96.69 435 ILE A O 1
ATOM 3418 N N . LEU A 1 436 ? -3.819 3.217 18.547 1.00 95.50 436 LEU A N 1
ATOM 3419 C CA . LEU A 1 436 ? -4.423 3.826 17.370 1.00 95.50 436 LEU A CA 1
ATOM 3420 C C . LEU A 1 436 ? -4.287 5.338 17.487 1.00 95.50 436 LEU A C 1
ATOM 3422 O O . LEU A 1 436 ? -4.867 5.931 18.396 1.00 95.50 436 LEU A O 1
ATOM 3426 N N . THR A 1 437 ? -3.552 5.961 16.574 1.00 94.06 437 THR A N 1
ATOM 3427 C CA . THR A 1 437 ? -3.447 7.423 16.489 1.00 94.06 437 THR A CA 1
ATOM 3428 C C . THR A 1 437 ? -4.182 7.870 15.237 1.00 94.06 437 THR A C 1
ATOM 3430 O O . THR A 1 437 ? -3.797 7.500 14.130 1.00 94.06 437 THR A O 1
ATOM 3433 N N . ASP A 1 438 ? -5.289 8.586 15.405 1.00 92.81 438 ASP A N 1
ATOM 3434 C CA . ASP A 1 438 ? -6.163 8.987 14.308 1.00 92.81 438 ASP A CA 1
ATOM 3435 C C . ASP A 1 438 ? -6.432 10.497 14.333 1.00 92.81 438 ASP A C 1
ATOM 3437 O O . ASP A 1 438 ? -7.224 10.967 15.163 1.00 92.81 438 ASP A O 1
ATOM 3441 N N . PRO A 1 439 ? -5.847 11.254 13.390 1.00 90.75 439 PRO A N 1
ATOM 3442 C CA . PRO A 1 439 ? -6.078 12.686 13.269 1.00 90.75 439 PRO A CA 1
ATOM 3443 C C . PRO A 1 439 ? -7.553 13.047 13.053 1.00 90.75 439 PRO A C 1
ATOM 3445 O O . PRO A 1 439 ? -8.005 14.078 13.537 1.00 90.75 439 PRO A O 1
ATOM 3448 N N . LEU A 1 440 ? -8.345 12.208 12.376 1.00 88.62 440 LEU A N 1
ATOM 3449 C CA . LEU A 1 440 ? -9.764 12.479 12.089 1.00 88.62 440 LEU A CA 1
ATOM 3450 C C . LEU A 1 440 ? -10.719 11.912 13.151 1.00 88.62 440 LEU A C 1
ATOM 3452 O O . LEU A 1 440 ? -11.943 11.988 12.986 1.00 88.62 440 LEU A O 1
ATOM 3456 N N . ALA A 1 441 ? -10.179 11.304 14.216 1.00 89.19 441 ALA A N 1
ATOM 3457 C CA . ALA A 1 441 ? -10.949 10.651 15.275 1.00 89.19 441 ALA A CA 1
ATOM 3458 C C . ALA A 1 441 ? -12.054 9.723 14.712 1.00 89.19 441 ALA A C 1
ATOM 3460 O O . ALA A 1 441 ? -13.197 9.698 15.171 1.00 89.19 441 ALA A O 1
ATOM 3461 N N . SER A 1 442 ? -11.708 8.990 13.652 1.00 88.88 442 SER A N 1
ATOM 3462 C CA . SER A 1 442 ? -12.545 8.066 12.883 1.00 88.88 442 SER A CA 1
ATOM 3463 C C . SER A 1 442 ? -12.368 6.602 13.264 1.00 88.88 442 SER A C 1
ATOM 3465 O O . SER A 1 442 ? -12.996 5.735 12.661 1.00 88.88 442 SER A O 1
ATOM 3467 N N . SER A 1 443 ? -11.573 6.328 14.289 1.00 90.44 443 SER A N 1
ATOM 3468 C CA . SER A 1 443 ? -11.297 4.984 14.780 1.00 90.44 443 SER A CA 1
ATOM 3469 C C . SER A 1 443 ? -12.032 4.700 16.089 1.00 90.44 443 SER A C 1
ATOM 3471 O O . SER A 1 443 ? -12.296 5.604 16.890 1.00 90.44 443 SER A O 1
ATOM 3473 N N . TYR A 1 444 ? -12.366 3.431 16.308 1.00 91.12 444 TYR A N 1
ATOM 3474 C CA . TYR A 1 444 ? -13.167 2.961 17.436 1.00 91.12 444 TYR A CA 1
ATOM 3475 C C . TYR A 1 444 ? -12.624 1.644 17.986 1.00 91.12 444 TYR A C 1
ATOM 3477 O O . TYR A 1 444 ? -12.144 0.801 17.234 1.00 91.12 444 TYR A O 1
ATOM 3485 N N . VAL A 1 445 ? -12.749 1.461 19.298 1.00 92.94 445 VAL A N 1
ATOM 3486 C CA . VAL A 1 445 ? -12.529 0.188 19.988 1.00 92.94 445 VAL A CA 1
ATOM 3487 C C . VAL A 1 445 ? -13.702 -0.018 20.938 1.00 92.94 445 VAL A C 1
ATOM 3489 O O . VAL A 1 445 ? -14.061 0.895 21.685 1.00 92.94 445 VAL A O 1
ATOM 3492 N N . GLN A 1 446 ? -14.290 -1.209 20.914 1.00 91.06 446 GLN A N 1
ATOM 3493 C CA . GLN A 1 446 ? -15.431 -1.562 21.747 1.00 91.06 446 GLN A CA 1
ATOM 3494 C C . GLN A 1 446 ? -15.081 -1.527 23.236 1.00 91.06 446 GLN A C 1
ATOM 3496 O O . GLN A 1 446 ? -14.172 -2.225 23.690 1.00 91.06 446 GLN A O 1
ATOM 3501 N N . ASN A 1 447 ? -15.850 -0.750 24.003 1.00 90.38 447 ASN A N 1
ATOM 3502 C CA . ASN A 1 447 ? -15.838 -0.785 25.463 1.00 90.38 447 ASN A CA 1
ATOM 3503 C C . ASN A 1 447 ? -16.786 -1.899 25.943 1.00 90.38 447 ASN A C 1
ATOM 3505 O O . ASN A 1 447 ? -17.994 -1.829 25.719 1.00 90.38 447 ASN A O 1
ATOM 3509 N N . LEU A 1 448 ? -16.236 -2.919 26.603 1.00 89.19 448 LEU A N 1
ATOM 3510 C CA . LEU A 1 448 ? -16.995 -4.061 27.126 1.00 89.19 448 LEU A CA 1
ATOM 3511 C C . LEU A 1 448 ? -17.581 -3.804 28.524 1.00 89.19 448 LEU A C 1
ATOM 3513 O O . LEU A 1 448 ? -18.431 -4.563 28.983 1.00 89.19 448 LEU A O 1
ATOM 3517 N N . CYS A 1 449 ? -17.130 -2.751 29.202 1.00 86.81 449 CYS A N 1
ATOM 3518 C CA . CYS A 1 449 ? -17.512 -2.385 30.563 1.00 86.81 449 CYS A CA 1
ATOM 3519 C C . CYS A 1 449 ? -18.630 -1.334 30.621 1.00 86.81 449 CYS A C 1
ATOM 3521 O O . CYS A 1 449 ? -18.928 -0.839 31.705 1.00 86.81 449 CYS A O 1
ATOM 3523 N N . LEU A 1 450 ? -19.265 -1.000 29.489 1.00 83.38 450 LEU A N 1
ATOM 3524 C CA . LEU A 1 450 ? -20.329 0.005 29.447 1.00 83.38 450 LEU A CA 1
ATOM 3525 C C . LEU A 1 450 ? -21.425 -0.272 30.498 1.00 83.38 450 LEU A C 1
ATOM 3527 O O . LEU A 1 450 ? -21.864 -1.418 30.645 1.00 83.38 450 LEU A O 1
ATOM 3531 N N . PRO A 1 451 ? -21.914 0.769 31.201 1.00 83.25 451 PRO A N 1
ATOM 3532 C CA . PRO A 1 451 ? -21.651 2.201 30.994 1.00 83.25 451 PRO A CA 1
ATOM 3533 C C . PRO A 1 451 ? -20.366 2.731 31.659 1.00 83.25 451 PRO A C 1
ATOM 3535 O O . PRO A 1 451 ? -20.072 3.916 31.514 1.00 83.25 451 PRO A O 1
ATOM 3538 N N . ASP A 1 452 ? -19.624 1.891 32.383 1.00 88.00 452 ASP A N 1
ATOM 3539 C CA . ASP A 1 452 ? -18.394 2.287 33.067 1.00 88.00 452 ASP A CA 1
ATOM 3540 C C . ASP A 1 452 ? -17.213 2.411 32.083 1.00 88.00 452 ASP A C 1
ATOM 3542 O O . ASP A 1 452 ? -17.215 1.870 30.968 1.00 88.00 452 ASP A O 1
ATOM 3546 N N . GLU A 1 453 ? -16.182 3.152 32.491 1.00 86.75 453 GLU A N 1
ATOM 3547 C CA . GLU A 1 453 ? -14.938 3.247 31.726 1.00 86.75 453 GLU A CA 1
ATOM 3548 C C . GLU A 1 453 ? -14.183 1.913 31.747 1.00 86.75 453 GLU A C 1
ATOM 3550 O O . GLU A 1 453 ? -14.061 1.255 32.783 1.00 86.75 453 GLU A O 1
ATOM 3555 N N . ASP A 1 454 ? -13.650 1.522 30.592 1.00 90.44 454 ASP A N 1
ATOM 3556 C CA . ASP A 1 454 ? -12.876 0.293 30.470 1.00 90.44 454 ASP A CA 1
ATOM 3557 C C . ASP A 1 454 ? -11.453 0.488 31.021 1.00 90.44 454 ASP A C 1
ATOM 3559 O O . ASP A 1 454 ? -10.712 1.326 30.503 1.00 90.44 454 ASP A O 1
ATOM 3563 N N . PRO A 1 455 ? -11.004 -0.299 32.014 1.00 91.56 455 PRO A N 1
ATOM 3564 C CA . PRO A 1 455 ? -9.655 -0.165 32.562 1.00 91.56 455 PRO A CA 1
ATOM 3565 C C . PRO A 1 455 ? -8.547 -0.527 31.558 1.00 91.56 455 PRO A C 1
ATOM 3567 O O . PRO A 1 455 ? -7.385 -0.167 31.770 1.00 91.56 455 PRO A O 1
ATOM 3570 N N . HIS A 1 456 ? -8.872 -1.260 30.488 1.00 92.31 456 HIS A N 1
ATOM 3571 C CA . HIS A 1 456 ? -7.927 -1.654 29.445 1.00 92.31 456 HIS A CA 1
ATOM 3572 C C . HIS A 1 456 ? -7.855 -0.651 28.290 1.00 92.31 456 HIS A C 1
ATOM 3574 O O . HIS A 1 456 ? -6.929 -0.747 27.484 1.00 92.31 456 HIS A O 1
ATOM 3580 N N . ILE A 1 457 ? -8.775 0.317 28.209 1.00 94.69 457 ILE A N 1
ATOM 3581 C CA . ILE A 1 457 ? -8.804 1.321 27.142 1.00 94.69 457 ILE A CA 1
ATOM 3582 C C . ILE A 1 457 ? -8.505 2.699 27.724 1.00 94.69 457 ILE A C 1
ATOM 3584 O O . ILE A 1 457 ? -9.189 3.185 28.617 1.00 94.69 457 ILE A O 1
ATOM 3588 N N . LYS A 1 458 ? -7.508 3.377 27.158 1.00 95.19 458 LYS A N 1
ATOM 3589 C CA . LYS A 1 458 ? -7.234 4.789 27.422 1.00 95.19 458 LYS A CA 1
ATOM 3590 C C . LYS A 1 458 ? -7.482 5.597 26.158 1.00 95.19 458 LYS A C 1
ATOM 3592 O O . LYS A 1 458 ? -6.911 5.289 25.114 1.00 95.19 458 LYS A O 1
ATOM 3597 N N . ILE A 1 459 ? -8.309 6.631 26.258 1.00 94.06 459 ILE A N 1
ATOM 3598 C CA . ILE A 1 459 ? -8.614 7.544 25.156 1.00 94.06 459 ILE A CA 1
ATOM 3599 C C . ILE A 1 459 ? -8.061 8.923 25.505 1.00 94.06 459 ILE A C 1
ATOM 3601 O O . ILE A 1 459 ? -8.367 9.463 26.565 1.00 94.06 459 ILE A O 1
ATOM 3605 N N . GLU A 1 460 ? -7.260 9.488 24.609 1.00 95.19 460 GLU A N 1
ATOM 3606 C CA . GLU A 1 460 ? -6.688 10.827 24.733 1.00 95.19 460 GLU A CA 1
ATOM 3607 C C . GLU A 1 460 ? -7.011 11.631 23.473 1.00 95.19 460 GLU A C 1
ATOM 3609 O O . GLU A 1 460 ? -6.836 11.148 22.355 1.00 95.19 460 GLU A O 1
ATOM 3614 N N . GLU A 1 461 ? -7.481 12.861 23.643 1.00 94.88 461 GLU A N 1
ATOM 3615 C CA . GLU A 1 461 ? -7.625 13.815 22.542 1.00 94.88 461 GLU A CA 1
ATOM 3616 C C . GLU A 1 461 ? -6.359 14.662 22.438 1.00 94.88 461 GLU A C 1
ATOM 3618 O O . GLU A 1 461 ? -5.779 15.044 23.458 1.00 94.88 461 GLU A O 1
ATOM 3623 N N . TYR A 1 462 ? -5.935 14.971 21.215 1.00 94.12 462 TYR A N 1
ATOM 3624 C CA . TYR A 1 462 ? -4.748 15.782 20.969 1.00 94.12 462 TYR A CA 1
ATOM 3625 C C . TYR A 1 462 ? -4.998 16.838 19.886 1.00 94.12 462 TYR A C 1
ATOM 3627 O O . TYR A 1 462 ? -5.827 16.659 18.994 1.00 94.12 462 TYR A O 1
ATOM 3635 N N . GLU A 1 463 ? -4.298 17.966 20.005 1.00 93.62 463 GLU A N 1
ATOM 3636 C CA . GLU A 1 463 ? -4.260 19.013 18.977 1.00 93.62 463 GLU A CA 1
ATOM 3637 C C . GLU A 1 463 ? -3.441 18.499 17.793 1.00 93.62 463 GLU A C 1
ATOM 3639 O O . GLU A 1 463 ? -2.318 18.026 17.995 1.00 93.62 463 GLU A O 1
ATOM 3644 N N . ARG A 1 464 ? -4.000 18.580 16.583 1.00 92.50 464 ARG A N 1
ATOM 3645 C CA . ARG A 1 464 ? -3.321 18.122 15.367 1.00 92.50 464 ARG A CA 1
ATOM 3646 C C . ARG A 1 464 ? -2.040 18.909 15.142 1.00 92.50 464 ARG A C 1
ATOM 3648 O O . ARG A 1 464 ? -1.946 20.089 15.483 1.00 92.50 464 ARG A O 1
ATOM 3655 N N . THR A 1 465 ? -1.044 18.255 14.567 1.00 88.69 465 THR A N 1
ATOM 3656 C CA . THR A 1 465 ? 0.142 18.961 14.088 1.00 88.69 465 THR A CA 1
ATOM 3657 C C . THR A 1 465 ? -0.185 19.704 12.794 1.00 88.69 465 THR A C 1
ATOM 3659 O O . THR A 1 465 ? -1.098 19.331 12.063 1.00 88.69 465 THR A O 1
ATOM 3662 N N . THR A 1 466 ? 0.591 20.739 12.471 1.00 86.44 466 THR A N 1
ATOM 3663 C CA . THR A 1 466 ? 0.436 21.462 11.197 1.00 86.44 466 THR A CA 1
ATOM 3664 C C . THR A 1 466 ? 0.627 20.544 9.990 1.00 86.44 466 THR A C 1
ATOM 3666 O O . THR A 1 466 ? -0.058 20.700 8.992 1.00 86.44 466 THR A O 1
ATOM 3669 N N . GLU A 1 467 ? 1.524 19.558 10.095 1.00 84.75 467 GLU A N 1
ATOM 3670 C CA . GLU A 1 467 ? 1.736 18.553 9.046 1.00 84.75 467 GLU A CA 1
ATOM 3671 C C . GLU A 1 467 ? 0.493 17.672 8.860 1.00 84.75 467 GLU A C 1
ATOM 3673 O O . GLU A 1 467 ? 0.076 17.442 7.732 1.00 84.75 467 GLU A O 1
ATOM 3678 N N . GLU A 1 468 ? -0.150 17.238 9.952 1.00 84.81 468 GLU A N 1
ATOM 3679 C CA . GLU A 1 468 ? -1.409 16.489 9.873 1.00 84.81 468 GLU A CA 1
ATOM 3680 C C . GLU A 1 468 ? -2.536 17.335 9.261 1.00 84.81 468 GLU A C 1
ATOM 3682 O O . GLU A 1 468 ? -3.319 16.822 8.466 1.00 84.81 468 GLU A O 1
ATOM 3687 N N . GLU A 1 469 ? -2.648 18.617 9.619 1.00 85.69 469 GLU A N 1
ATOM 3688 C CA . GLU A 1 469 ? -3.674 19.507 9.057 1.00 85.69 469 GLU A CA 1
ATOM 3689 C C . GLU A 1 469 ? -3.477 19.755 7.559 1.00 85.69 469 GLU A C 1
ATOM 3691 O O . GLU A 1 469 ? -4.452 19.707 6.801 1.00 85.69 469 GLU A O 1
ATOM 3696 N N . ASP A 1 470 ? -2.230 19.958 7.132 1.00 84.38 470 ASP A N 1
ATOM 3697 C CA . ASP A 1 470 ? -1.863 20.144 5.729 1.00 84.38 470 ASP A CA 1
ATOM 3698 C C . ASP A 1 470 ? -2.102 18.860 4.916 1.00 84.38 470 ASP A C 1
ATOM 3700 O O . ASP A 1 470 ? -2.744 18.910 3.865 1.00 84.38 470 ASP A O 1
ATOM 3704 N N . ASP A 1 471 ? -1.675 17.696 5.423 1.00 80.94 471 ASP A N 1
ATOM 3705 C CA . ASP A 1 471 ? -1.859 16.394 4.760 1.00 80.94 471 ASP A CA 1
ATOM 3706 C C . ASP A 1 471 ? -3.343 16.024 4.597 1.00 80.94 471 ASP A C 1
ATOM 3708 O O . ASP A 1 471 ? -3.739 15.387 3.616 1.00 80.94 471 ASP A O 1
ATOM 3712 N N . LEU A 1 472 ? -4.188 16.439 5.545 1.00 81.94 472 LEU A N 1
ATOM 3713 C CA . LEU A 1 472 ? -5.640 16.247 5.492 1.00 81.94 472 LEU A CA 1
ATOM 3714 C C . LEU A 1 472 ? -6.354 17.332 4.672 1.00 81.94 472 LEU A C 1
ATOM 3716 O O . LEU A 1 472 ? -7.570 17.247 4.480 1.00 81.94 472 LEU A O 1
ATOM 3720 N N . GLY A 1 473 ? -5.628 18.352 4.203 1.00 81.69 473 GLY A N 1
ATOM 3721 C CA . GLY A 1 473 ? -6.174 19.494 3.471 1.00 81.69 473 GLY A CA 1
ATOM 3722 C C . GLY A 1 473 ? -7.101 20.378 4.309 1.00 81.69 473 GLY A C 1
ATOM 3723 O O . GLY A 1 473 ? -7.936 21.090 3.749 1.00 81.69 473 GLY A O 1
ATOM 3724 N N . LEU A 1 474 ? -6.993 20.327 5.641 1.00 82.19 474 LEU A N 1
ATOM 3725 C CA . LEU A 1 474 ? -7.810 21.131 6.554 1.00 82.19 474 LEU A CA 1
ATOM 3726 C C . LEU A 1 474 ? -7.398 22.607 6.513 1.00 82.19 474 LEU A C 1
ATOM 3728 O O . LEU A 1 474 ? -8.263 23.478 6.581 1.00 82.19 474 LEU A O 1
ATOM 3732 N N . THR A 1 475 ? -6.109 22.890 6.315 1.00 78.31 475 THR A N 1
ATOM 3733 C CA . THR A 1 475 ? -5.566 24.256 6.220 1.00 78.31 475 THR A CA 1
ATOM 3734 C C . THR A 1 475 ? -6.127 25.031 5.022 1.00 78.31 475 THR A C 1
ATOM 3736 O O . THR A 1 475 ? -6.390 26.232 5.113 1.00 78.31 475 THR A O 1
ATOM 3739 N N . ASP A 1 476 ? -6.371 24.338 3.906 1.00 75.88 476 ASP A N 1
ATOM 3740 C CA . ASP A 1 476 ? -6.905 24.915 2.666 1.00 75.88 476 ASP A CA 1
ATOM 3741 C C . ASP A 1 476 ? -8.443 24.871 2.594 1.00 75.88 476 ASP A C 1
ATOM 3743 O O . ASP A 1 476 ? -9.055 25.385 1.646 1.00 75.88 476 ASP A O 1
ATOM 3747 N N . MET A 1 477 ? -9.096 24.265 3.591 1.00 73.94 477 MET A N 1
ATOM 3748 C CA . MET A 1 477 ? -10.540 24.075 3.604 1.00 73.94 477 MET A CA 1
ATOM 3749 C C . MET A 1 477 ? -11.255 25.396 3.896 1.00 73.94 477 MET A C 1
ATOM 3751 O O . MET A 1 477 ? -11.431 25.823 5.034 1.00 73.94 477 MET A O 1
ATOM 3755 N N . ARG A 1 478 ? -11.732 26.053 2.839 1.00 67.44 478 ARG A N 1
ATOM 3756 C CA . ARG A 1 478 ? -12.625 27.210 2.965 1.00 67.44 478 ARG A CA 1
ATOM 3757 C C . ARG A 1 478 ? -14.041 26.727 3.237 1.00 67.44 478 ARG A C 1
ATOM 3759 O O . ARG A 1 478 ? -14.667 26.197 2.333 1.00 67.44 478 ARG A O 1
ATOM 3766 N N . THR A 1 479 ? -14.557 26.926 4.443 1.00 67.81 479 THR A N 1
ATOM 3767 C CA . THR A 1 479 ? -15.941 26.567 4.808 1.00 67.81 479 THR A CA 1
ATOM 3768 C C . THR A 1 479 ? -16.948 27.696 4.551 1.00 67.81 479 THR A C 1
ATOM 3770 O O . THR A 1 479 ? -18.155 27.463 4.568 1.00 67.81 479 THR A O 1
ATOM 3773 N N . GLU A 1 480 ? -16.473 28.912 4.253 1.00 70.00 480 GLU A N 1
ATOM 3774 C CA . GLU A 1 480 ? -17.290 30.113 4.050 1.00 70.00 480 GLU A CA 1
ATOM 3775 C C . GLU A 1 480 ? -16.760 30.994 2.899 1.00 70.00 480 GLU A C 1
ATOM 3777 O O . GLU A 1 480 ? -15.615 30.870 2.465 1.00 70.00 480 GLU A O 1
ATOM 3782 N N . ASN A 1 481 ? -17.590 31.932 2.421 1.00 59.56 481 ASN A N 1
ATOM 3783 C CA . ASN A 1 481 ? -17.233 32.974 1.441 1.00 59.56 481 ASN A CA 1
ATOM 3784 C C . ASN A 1 481 ? -16.772 32.484 0.053 1.00 59.56 481 ASN A C 1
ATOM 3786 O O . ASN A 1 481 ? -15.969 33.132 -0.612 1.00 59.56 481 ASN A O 1
ATOM 3790 N N . TYR A 1 482 ? -17.361 31.404 -0.465 1.00 62.12 482 TYR A N 1
ATOM 3791 C CA . TYR A 1 482 ? -17.129 30.961 -1.852 1.00 62.12 482 TYR A CA 1
ATOM 3792 C C . TYR A 1 482 ? -17.492 32.013 -2.923 1.00 62.12 482 TYR A C 1
ATOM 3794 O O . TYR A 1 482 ? -16.999 31.950 -4.046 1.00 62.12 482 TYR A O 1
ATOM 3802 N N . ALA A 1 483 ? -18.358 32.981 -2.599 1.00 60.69 483 ALA A N 1
ATOM 3803 C CA . ALA A 1 483 ? -18.895 33.954 -3.554 1.00 60.69 483 ALA A CA 1
ATOM 3804 C C . ALA A 1 483 ? -17.993 35.177 -3.819 1.00 60.69 483 ALA A C 1
ATOM 3806 O O . ALA A 1 483 ? -18.271 35.930 -4.751 1.00 60.69 483 ALA A O 1
ATOM 3807 N N . SER A 1 484 ? -16.939 35.411 -3.028 1.00 57.19 484 SER A N 1
ATOM 3808 C CA . SER A 1 484 ? -16.091 36.609 -3.172 1.00 57.19 484 SER A CA 1
ATOM 3809 C C . SER A 1 484 ? -15.033 36.515 -4.278 1.00 57.19 484 SER A C 1
ATOM 3811 O O . SER A 1 484 ? -14.459 37.542 -4.632 1.00 57.19 484 SER A O 1
ATOM 3813 N N . ASP A 1 485 ? -14.830 35.331 -4.866 1.00 52.84 485 ASP A N 1
ATOM 3814 C CA . ASP A 1 485 ? -13.786 35.080 -5.873 1.00 52.84 485 ASP A CA 1
ATOM 3815 C C . ASP A 1 485 ? -14.333 34.910 -7.305 1.00 52.84 485 ASP A C 1
ATOM 3817 O O . ASP A 1 485 ? -13.627 34.417 -8.183 1.00 52.84 485 ASP A O 1
ATOM 3821 N N . ILE A 1 486 ? -15.570 35.345 -7.593 1.00 48.12 486 ILE A N 1
ATOM 3822 C CA . ILE A 1 486 ? -15.981 35.554 -8.991 1.00 48.12 486 ILE A CA 1
ATOM 3823 C C . ILE A 1 486 ? -15.254 36.817 -9.471 1.00 48.12 486 ILE A C 1
ATOM 3825 O O . ILE A 1 486 ? -15.547 37.903 -8.958 1.00 48.12 486 ILE A O 1
ATOM 3829 N N . PRO A 1 487 ? -14.327 36.740 -10.443 1.00 42.47 487 PRO A N 1
ATOM 3830 C CA . PRO A 1 487 ? -13.710 37.937 -10.981 1.00 42.47 487 PRO A CA 1
ATOM 3831 C C . PRO A 1 487 ? -14.825 38.749 -11.638 1.00 42.47 487 PRO A C 1
ATOM 3833 O O . PRO A 1 487 ? -15.445 38.291 -12.599 1.00 42.47 487 PRO A O 1
ATOM 3836 N N . LEU A 1 488 ? -15.098 39.943 -11.112 1.00 40.19 488 LEU A N 1
ATOM 3837 C CA . LEU A 1 488 ? -15.889 40.953 -11.804 1.00 40.19 488 LEU A CA 1
ATOM 3838 C C . LEU A 1 488 ? -15.166 41.267 -13.116 1.00 40.19 488 LEU A C 1
ATOM 3840 O O . LEU A 1 488 ? -14.237 42.074 -13.159 1.00 40.19 488 LEU A O 1
ATOM 3844 N N . GLY A 1 489 ? -15.566 40.564 -14.175 1.00 36.81 489 GLY A N 1
ATOM 3845 C CA . GLY A 1 489 ? -15.185 40.866 -15.540 1.00 36.81 489 GLY A CA 1
ATOM 3846 C C . GLY A 1 489 ? -15.513 42.327 -15.809 1.00 36.81 489 GLY A C 1
ATOM 3847 O O . GLY A 1 489 ? -16.652 42.765 -15.671 1.00 36.81 489 GLY A O 1
ATOM 3848 N N . THR A 1 490 ? -14.485 43.095 -16.138 1.00 40.44 490 THR A N 1
ATOM 3849 C CA . THR A 1 490 ? -14.599 44.458 -16.638 1.00 40.44 490 THR A CA 1
ATOM 3850 C C . THR A 1 490 ? -15.446 44.478 -17.911 1.00 40.44 490 THR A C 1
ATOM 3852 O O .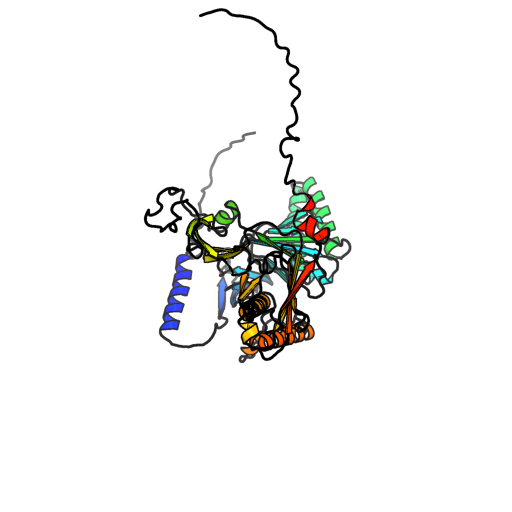 THR A 1 490 ? -14.912 44.305 -19.003 1.00 40.44 490 THR A O 1
ATOM 3855 N N . GLU A 1 491 ? -16.743 44.743 -17.787 1.00 37.72 491 GLU A N 1
ATOM 3856 C CA . GLU A 1 491 ? -17.568 45.247 -18.885 1.00 37.72 491 GLU A CA 1
ATOM 3857 C C . GLU A 1 491 ? -17.785 46.748 -18.683 1.00 37.72 491 GLU A C 1
ATOM 3859 O O . GLU A 1 491 ? -18.783 47.211 -18.138 1.00 37.72 491 GLU A O 1
ATOM 3864 N N . ASN A 1 492 ? -16.810 47.532 -19.145 1.00 42.22 492 ASN A N 1
ATOM 3865 C CA . ASN A 1 492 ? -17.124 48.846 -19.687 1.00 42.22 492 ASN A CA 1
ATOM 3866 C C . ASN A 1 492 ? -17.633 48.610 -21.109 1.00 42.22 492 ASN A C 1
ATOM 3868 O O . ASN A 1 492 ? -16.847 48.480 -22.047 1.00 42.22 492 ASN A O 1
ATOM 3872 N N . THR A 1 493 ? -18.947 48.542 -21.284 1.00 33.91 493 THR A N 1
ATOM 3873 C CA . THR A 1 493 ? -19.551 48.806 -22.589 1.00 33.91 493 THR A CA 1
ATOM 3874 C C . THR A 1 493 ? -20.769 49.684 -22.370 1.00 33.91 493 THR A C 1
ATOM 3876 O O . THR A 1 493 ? -21.683 49.364 -21.615 1.00 33.91 493 THR A O 1
ATOM 3879 N N . GLU A 1 494 ? -20.685 50.872 -22.952 1.00 33.03 494 GLU A N 1
ATOM 3880 C CA . GLU A 1 494 ? -21.612 51.980 -22.799 1.00 33.03 494 GLU A CA 1
ATOM 3881 C C . GLU A 1 494 ? -23.047 51.558 -23.138 1.00 33.03 494 GLU A C 1
ATOM 3883 O O . GLU A 1 494 ? -23.333 51.065 -24.229 1.00 33.03 494 GLU A O 1
ATOM 3888 N N . MET A 1 495 ? -23.976 51.810 -22.212 1.00 30.20 495 MET A N 1
ATOM 3889 C CA . MET A 1 495 ? -25.404 51.811 -22.514 1.00 30.20 495 MET A CA 1
ATOM 3890 C C . MET A 1 495 ? -25.713 52.992 -23.439 1.00 30.20 495 MET A C 1
ATOM 3892 O O . MET A 1 495 ? -25.934 54.115 -22.979 1.00 30.20 495 MET A O 1
ATOM 3896 N N . VAL A 1 496 ? -25.766 52.738 -24.745 1.00 33.47 496 VAL A N 1
ATOM 3897 C CA . VAL A 1 496 ? -26.462 53.621 -25.683 1.00 33.47 496 VAL A CA 1
ATOM 3898 C C . VAL A 1 496 ? -27.954 53.327 -25.571 1.00 33.47 496 VAL A C 1
ATOM 3900 O O . VAL A 1 496 ? -28.443 52.259 -25.931 1.00 33.47 496 VAL A O 1
ATOM 3903 N N . VAL A 1 497 ? -28.673 54.298 -25.020 1.00 38.56 497 VAL A N 1
ATOM 3904 C CA . VAL A 1 497 ? -30.131 54.348 -25.000 1.00 38.56 497 VAL A CA 1
ATOM 3905 C C . VAL A 1 497 ? -30.620 54.677 -26.409 1.00 38.56 497 VAL A C 1
ATOM 3907 O O . VAL A 1 497 ? -30.496 55.823 -26.830 1.00 38.56 497 VAL A O 1
ATOM 3910 N N . GLU A 1 498 ? -31.265 53.736 -27.096 1.00 30.98 498 GLU A N 1
ATOM 3911 C CA . GLU A 1 498 ? -32.231 54.074 -28.145 1.00 30.98 498 GLU A CA 1
ATOM 3912 C C . GLU A 1 498 ? -33.545 53.315 -27.945 1.00 30.98 498 GLU A C 1
ATOM 3914 O O . GLU A 1 498 ? -33.615 52.089 -27.880 1.00 30.98 498 GLU A O 1
ATOM 3919 N N . LYS A 1 499 ? -34.607 54.107 -27.789 1.00 31.19 499 LYS A N 1
ATOM 3920 C CA . LYS A 1 499 ? -35.997 53.671 -27.738 1.00 31.19 499 LYS A CA 1
ATOM 3921 C C . LYS A 1 499 ? -36.477 53.285 -29.138 1.00 31.19 499 LYS A C 1
ATOM 3923 O O . LYS A 1 499 ? -36.308 54.074 -30.056 1.00 31.19 499 LYS A O 1
ATOM 3928 N N . ALA A 1 500 ? -37.201 52.165 -29.176 1.00 33.41 500 ALA A N 1
ATOM 3929 C CA . ALA A 1 500 ? -38.348 51.812 -30.021 1.00 33.41 500 ALA A CA 1
ATOM 3930 C C . ALA A 1 500 ? -38.260 52.050 -31.538 1.00 33.41 500 ALA A C 1
ATOM 3932 O O . ALA A 1 500 ? -38.159 53.189 -31.975 1.00 33.41 500 ALA A O 1
ATOM 3933 N N . HIS A 1 501 ? -38.539 50.999 -32.315 1.00 29.98 501 HIS A N 1
ATOM 3934 C CA . HIS A 1 501 ? -39.566 51.032 -33.364 1.00 29.98 501 HIS A CA 1
ATOM 3935 C C . HIS A 1 501 ? -40.198 49.641 -33.519 1.00 29.98 501 HIS A C 1
ATOM 3937 O O . HIS A 1 501 ? -39.494 48.635 -33.573 1.00 29.98 501 HIS A O 1
ATOM 3943 N N . ASP A 1 502 ? -41.530 49.635 -33.548 1.00 33.72 502 ASP A N 1
ATOM 3944 C CA . ASP A 1 502 ? -42.405 48.512 -33.876 1.00 33.72 502 ASP A CA 1
ATOM 3945 C C . ASP A 1 502 ? -42.097 47.921 -35.264 1.00 33.72 502 ASP A C 1
ATOM 3947 O O . ASP A 1 502 ? -41.865 48.677 -36.213 1.00 33.72 502 ASP A O 1
ATOM 3951 N N . ILE A 1 503 ? -42.155 46.587 -35.377 1.00 35.62 503 ILE A N 1
ATOM 3952 C CA . ILE A 1 503 ? -43.077 45.777 -36.213 1.00 35.62 503 ILE A CA 1
ATOM 3953 C C . ILE A 1 503 ? -42.850 44.296 -35.895 1.00 35.62 503 ILE A C 1
ATOM 3955 O O . ILE A 1 503 ? -41.675 43.864 -35.891 1.00 35.62 503 ILE A O 1
#